Protein AF-A0AAN7A911-F1 (afdb_monomer)

Organism: NCBI:txid2587417

Structure (mmCIF, N/CA/C/O backbone):
data_AF-A0AAN7A911-F1
#
_entry.id   AF-A0AAN7A911-F1
#
loop_
_atom_site.group_PDB
_atom_site.id
_atom_site.type_symbol
_atom_site.label_atom_id
_atom_site.label_alt_id
_atom_site.label_comp_id
_atom_site.label_asym_id
_atom_site.label_entity_id
_atom_site.label_seq_id
_atom_site.pdbx_PDB_ins_code
_atom_site.Cartn_x
_atom_site.Cartn_y
_atom_site.Cartn_z
_atom_site.occupancy
_atom_site.B_iso_or_equiv
_atom_site.auth_seq_id
_atom_site.auth_comp_id
_atom_site.auth_asym_id
_atom_site.auth_atom_id
_atom_site.pdbx_PDB_model_num
ATOM 1 N N . MET A 1 1 ? 7.796 57.602 -20.681 1.00 45.28 1 MET A N 1
ATOM 2 C CA . MET A 1 1 ? 8.015 56.331 -19.943 1.00 45.28 1 MET A CA 1
ATOM 3 C C . MET A 1 1 ? 8.633 55.222 -20.796 1.00 45.28 1 MET A C 1
ATOM 5 O O . MET A 1 1 ? 9.668 54.720 -20.386 1.00 45.28 1 MET A O 1
ATOM 9 N N . ILE A 1 2 ? 8.092 54.856 -21.969 1.00 39.69 2 ILE A N 1
ATOM 10 C CA . ILE A 1 2 ? 8.644 53.742 -22.781 1.00 39.69 2 ILE A CA 1
ATOM 11 C C . ILE A 1 2 ? 10.122 53.966 -23.179 1.00 39.69 2 ILE A C 1
ATOM 13 O O . ILE A 1 2 ? 10.945 53.075 -22.990 1.00 39.69 2 ILE A O 1
ATOM 17 N N . SER A 1 3 ? 10.506 55.186 -23.578 1.00 34.72 3 SER A N 1
ATOM 18 C CA . SER A 1 3 ? 11.904 55.522 -23.923 1.00 34.72 3 SER A CA 1
ATOM 19 C C . SER A 1 3 ? 12.917 55.431 -22.762 1.00 34.72 3 SER A C 1
ATOM 21 O O . SER A 1 3 ? 14.119 55.491 -23.012 1.00 34.72 3 SER A O 1
ATOM 23 N N . PHE A 1 4 ? 12.473 55.303 -21.505 1.00 36.09 4 PHE A N 1
ATOM 24 C CA . PHE A 1 4 ? 13.373 55.164 -20.348 1.00 36.09 4 PHE A CA 1
ATOM 25 C C . PHE A 1 4 ? 13.682 53.688 -20.039 1.00 36.09 4 PHE A C 1
ATOM 27 O O . PHE A 1 4 ? 14.773 53.361 -19.580 1.00 36.09 4 PHE A O 1
ATOM 34 N N . LEU A 1 5 ? 12.749 52.781 -20.358 1.00 41.12 5 LEU A N 1
ATOM 35 C CA . LEU A 1 5 ? 12.904 51.339 -20.142 1.00 41.12 5 LEU A CA 1
ATOM 36 C C . LEU A 1 5 ? 13.875 50.694 -21.145 1.00 41.12 5 LEU A C 1
ATOM 38 O O . LEU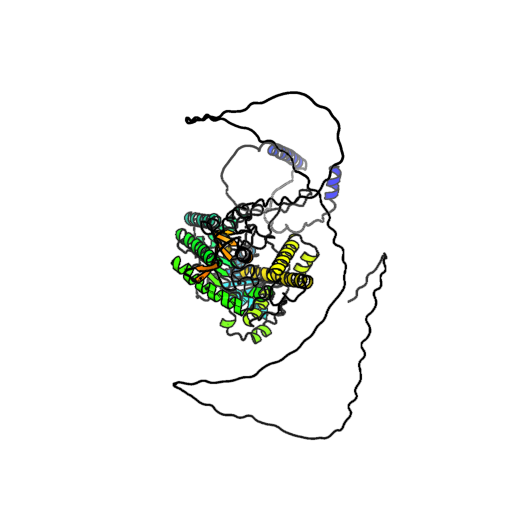 A 1 5 ? 14.611 49.785 -20.776 1.00 41.12 5 LEU A O 1
ATOM 42 N N . VAL A 1 6 ? 13.945 51.206 -22.380 1.00 40.62 6 VAL A N 1
ATOM 43 C CA . VAL A 1 6 ? 14.883 50.707 -23.406 1.00 40.62 6 VAL A CA 1
ATOM 44 C C . VAL A 1 6 ? 16.343 51.025 -23.048 1.00 40.62 6 VAL A C 1
ATOM 46 O O . VAL A 1 6 ? 17.216 50.180 -23.229 1.00 40.62 6 VAL A O 1
ATOM 49 N N . ARG A 1 7 ? 16.624 52.202 -22.462 1.00 35.53 7 ARG A N 1
ATOM 50 C CA . ARG A 1 7 ? 17.984 52.569 -22.015 1.00 35.53 7 ARG A CA 1
ATOM 51 C C . ARG A 1 7 ? 18.471 51.760 -20.809 1.00 35.53 7 ARG A C 1
ATOM 53 O O . ARG A 1 7 ? 19.664 51.502 -20.715 1.00 35.53 7 ARG A O 1
ATOM 60 N N . ALA A 1 8 ? 17.574 51.334 -19.919 1.00 39.03 8 ALA A N 1
ATOM 61 C CA . ALA A 1 8 ? 17.936 50.494 -18.775 1.00 39.03 8 ALA A CA 1
ATOM 62 C C . ALA A 1 8 ? 18.269 49.043 -19.176 1.00 39.03 8 ALA A C 1
ATOM 64 O O . ALA A 1 8 ? 19.066 48.392 -18.508 1.00 39.03 8 ALA A O 1
ATOM 65 N N . TYR A 1 9 ? 17.689 48.537 -20.271 1.00 38.56 9 TYR A N 1
ATOM 66 C CA . TYR A 1 9 ? 17.880 47.149 -20.709 1.00 38.56 9 TYR A CA 1
ATOM 67 C C . TYR A 1 9 ? 19.234 46.902 -21.401 1.00 38.56 9 TYR A C 1
ATOM 69 O O . TYR A 1 9 ? 19.735 45.784 -21.387 1.00 38.56 9 TYR A O 1
ATOM 77 N N . LEU A 1 10 ? 19.854 47.946 -21.965 1.00 38.12 10 LEU A N 1
ATOM 78 C CA . LEU A 1 10 ? 21.143 47.876 -22.673 1.00 38.12 10 LEU A CA 1
ATOM 79 C C . LEU A 1 10 ? 22.382 48.028 -21.763 1.00 38.12 10 LEU A C 1
ATOM 81 O O . LEU A 1 10 ? 23.500 48.051 -22.268 1.00 38.12 10 LEU A O 1
ATOM 85 N N . LEU A 1 11 ? 22.207 48.143 -20.440 1.00 39.59 11 LEU A N 1
ATOM 86 C CA . LEU A 1 11 ? 23.291 48.440 -19.487 1.00 39.59 11 LEU A CA 1
ATOM 87 C C . LEU A 1 11 ? 23.608 47.314 -18.481 1.00 39.59 11 LEU A C 1
ATOM 89 O O . LEU A 1 11 ? 24.464 47.513 -17.623 1.00 39.59 11 LEU A O 1
ATOM 93 N N . ILE A 1 12 ? 22.936 46.153 -18.540 1.00 40.91 12 ILE A N 1
ATOM 94 C CA . ILE A 1 12 ? 23.019 45.123 -17.475 1.00 40.91 12 ILE A CA 1
ATOM 95 C C . ILE A 1 12 ? 23.231 43.687 -18.013 1.00 40.91 12 ILE A C 1
ATOM 97 O O . ILE A 1 12 ? 22.840 42.712 -17.374 1.00 40.91 12 ILE A O 1
ATOM 101 N N . THR A 1 13 ? 23.871 43.523 -19.175 1.00 34.28 13 THR A N 1
ATOM 102 C CA . THR A 1 13 ? 24.294 42.199 -19.684 1.00 34.28 13 THR A CA 1
ATOM 103 C C . THR A 1 13 ? 25.691 42.254 -20.317 1.00 34.28 13 THR A C 1
ATOM 105 O O . THR A 1 13 ? 25.864 42.997 -21.284 1.00 34.28 13 THR A O 1
ATOM 108 N N . PRO A 1 14 ? 26.680 41.480 -19.824 1.00 36.06 14 PRO A N 1
ATOM 109 C CA . PRO A 1 14 ? 27.994 41.360 -20.459 1.00 36.06 14 PRO A CA 1
ATOM 110 C C . PRO A 1 14 ? 27.934 40.478 -21.726 1.00 36.06 14 PRO A C 1
ATOM 112 O O . PRO A 1 14 ? 27.022 39.658 -21.858 1.00 36.06 14 PRO A O 1
ATOM 115 N N . PRO A 1 15 ? 28.895 40.612 -22.659 1.00 36.59 15 PRO A N 1
ATOM 116 C CA . PRO A 1 15 ? 28.869 39.888 -23.926 1.00 36.59 15 PRO A CA 1
ATOM 117 C C . PRO A 1 15 ? 29.379 38.447 -23.778 1.00 36.59 15 PRO A C 1
ATOM 119 O O . PRO A 1 15 ? 30.537 38.220 -23.438 1.00 36.59 15 PRO A O 1
ATOM 122 N N . VAL A 1 16 ? 28.542 37.469 -24.132 1.00 28.64 16 VAL A N 1
ATOM 123 C CA . VAL A 1 16 ? 28.996 36.110 -24.469 1.00 28.64 16 VAL A CA 1
ATOM 124 C C . VAL A 1 16 ? 29.132 36.046 -25.989 1.00 28.64 16 VAL A C 1
ATOM 126 O O . VAL A 1 16 ? 28.167 35.760 -26.693 1.00 28.64 16 VAL A O 1
ATOM 129 N N . LEU A 1 17 ? 30.323 36.378 -26.495 1.00 28.70 17 LEU A N 1
ATOM 130 C CA . LEU A 1 17 ? 30.637 36.367 -27.928 1.00 28.70 17 LEU A CA 1
ATOM 131 C C . LEU A 1 17 ? 31.893 35.531 -28.222 1.00 28.70 17 LEU A C 1
ATOM 133 O O . LEU A 1 17 ? 32.865 36.008 -28.800 1.00 28.70 17 LEU A O 1
ATOM 137 N N . THR A 1 18 ? 31.853 34.263 -27.826 1.00 32.03 18 THR A N 1
ATOM 138 C CA . THR A 1 18 ? 32.857 33.248 -28.170 1.00 32.03 18 THR A CA 1
ATOM 139 C C . THR A 1 18 ? 32.174 31.889 -28.225 1.00 32.03 18 THR A C 1
ATOM 141 O O . THR A 1 18 ? 31.990 31.272 -27.188 1.00 32.03 18 THR A O 1
ATOM 144 N N . TYR A 1 19 ? 31.751 31.476 -29.425 1.00 29.47 19 TYR A N 1
ATOM 145 C CA . TYR A 1 19 ? 31.573 30.091 -29.910 1.00 29.47 19 TYR A CA 1
ATOM 146 C C . TYR A 1 19 ? 30.720 30.115 -31.192 1.00 29.47 19 TYR A C 1
ATOM 148 O O . TYR A 1 19 ? 29.544 29.794 -31.142 1.00 29.47 19 TYR A O 1
ATOM 156 N N . TYR A 1 20 ? 31.296 30.532 -32.331 1.00 28.17 20 TYR A N 1
ATOM 157 C CA . TYR A 1 20 ? 30.842 30.152 -33.689 1.00 28.17 20 TYR A CA 1
ATOM 158 C C . TYR 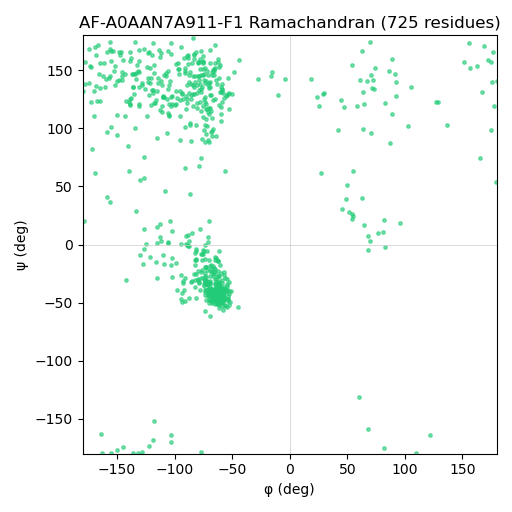A 1 20 ? 31.875 30.578 -34.756 1.00 28.17 20 TYR A C 1
ATOM 160 O O . TYR A 1 20 ? 31.609 31.380 -35.644 1.00 28.17 20 TYR A O 1
ATOM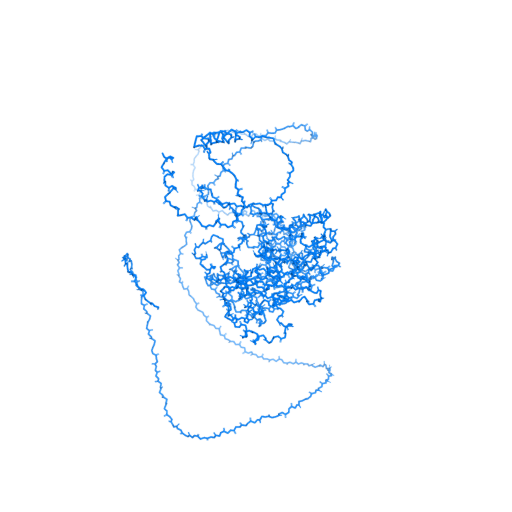 168 N N . THR A 1 21 ? 33.092 30.032 -34.670 1.00 26.31 21 THR A N 1
ATOM 169 C CA . THR A 1 21 ? 34.148 30.205 -35.691 1.00 26.31 21 THR A CA 1
ATOM 170 C C . THR A 1 21 ? 34.906 28.895 -35.926 1.00 26.31 21 THR A C 1
ATOM 172 O O . THR A 1 21 ? 36.094 28.802 -35.627 1.00 26.31 21 THR A O 1
ATOM 175 N N . ALA A 1 22 ? 34.215 27.859 -36.421 1.00 28.52 22 ALA A N 1
ATOM 176 C CA . ALA A 1 22 ? 34.843 26.584 -36.800 1.00 28.52 22 ALA A CA 1
ATOM 177 C C . ALA A 1 22 ? 34.024 25.733 -37.804 1.00 28.52 22 ALA A C 1
ATOM 179 O O . ALA A 1 22 ? 33.947 24.520 -37.644 1.00 28.52 22 ALA A O 1
ATOM 180 N N . SER A 1 23 ? 33.396 26.337 -38.825 1.00 30.47 23 SER A N 1
ATOM 181 C CA . SER A 1 23 ? 32.966 25.637 -40.063 1.00 30.47 23 SER A CA 1
ATOM 182 C C . SER A 1 23 ? 32.469 26.619 -41.130 1.00 30.47 23 SER A C 1
ATOM 184 O O . SER A 1 23 ? 31.273 26.842 -41.275 1.00 30.47 23 SER A O 1
ATOM 186 N N . ALA A 1 24 ? 33.399 27.218 -41.879 1.00 28.84 24 ALA A N 1
ATOM 187 C CA . ALA A 1 24 ? 33.105 27.950 -43.119 1.00 28.84 24 ALA A CA 1
ATOM 188 C C . ALA A 1 24 ? 34.335 28.007 -44.052 1.00 28.84 24 ALA A C 1
ATOM 190 O O . ALA A 1 24 ? 34.595 29.006 -44.717 1.00 28.84 24 ALA A O 1
ATOM 191 N N . SER A 1 25 ? 35.124 26.930 -44.103 1.00 28.42 25 SER A N 1
ATOM 192 C CA . SER A 1 25 ? 36.321 26.824 -44.955 1.00 28.42 25 SER A CA 1
ATOM 193 C C . SER A 1 25 ? 35.988 26.336 -46.370 1.00 28.42 25 SER A C 1
ATOM 195 O O . SER A 1 25 ? 36.679 25.480 -46.916 1.00 28.42 25 SER A O 1
ATOM 197 N N . CYS A 1 26 ? 34.918 26.861 -46.971 1.00 30.11 26 CYS A N 1
ATOM 198 C CA . CYS A 1 26 ? 34.598 26.627 -48.378 1.00 30.11 26 CYS A CA 1
ATOM 199 C C . CYS A 1 26 ? 33.678 27.728 -48.919 1.00 30.11 26 CYS A C 1
ATOM 201 O O . CYS A 1 26 ? 32.477 27.685 -48.695 1.00 30.11 26 CYS A O 1
ATOM 203 N N . PHE A 1 27 ? 34.264 28.733 -49.572 1.00 28.62 27 PHE A N 1
ATOM 204 C CA . PHE A 1 27 ? 33.897 29.237 -50.906 1.00 28.62 27 PHE A CA 1
ATOM 205 C C . PHE A 1 27 ? 34.799 30.442 -51.227 1.00 28.62 27 PHE A C 1
ATOM 207 O O . PHE A 1 27 ? 34.828 31.433 -50.500 1.00 28.62 27 PHE A O 1
ATOM 214 N N . LYS A 1 28 ? 35.587 30.337 -52.302 1.00 29.41 28 LYS A N 1
ATOM 215 C CA . LYS A 1 28 ? 36.378 31.443 -52.870 1.00 29.41 28 LYS A CA 1
ATOM 216 C C . LYS A 1 28 ? 35.630 32.033 -54.067 1.00 29.41 28 LYS A C 1
ATOM 218 O O . LYS A 1 28 ? 34.954 31.287 -54.769 1.00 29.41 28 LYS A O 1
ATOM 223 N N . SER A 1 29 ? 35.913 33.308 -54.366 1.00 29.80 29 SER A N 1
ATOM 224 C CA . SER A 1 29 ? 35.447 34.075 -55.544 1.00 29.80 29 SER A CA 1
ATOM 225 C C . SER A 1 29 ? 33.945 34.451 -55.498 1.00 29.80 29 SER A C 1
ATOM 227 O O . SER A 1 29 ? 33.156 33.683 -54.967 1.00 29.80 29 SER A O 1
ATOM 229 N N . THR A 1 30 ? 33.475 35.630 -55.937 1.00 31.69 30 THR A N 1
ATOM 230 C CA . THR A 1 30 ? 34.063 36.710 -56.770 1.00 31.69 30 THR A CA 1
ATOM 231 C C . THR A 1 30 ? 33.589 38.132 -56.366 1.00 31.69 30 THR A C 1
ATOM 233 O O . THR A 1 30 ? 32.440 38.310 -55.990 1.00 31.69 30 THR A O 1
ATOM 236 N N . SER A 1 31 ? 34.461 39.138 -56.558 1.00 30.66 31 SER A N 1
ATOM 237 C CA . SER A 1 31 ? 34.196 40.554 -56.950 1.00 30.66 31 SER A CA 1
ATOM 238 C C . SER A 1 31 ? 33.107 41.446 -56.286 1.00 30.66 31 SER A C 1
ATOM 240 O O . SER A 1 31 ? 31.924 41.290 -56.558 1.00 30.66 31 SER A O 1
ATOM 242 N N . CYS A 1 32 ? 33.585 42.542 -55.665 1.00 34.16 32 CYS A N 1
ATOM 243 C CA . CYS A 1 32 ? 32.970 43.873 -55.415 1.00 34.16 32 CYS A CA 1
ATOM 244 C C . CYS A 1 32 ? 31.675 44.040 -54.565 1.00 34.16 32 CYS A C 1
ATOM 246 O O . CYS A 1 32 ? 30.735 43.263 -54.693 1.00 34.16 32 CYS A O 1
ATOM 248 N N . PRO A 1 33 ? 31.580 45.104 -53.727 1.00 40.19 33 PRO A N 1
ATOM 249 C CA . PRO A 1 33 ? 30.446 45.328 -52.822 1.00 40.19 33 PRO A CA 1
ATOM 250 C C . PRO A 1 33 ? 29.368 46.290 -53.376 1.00 40.19 33 PRO A C 1
ATOM 252 O O . PRO A 1 33 ? 29.710 47.292 -54.010 1.00 40.19 33 PRO A O 1
ATOM 255 N N . PRO A 1 34 ? 28.077 46.090 -53.047 1.00 38.09 34 PRO A N 1
ATOM 256 C CA . PRO A 1 34 ? 27.051 47.131 -53.133 1.00 38.09 34 PRO A CA 1
ATOM 257 C C . PRO A 1 34 ? 27.112 48.098 -51.937 1.00 38.09 34 PRO A C 1
ATOM 259 O O . PRO A 1 34 ? 27.607 47.767 -50.859 1.00 38.09 34 PRO A O 1
ATOM 262 N N . SER A 1 35 ? 26.588 49.310 -52.121 1.00 42.81 35 SER A N 1
ATOM 263 C CA . SER A 1 35 ? 26.662 50.405 -51.147 1.00 42.81 35 SER A CA 1
ATOM 264 C C . SER A 1 35 ? 25.590 50.346 -50.045 1.00 42.81 35 SER A C 1
ATOM 266 O O . SER A 1 35 ? 24.543 49.706 -50.167 1.00 42.81 35 SER A O 1
ATOM 268 N N . ALA A 1 36 ? 25.829 51.090 -48.957 1.00 41.66 36 ALA A N 1
ATOM 269 C CA . ALA A 1 36 ? 24.983 51.126 -47.757 1.00 41.66 36 ALA A CA 1
ATOM 270 C C . ALA A 1 36 ? 23.529 51.617 -47.970 1.00 41.66 36 ALA A C 1
ATOM 272 O O . ALA A 1 36 ? 22.727 51.554 -47.039 1.00 41.66 36 ALA A O 1
ATOM 273 N N . SER A 1 37 ? 23.154 52.075 -49.169 1.00 42.16 37 SER A N 1
ATOM 274 C CA . SER A 1 37 ? 21.783 52.492 -49.494 1.00 42.16 37 SER A CA 1
ATOM 275 C C . SER A 1 37 ? 20.840 51.333 -49.853 1.00 42.16 37 SER A C 1
ATOM 277 O O . SER A 1 37 ? 19.626 51.511 -49.770 1.00 42.16 37 SER A O 1
ATOM 279 N N . GLN A 1 38 ? 21.343 50.136 -50.190 1.00 43.25 38 GLN A N 1
ATOM 280 C CA . GLN A 1 38 ? 20.476 48.982 -50.495 1.00 43.25 38 GLN A CA 1
ATOM 281 C C . GLN A 1 38 ? 19.994 48.222 -49.245 1.00 43.25 38 GLN A C 1
ATOM 283 O O . GLN A 1 38 ? 18.910 47.638 -49.264 1.00 43.25 38 GLN A O 1
ATOM 288 N N . LEU A 1 39 ? 20.730 48.289 -48.129 1.00 43.16 39 LEU A N 1
ATOM 289 C CA . LEU A 1 39 ? 20.344 47.646 -46.863 1.00 43.16 39 LEU A CA 1
ATOM 290 C C . LEU A 1 39 ? 19.169 48.341 -46.150 1.00 43.16 39 LEU A C 1
ATOM 292 O O . LEU A 1 39 ? 18.469 47.705 -45.365 1.00 43.16 39 LEU A O 1
ATOM 296 N N . LEU A 1 40 ? 18.911 49.624 -46.429 1.00 43.12 40 LEU A N 1
ATOM 297 C CA . LEU A 1 40 ? 17.860 50.380 -45.738 1.00 43.12 40 LEU A CA 1
ATOM 298 C C . LEU A 1 40 ? 16.446 50.073 -46.273 1.00 43.12 40 LEU A C 1
ATOM 300 O O . LEU A 1 40 ? 15.494 50.026 -45.495 1.00 43.12 40 LEU A O 1
ATOM 304 N N . ASN A 1 41 ? 16.306 49.783 -47.572 1.00 42.59 41 ASN A N 1
ATOM 305 C CA . ASN A 1 41 ? 15.004 49.472 -48.181 1.00 42.59 41 ASN A CA 1
ATOM 306 C C . ASN A 1 41 ? 14.491 48.058 -47.843 1.00 42.59 41 ASN A C 1
ATOM 308 O O . ASN A 1 41 ? 13.280 47.864 -47.739 1.00 42.59 41 ASN A O 1
ATOM 312 N N . TYR A 1 42 ? 15.378 47.088 -47.590 1.00 41.09 42 TYR A N 1
ATOM 313 C CA . TYR A 1 42 ? 14.970 45.736 -47.171 1.00 41.09 42 TYR A CA 1
ATOM 314 C C . TYR A 1 42 ? 14.366 45.713 -45.752 1.00 41.09 42 TYR A C 1
ATOM 316 O O . TYR A 1 42 ? 13.425 44.965 -45.471 1.00 41.09 42 TYR A O 1
ATOM 324 N N . CYS A 1 43 ? 14.849 46.585 -44.861 1.00 42.00 43 CYS A N 1
ATOM 325 C CA . CYS A 1 43 ? 14.340 46.700 -43.493 1.00 42.00 43 CYS A CA 1
ATOM 326 C C . CYS A 1 43 ? 12.943 47.341 -43.412 1.00 42.00 43 CYS A C 1
ATOM 328 O O . CYS A 1 43 ? 12.164 46.979 -42.534 1.00 42.00 43 CYS A O 1
ATOM 330 N N . ILE A 1 44 ? 12.592 48.255 -44.324 1.00 45.59 44 ILE A N 1
ATOM 331 C CA . ILE A 1 44 ? 11.302 48.969 -44.279 1.00 45.59 44 ILE A CA 1
ATOM 332 C C . ILE A 1 44 ? 10.148 48.095 -44.806 1.00 45.59 44 ILE A C 1
ATOM 334 O O . ILE A 1 44 ? 9.079 48.064 -44.198 1.00 45.59 44 ILE A O 1
ATOM 338 N N . VAL A 1 45 ? 10.366 47.306 -45.865 1.00 44.28 45 VAL A N 1
ATOM 339 C CA . VAL A 1 45 ? 9.328 46.413 -46.431 1.00 44.28 45 VAL A CA 1
ATOM 340 C C . VAL A 1 45 ? 9.001 45.232 -45.502 1.00 44.28 45 VAL A C 1
ATOM 342 O O . VAL A 1 45 ? 7.850 44.792 -45.430 1.00 44.28 45 VAL A O 1
ATOM 345 N N . THR A 1 46 ? 9.987 44.748 -44.742 1.00 43.03 46 THR A N 1
ATOM 346 C CA . THR A 1 46 ? 9.820 43.597 -43.836 1.00 43.03 46 THR A CA 1
ATOM 347 C C . THR A 1 46 ? 8.997 43.949 -42.587 1.00 43.03 46 THR A C 1
ATOM 349 O O . THR A 1 46 ? 8.206 43.134 -42.116 1.00 43.03 46 THR A O 1
ATOM 352 N N . VAL A 1 47 ? 9.110 45.179 -42.069 1.00 43.19 47 VAL A N 1
ATOM 353 C CA . VAL A 1 47 ? 8.383 45.608 -40.855 1.00 43.19 47 VAL A CA 1
ATOM 354 C C . VAL A 1 47 ? 6.888 45.845 -41.119 1.00 43.19 47 VAL A C 1
ATOM 356 O O . VAL A 1 47 ? 6.067 45.575 -40.243 1.00 43.19 47 VAL A O 1
ATOM 359 N N . CYS A 1 48 ? 6.496 46.267 -42.326 1.00 38.72 48 CYS A N 1
ATOM 360 C CA . CYS A 1 48 ? 5.081 46.482 -42.659 1.00 38.72 48 CYS A CA 1
ATOM 361 C C . CYS A 1 48 ? 4.280 45.177 -42.851 1.00 38.72 48 CYS A C 1
ATOM 363 O O . CYS A 1 48 ? 3.100 45.142 -42.504 1.00 38.72 48 CYS A O 1
ATOM 365 N N . HIS A 1 49 ? 4.900 44.091 -43.331 1.00 36.72 49 HIS A N 1
ATOM 366 C CA . HIS A 1 49 ? 4.206 42.803 -43.501 1.00 36.72 49 HIS A CA 1
ATOM 367 C C . HIS A 1 49 ? 3.897 42.090 -42.173 1.00 36.72 49 HIS A C 1
ATOM 369 O O . HIS A 1 49 ? 2.861 41.436 -42.053 1.00 36.72 49 HIS A O 1
ATOM 375 N N . VAL A 1 50 ? 4.748 42.245 -41.153 1.00 41.81 50 VAL A N 1
ATOM 376 C CA . VAL A 1 50 ? 4.576 41.564 -39.853 1.00 41.81 50 VAL A CA 1
ATOM 377 C C . VAL A 1 50 ? 3.437 42.170 -39.017 1.00 41.81 50 VAL A C 1
ATOM 379 O O . VAL A 1 50 ? 2.812 41.466 -38.226 1.00 41.81 50 VAL A O 1
ATOM 382 N N . VAL A 1 51 ? 3.112 43.454 -39.209 1.00 41.22 51 VAL A N 1
ATOM 383 C CA . VAL A 1 51 ? 2.046 44.136 -38.447 1.00 41.22 51 VAL A CA 1
ATOM 384 C C . VAL A 1 51 ? 0.646 43.867 -39.022 1.00 41.22 51 VAL A C 1
ATOM 386 O O . VAL A 1 51 ? -0.317 43.800 -38.262 1.00 41.22 51 VAL A O 1
ATOM 389 N N . LEU A 1 52 ? 0.517 43.654 -40.337 1.00 35.19 52 LEU A N 1
ATOM 390 C CA . LEU A 1 52 ? -0.779 43.392 -40.984 1.00 35.19 52 LEU A CA 1
ATOM 391 C C . LEU A 1 52 ? -1.250 41.931 -40.881 1.00 35.19 52 LEU A C 1
ATOM 393 O O . LEU A 1 52 ? -2.456 41.691 -40.873 1.00 35.19 52 LEU A O 1
ATOM 397 N N . LEU A 1 53 ? -0.342 40.958 -40.733 1.00 33.75 53 LEU A N 1
ATOM 398 C CA . LEU A 1 53 ? -0.735 39.549 -40.570 1.00 33.75 53 LEU A CA 1
ATOM 399 C C . LEU A 1 53 ? -1.351 39.233 -39.194 1.00 33.75 53 LEU A C 1
ATOM 401 O O . LEU A 1 53 ? -2.040 38.227 -39.044 1.00 33.75 53 LEU A O 1
ATOM 405 N N . HIS A 1 54 ? -1.124 40.078 -38.183 1.00 37.44 54 HIS A N 1
ATOM 406 C CA . HIS A 1 54 ? -1.453 39.751 -36.792 1.00 37.44 54 HIS A CA 1
ATOM 407 C C . HIS A 1 54 ? -2.894 40.091 -36.358 1.00 37.44 54 HIS A C 1
ATOM 409 O O . HIS A 1 54 ? -3.255 39.818 -35.212 1.00 37.44 54 HIS A O 1
ATOM 415 N N . ILE A 1 55 ? -3.712 40.675 -37.247 1.00 36.81 55 ILE A N 1
ATOM 416 C CA . ILE A 1 55 ? -5.079 41.152 -36.947 1.00 36.81 55 ILE A CA 1
ATOM 417 C C . ILE A 1 55 ? -6.184 40.290 -37.604 1.00 36.81 55 ILE A C 1
ATOM 419 O O . ILE A 1 55 ? -7.326 40.327 -37.152 1.00 36.81 55 ILE A O 1
ATOM 423 N N . SER A 1 56 ? -5.864 39.455 -38.602 1.00 32.06 56 SER A N 1
ATOM 424 C CA . SER A 1 56 ? -6.874 38.833 -39.488 1.00 32.06 56 SER A CA 1
ATOM 425 C C . SER A 1 56 ? -7.045 37.308 -39.376 1.00 32.06 56 SER A C 1
ATOM 427 O O . SER A 1 56 ? -7.651 36.710 -40.258 1.00 32.06 56 SER A O 1
ATOM 429 N N . CYS A 1 57 ? -6.575 36.667 -38.299 1.00 27.17 57 CYS A N 1
ATOM 430 C CA . CYS A 1 57 ? -6.833 35.241 -38.031 1.00 27.17 57 CYS A CA 1
ATOM 431 C C . CYS A 1 57 ? -7.417 35.012 -36.632 1.00 27.17 57 CYS A C 1
ATOM 433 O O . CYS A 1 57 ? -6.770 34.542 -35.698 1.00 27.17 57 CYS A O 1
ATOM 435 N N . SER A 1 58 ? -8.698 35.335 -36.497 1.00 32.53 58 SER A N 1
ATOM 436 C CA . SER A 1 58 ? -9.566 34.795 -35.453 1.00 32.53 58 SER A CA 1
ATOM 437 C C . SER A 1 58 ? -10.929 34.528 -36.074 1.00 32.53 58 SER A C 1
ATOM 439 O O . SER A 1 58 ? -11.765 35.419 -36.032 1.00 32.53 58 SER A O 1
ATOM 441 N N . HIS A 1 59 ? -11.095 33.352 -36.697 1.00 29.62 59 HIS A N 1
ATOM 442 C CA . HIS A 1 59 ? -12.324 32.570 -36.962 1.00 29.62 59 HIS A CA 1
ATOM 443 C C . HIS A 1 59 ? -11.963 31.373 -37.888 1.00 29.62 59 HIS A C 1
ATOM 445 O O . HIS A 1 59 ? -10.980 31.449 -38.616 1.00 29.62 59 HIS A O 1
ATOM 451 N N . VAL A 1 60 ? -12.796 30.315 -37.892 1.00 25.39 60 VAL A N 1
ATOM 452 C CA . VAL A 1 60 ? -12.765 29.099 -38.763 1.00 25.39 60 VAL A CA 1
ATOM 453 C C . VAL A 1 60 ? -11.894 27.892 -38.318 1.00 25.39 60 VAL A C 1
ATOM 455 O O . VAL A 1 60 ? -10.751 27.717 -38.710 1.00 25.39 60 VAL A O 1
ATOM 458 N N . PHE A 1 61 ? -12.529 27.039 -37.504 1.00 24.91 61 PHE A N 1
ATOM 459 C CA . PHE A 1 61 ? -12.664 25.563 -37.566 1.00 24.91 61 PHE A CA 1
ATOM 460 C C . PHE A 1 61 ? -11.619 24.579 -38.178 1.00 24.91 61 PHE A C 1
ATOM 462 O O . PHE A 1 61 ? -11.367 24.575 -39.373 1.00 24.91 61 PHE A O 1
ATOM 469 N N . HIS A 1 62 ? -11.323 23.561 -37.343 1.00 25.31 62 HIS A N 1
ATOM 470 C CA . HIS A 1 62 ? -11.223 22.095 -37.579 1.00 25.31 62 HIS A CA 1
ATOM 471 C C . HIS A 1 62 ? -10.057 21.401 -38.339 1.00 25.31 62 HIS A C 1
ATOM 473 O O . HIS A 1 62 ? -9.794 21.654 -39.504 1.00 25.31 62 HIS A O 1
ATOM 479 N N . GLN A 1 63 ? -9.601 20.315 -37.680 1.00 24.66 63 GLN A N 1
ATOM 480 C CA . GLN A 1 63 ? -8.991 19.057 -38.173 1.00 24.66 63 GLN A CA 1
ATOM 481 C C . GLN A 1 63 ? -7.468 18.974 -38.433 1.00 24.66 63 GLN A C 1
ATOM 483 O O . GLN A 1 63 ? -6.817 19.938 -38.806 1.00 24.66 63 GLN A O 1
ATOM 488 N N . ALA A 1 64 ? -6.967 17.739 -38.232 1.00 24.70 64 ALA A N 1
ATOM 489 C CA . ALA A 1 64 ? -5.604 17.209 -38.405 1.00 24.70 64 ALA A CA 1
ATOM 490 C C . ALA A 1 64 ? -4.516 17.667 -37.400 1.00 24.70 64 ALA A C 1
ATOM 492 O O . ALA A 1 64 ? -3.832 18.666 -37.602 1.00 24.70 64 ALA A O 1
ATOM 493 N N . GLU A 1 65 ? -4.281 16.853 -36.361 1.00 25.50 65 GLU A N 1
ATOM 494 C CA . GLU A 1 65 ? -3.046 16.889 -35.561 1.00 25.50 65 GLU A CA 1
ATOM 495 C C . GLU A 1 65 ? -1.990 15.945 -36.164 1.00 25.50 65 GLU A C 1
ATOM 497 O O . GLU A 1 65 ? -2.252 14.761 -36.369 1.00 25.50 65 GLU A O 1
ATOM 502 N N . VAL A 1 66 ? -0.780 16.462 -36.397 1.00 24.11 66 VAL A N 1
ATOM 503 C CA . VAL A 1 66 ? 0.447 15.678 -36.616 1.00 24.11 66 VAL A CA 1
ATOM 504 C C . VAL A 1 66 ? 1.511 16.264 -35.693 1.00 24.11 66 VAL A C 1
ATOM 506 O O . VAL A 1 66 ? 1.808 17.456 -35.765 1.00 24.11 66 VAL A O 1
ATOM 509 N N . SER A 1 67 ? 2.061 15.440 -34.802 1.00 25.34 67 SER A N 1
ATOM 510 C CA . SER A 1 67 ? 2.820 15.907 -33.637 1.00 25.34 67 SER A CA 1
ATOM 511 C C . SER A 1 67 ? 4.311 15.581 -33.734 1.00 25.34 67 SER A C 1
ATOM 513 O O . SER A 1 67 ? 4.689 14.413 -33.712 1.00 25.34 67 SER A O 1
ATOM 515 N N . LEU A 1 68 ? 5.166 16.610 -33.727 1.00 24.25 68 LEU A N 1
ATOM 516 C CA . LEU A 1 68 ? 6.586 16.502 -33.363 1.00 24.25 68 LEU A CA 1
ATOM 517 C C . LEU A 1 68 ? 6.979 17.636 -32.388 1.00 24.25 68 LEU A C 1
ATOM 519 O O . LEU A 1 68 ? 6.381 18.713 -32.450 1.00 24.25 68 LEU A O 1
ATOM 523 N N . PRO A 1 69 ? 7.928 17.415 -31.453 1.00 27.72 69 PRO A N 1
ATOM 524 C CA . PRO A 1 69 ? 8.018 18.220 -30.231 1.00 27.72 69 PRO A CA 1
ATOM 525 C C . PRO A 1 69 ? 9.151 19.260 -30.234 1.00 27.72 69 PRO A C 1
ATOM 527 O O . PRO A 1 69 ? 10.280 18.954 -30.603 1.00 27.72 69 PRO A O 1
ATOM 530 N N . TYR A 1 70 ? 8.883 20.457 -29.699 1.00 24.86 70 TYR A N 1
ATOM 531 C CA . TYR A 1 70 ? 9.895 21.457 -29.306 1.00 24.86 70 TYR A CA 1
ATOM 532 C C . TYR A 1 70 ? 9.401 22.292 -28.091 1.00 24.86 70 TYR A C 1
ATOM 534 O O . TYR A 1 70 ? 8.253 22.126 -27.673 1.00 24.86 70 TYR A O 1
ATOM 542 N N . PRO A 1 71 ? 10.266 23.063 -27.393 1.00 25.31 71 PRO A N 1
ATOM 543 C CA . PRO A 1 71 ? 10.316 23.019 -25.931 1.00 25.31 71 PRO A CA 1
ATOM 544 C C . PRO A 1 71 ? 9.516 24.122 -25.226 1.00 25.31 71 PRO A C 1
ATOM 546 O O . PRO A 1 71 ? 9.325 25.221 -25.742 1.00 25.31 71 PRO A O 1
ATOM 549 N N . VAL A 1 72 ? 9.126 23.846 -23.978 1.00 28.20 72 VAL A N 1
ATOM 550 C CA . VAL A 1 72 ? 8.378 24.772 -23.111 1.00 28.20 72 VAL A CA 1
ATOM 551 C C . VAL A 1 72 ? 9.300 25.848 -22.506 1.00 28.20 72 VAL A C 1
ATOM 553 O O . VAL A 1 72 ? 10.219 25.499 -21.761 1.00 28.20 72 VAL A O 1
ATOM 556 N N . PRO A 1 73 ? 9.039 27.155 -22.712 1.00 25.02 73 PRO A N 1
ATOM 557 C CA . PRO A 1 73 ? 9.706 28.230 -21.979 1.00 25.02 73 PRO A CA 1
ATOM 558 C C . PRO A 1 73 ? 9.020 28.495 -20.628 1.00 25.02 73 PRO A C 1
ATOM 560 O O . PRO A 1 73 ? 7.797 28.599 -20.541 1.00 25.02 73 PRO A O 1
ATOM 563 N N . THR A 1 74 ? 9.801 28.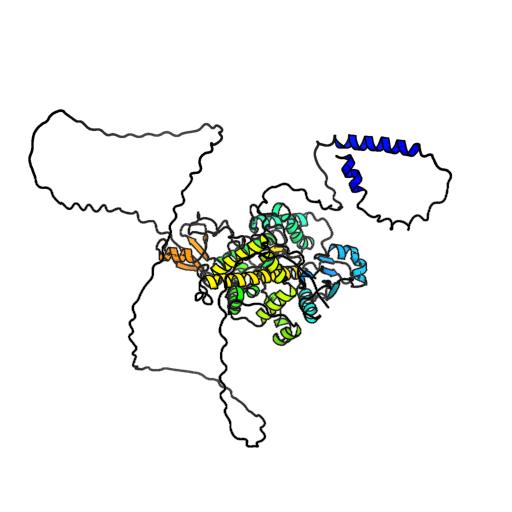693 -19.564 1.00 30.52 74 THR A N 1
ATOM 564 C CA . THR A 1 74 ? 9.289 29.067 -18.232 1.00 30.52 74 THR A CA 1
ATOM 565 C C . THR A 1 74 ? 8.828 30.537 -18.169 1.00 30.52 74 THR A C 1
ATOM 567 O O . THR A 1 74 ? 9.647 31.422 -18.440 1.00 30.52 74 THR A O 1
ATOM 570 N N . PRO A 1 75 ? 7.593 30.856 -17.725 1.00 27.14 75 PRO A N 1
ATOM 571 C CA . PRO A 1 75 ? 7.154 32.242 -17.535 1.00 27.14 75 PRO A CA 1
ATOM 572 C C . PRO A 1 75 ? 7.590 32.826 -16.181 1.00 27.14 75 PRO A C 1
ATOM 574 O O . PRO A 1 75 ? 7.413 32.208 -15.131 1.00 27.14 75 PRO A O 1
ATOM 577 N N . LYS A 1 76 ? 8.093 34.069 -16.182 1.00 24.62 76 LYS A N 1
ATOM 578 C CA . LYS A 1 76 ? 8.315 34.858 -14.955 1.00 24.62 76 LYS A CA 1
ATOM 579 C C . LYS A 1 76 ? 6.990 35.394 -14.397 1.00 24.62 76 LYS A C 1
ATOM 581 O O . LYS A 1 76 ? 6.086 35.756 -15.145 1.00 24.62 76 LYS A O 1
ATOM 586 N N . ALA A 1 77 ? 6.901 35.477 -13.071 1.00 26.69 77 ALA A N 1
ATOM 587 C CA . ALA A 1 77 ? 5.683 35.844 -12.354 1.00 26.69 77 ALA A CA 1
ATOM 588 C C . ALA A 1 77 ? 5.219 37.296 -12.589 1.00 26.69 77 ALA A C 1
ATOM 590 O O . ALA A 1 77 ? 6.022 38.231 -12.621 1.00 26.69 77 ALA A O 1
ATOM 591 N N . ARG A 1 78 ? 3.894 37.493 -12.605 1.00 23.42 78 ARG A N 1
ATOM 592 C CA . ARG A 1 78 ? 3.242 38.787 -12.354 1.00 23.42 78 ARG A CA 1
ATOM 593 C C . ARG A 1 78 ? 2.039 38.565 -11.435 1.00 23.42 78 ARG A C 1
ATOM 595 O O . ARG A 1 78 ? 1.308 37.592 -11.595 1.00 23.42 78 ARG A O 1
ATOM 602 N N . SER A 1 79 ? 1.876 39.419 -10.431 1.00 29.91 79 SER A N 1
ATOM 603 C CA . SER A 1 79 ? 0.929 39.207 -9.334 1.00 29.91 79 SER A CA 1
ATOM 604 C C . SER A 1 79 ? -0.518 39.536 -9.713 1.00 29.91 79 SER A C 1
ATOM 606 O O . SER A 1 79 ? -0.814 40.611 -10.228 1.00 29.91 79 SER A O 1
ATOM 608 N N . SER A 1 80 ? -1.444 38.638 -9.366 1.00 24.72 80 SER A N 1
ATOM 609 C CA . SER A 1 80 ? -2.871 38.952 -9.243 1.00 24.72 80 SER A CA 1
ATOM 610 C C . SER A 1 80 ? -3.463 38.181 -8.059 1.00 24.72 80 SER A C 1
ATOM 612 O O . SER A 1 80 ? -3.330 36.963 -7.957 1.00 24.72 80 SER A O 1
ATOM 614 N N . ASN A 1 81 ? -4.069 38.904 -7.114 1.00 32.12 81 ASN A N 1
ATOM 615 C CA . ASN A 1 81 ? -4.654 38.312 -5.911 1.00 32.12 81 ASN A CA 1
ATOM 616 C C . ASN A 1 81 ? -5.937 37.547 -6.262 1.00 32.12 81 ASN A C 1
ATOM 618 O O . ASN A 1 81 ? -7.004 38.142 -6.387 1.00 32.12 81 ASN A O 1
ATOM 622 N N . THR A 1 82 ? -5.846 36.222 -6.332 1.00 26.50 82 THR A N 1
ATOM 623 C CA . THR A 1 82 ? -6.997 35.317 -6.213 1.00 26.50 82 THR A CA 1
ATOM 624 C C . THR A 1 82 ? -6.661 34.228 -5.196 1.00 26.50 82 THR A C 1
ATOM 626 O O . THR A 1 82 ? -5.543 33.717 -5.157 1.00 26.50 82 THR A O 1
ATOM 629 N N . ALA A 1 83 ? -7.600 33.919 -4.297 1.00 24.95 83 ALA A N 1
ATOM 630 C CA . ALA A 1 83 ? -7.367 32.935 -3.241 1.00 24.95 83 ALA A CA 1
ATOM 631 C C . ALA A 1 83 ? -7.243 31.525 -3.856 1.00 24.95 83 ALA A C 1
ATOM 633 O O . ALA A 1 83 ? -8.131 31.132 -4.617 1.00 24.95 83 ALA A O 1
ATOM 634 N N . PRO A 1 84 ? -6.186 30.750 -3.547 1.00 28.95 84 PRO A N 1
ATOM 635 C CA . PRO A 1 84 ? -5.931 29.495 -4.240 1.00 28.95 84 PRO A CA 1
ATOM 636 C C . PRO A 1 84 ? -6.977 28.432 -3.894 1.00 28.95 84 PRO A C 1
ATOM 638 O O . PRO A 1 84 ? -7.329 28.213 -2.730 1.00 28.95 84 PRO A O 1
ATOM 641 N N . ALA A 1 85 ? -7.447 27.740 -4.932 1.00 27.73 85 ALA A N 1
ATOM 642 C CA . ALA A 1 85 ? -8.321 26.586 -4.802 1.00 27.73 85 ALA A CA 1
ATOM 643 C C . ALA A 1 85 ? -7.634 25.439 -4.034 1.00 27.73 85 ALA A C 1
ATOM 645 O O . ALA A 1 85 ? -6.409 25.335 -3.962 1.00 27.73 85 ALA A O 1
ATOM 646 N N . LYS A 1 86 ? -8.445 24.549 -3.451 1.00 36.50 86 LYS A N 1
ATOM 647 C CA . LYS A 1 86 ? -7.969 23.400 -2.669 1.00 36.50 86 LYS A CA 1
ATOM 648 C C . LYS A 1 86 ? -7.311 22.349 -3.576 1.00 36.50 86 LYS A C 1
ATOM 650 O O . LYS A 1 86 ? -7.979 21.409 -3.990 1.00 36.50 86 LYS A O 1
ATOM 655 N N . MET A 1 87 ? -6.009 22.462 -3.830 1.00 34.34 87 MET A N 1
ATOM 656 C CA . MET A 1 87 ? -5.225 21.347 -4.373 1.00 34.34 87 MET A CA 1
ATOM 657 C C . MET A 1 87 ? -5.081 20.245 -3.311 1.00 34.34 87 MET A C 1
ATOM 659 O O . MET A 1 87 ? -4.647 20.517 -2.185 1.00 34.34 87 MET A O 1
ATOM 663 N N . ALA A 1 88 ? -5.403 19.002 -3.673 1.00 32.59 88 ALA A N 1
ATOM 664 C CA . ALA A 1 88 ? -4.826 17.841 -3.002 1.00 32.59 88 ALA A CA 1
ATOM 665 C C . ALA A 1 88 ? -3.435 17.615 -3.607 1.00 32.59 88 ALA A C 1
ATOM 667 O O . ALA A 1 88 ? -3.274 17.635 -4.827 1.00 32.59 88 ALA A O 1
ATOM 668 N N . MET A 1 89 ? -2.424 17.459 -2.754 1.00 40.19 89 MET A N 1
ATOM 669 C CA . MET A 1 89 ? -1.046 17.264 -3.196 1.00 40.19 89 MET A CA 1
ATOM 670 C C . MET A 1 89 ? -0.711 15.778 -3.284 1.00 40.19 89 MET A C 1
ATOM 672 O O . MET A 1 89 ? -0.819 15.048 -2.298 1.00 40.19 89 MET A O 1
ATOM 676 N N . VAL A 1 90 ? -0.156 15.377 -4.425 1.00 38.22 90 VAL A N 1
ATOM 677 C CA . VAL A 1 90 ? 0.999 14.477 -4.401 1.00 38.22 90 VAL A CA 1
ATOM 678 C C . VAL A 1 90 ? 2.152 15.305 -3.842 1.00 38.22 90 VAL A C 1
ATOM 680 O O . VAL A 1 90 ? 2.492 16.342 -4.405 1.00 38.22 90 VAL A O 1
ATOM 683 N N . MET A 1 91 ? 2.701 14.910 -2.692 1.00 46.41 91 MET A N 1
ATOM 684 C CA . MET A 1 91 ? 3.896 15.563 -2.161 1.00 46.41 91 MET A CA 1
ATOM 685 C C . MET A 1 91 ? 5.135 14.925 -2.767 1.00 46.41 91 MET A C 1
ATOM 687 O O . MET A 1 91 ? 5.719 14.006 -2.194 1.00 46.41 91 MET A O 1
ATOM 691 N N . GLU A 1 92 ? 5.551 15.461 -3.908 1.00 44.38 92 GLU A N 1
ATOM 692 C CA . GLU A 1 92 ? 6.961 15.438 -4.265 1.00 44.38 92 GLU A CA 1
ATOM 693 C C . GLU A 1 92 ? 7.699 16.355 -3.290 1.00 44.38 92 GLU A C 1
ATOM 695 O O . GLU A 1 92 ? 7.567 17.581 -3.300 1.00 44.38 92 GLU A O 1
ATOM 700 N N . PHE A 1 93 ? 8.481 15.749 -2.404 1.00 46.91 93 PHE A N 1
ATOM 701 C CA . PHE A 1 93 ? 9.561 16.480 -1.769 1.00 46.91 93 PHE A CA 1
ATOM 702 C C . PHE A 1 93 ? 10.594 16.711 -2.862 1.00 46.91 93 PHE A C 1
ATOM 704 O O . PHE A 1 93 ? 11.158 15.742 -3.363 1.00 46.91 93 PHE A O 1
ATOM 711 N N . GLY A 1 94 ? 10.865 17.976 -3.203 1.00 45.81 94 GLY A N 1
ATOM 712 C CA . GLY A 1 94 ? 12.058 18.309 -3.986 1.00 45.81 94 GLY A CA 1
ATOM 713 C C . GLY A 1 94 ? 13.290 17.622 -3.383 1.00 45.81 94 GLY A C 1
ATOM 714 O O . GLY A 1 94 ? 13.309 17.400 -2.171 1.00 45.81 94 GLY A O 1
ATOM 715 N N . ASN A 1 95 ? 14.260 17.263 -4.234 1.00 50.75 95 ASN A N 1
ATOM 716 C CA . ASN A 1 95 ? 15.360 16.305 -4.005 1.00 50.75 95 ASN A CA 1
ATOM 717 C C . ASN A 1 95 ? 16.280 16.592 -2.789 1.00 50.75 95 ASN A C 1
ATOM 719 O O . ASN A 1 95 ? 17.477 16.823 -2.923 1.00 50.75 95 ASN A O 1
ATOM 723 N N . GLU A 1 96 ? 15.736 16.555 -1.575 1.00 61.41 96 GLU A N 1
ATOM 724 C CA . GLU A 1 96 ? 16.381 16.971 -0.326 1.00 61.41 96 GLU A CA 1
ATOM 725 C C . GLU A 1 96 ? 16.734 15.769 0.563 1.00 61.41 96 GLU A C 1
ATOM 727 O O . GLU A 1 96 ? 16.516 15.776 1.781 1.00 61.41 96 GLU A O 1
ATOM 732 N N . GLY A 1 97 ? 17.315 14.735 -0.041 1.00 70.19 97 GLY A N 1
ATOM 733 C CA . GLY A 1 97 ? 17.768 13.527 0.641 1.00 70.19 97 GLY A CA 1
ATOM 734 C C . GLY A 1 97 ? 19.195 13.126 0.277 1.00 70.19 97 GLY A C 1
ATOM 735 O O . GLY A 1 97 ? 19.783 13.638 -0.667 1.00 70.19 97 GLY A O 1
ATOM 736 N N . GLN A 1 98 ? 19.747 12.198 1.058 1.00 80.19 98 GLN A N 1
ATOM 737 C CA . GLN A 1 98 ? 21.064 11.578 0.834 1.00 80.19 98 GLN A CA 1
ATOM 738 C C . GLN A 1 98 ? 20.978 10.039 0.784 1.00 80.19 98 GLN A C 1
ATOM 740 O O . GLN A 1 98 ? 21.995 9.356 0.639 1.00 80.19 98 GLN A O 1
ATOM 745 N N . SER A 1 99 ? 19.770 9.482 0.939 1.00 91.12 99 SER A N 1
ATOM 746 C CA . SER A 1 99 ? 19.519 8.052 0.779 1.00 91.12 99 SER A CA 1
ATOM 747 C C . SER A 1 99 ? 19.654 7.654 -0.691 1.00 91.12 99 SER A C 1
ATOM 749 O O . SER A 1 99 ? 19.739 8.505 -1.581 1.00 91.12 99 SER A O 1
ATOM 751 N N . ILE A 1 100 ? 19.711 6.350 -0.954 1.00 92.62 100 ILE A N 1
ATOM 752 C CA . ILE A 1 100 ? 19.966 5.812 -2.296 1.00 92.62 100 ILE A CA 1
ATOM 753 C C . ILE A 1 100 ? 18.866 6.256 -3.268 1.00 92.62 100 ILE A C 1
ATOM 755 O O . ILE A 1 100 ? 19.188 6.646 -4.383 1.00 92.62 100 ILE A O 1
ATOM 759 N N . TYR A 1 101 ? 17.611 6.352 -2.814 1.00 93.06 101 TYR A N 1
ATOM 760 C CA . TYR A 1 101 ? 16.499 6.893 -3.606 1.00 93.06 101 TYR A CA 1
ATOM 761 C C . TYR A 1 101 ? 16.760 8.294 -4.190 1.00 93.06 101 TYR A C 1
ATOM 763 O O . TYR A 1 101 ? 16.561 8.512 -5.378 1.00 93.06 101 TYR A O 1
ATOM 771 N N . PHE A 1 102 ? 17.266 9.251 -3.403 1.00 89.69 102 PHE A N 1
ATOM 772 C CA . PHE A 1 102 ? 17.513 10.622 -3.896 1.00 89.69 102 PHE A CA 1
ATOM 773 C C . PHE A 1 102 ? 18.754 10.740 -4.798 1.00 89.69 102 PHE A C 1
ATOM 775 O O . PHE A 1 102 ? 19.034 11.805 -5.355 1.00 89.69 102 PHE A O 1
ATOM 782 N N . ARG A 1 103 ? 19.502 9.643 -4.939 1.00 90.75 103 ARG A N 1
ATOM 783 C CA . ARG A 1 103 ? 20.635 9.497 -5.856 1.00 90.75 103 ARG A CA 1
ATOM 784 C C . ARG A 1 103 ? 20.318 8.540 -7.003 1.00 90.75 103 ARG A C 1
ATOM 786 O O . ARG A 1 103 ? 21.100 8.463 -7.942 1.00 90.75 103 ARG A O 1
ATOM 793 N N . TYR A 1 104 ? 19.195 7.829 -6.957 1.00 91.50 104 TYR A N 1
ATOM 794 C CA . TYR A 1 104 ? 18.754 6.924 -8.005 1.00 91.50 104 TYR A CA 1
ATOM 795 C C . TYR A 1 104 ? 18.371 7.734 -9.249 1.00 91.50 104 TYR A C 1
ATOM 797 O O . TYR A 1 104 ? 17.452 8.554 -9.238 1.00 91.50 104 TYR A O 1
ATOM 805 N N . GLN A 1 105 ? 19.128 7.528 -10.323 1.00 90.56 105 GLN A N 1
ATOM 806 C CA . GLN A 1 105 ? 18.962 8.239 -11.591 1.00 90.56 105 GLN A CA 1
ATOM 807 C C . GLN A 1 105 ? 18.085 7.457 -12.573 1.00 90.56 105 GLN A C 1
ATOM 809 O O . GLN A 1 105 ? 17.428 8.047 -13.428 1.00 90.56 105 GLN A O 1
ATOM 814 N N . GLY A 1 106 ? 18.046 6.133 -12.437 1.00 88.88 106 GLY A N 1
ATOM 815 C CA . GLY A 1 106 ? 17.206 5.261 -13.240 1.00 88.88 106 GLY A CA 1
ATOM 816 C C . GLY A 1 106 ? 17.738 3.838 -13.318 1.00 88.88 106 GLY A C 1
ATOM 817 O O . GLY A 1 106 ? 18.852 3.543 -12.874 1.00 88.88 106 GLY A O 1
ATOM 818 N N . THR A 1 107 ? 16.923 2.986 -13.929 1.00 89.25 107 THR A N 1
ATOM 819 C CA . THR A 1 107 ? 17.251 1.606 -14.284 1.00 89.25 107 THR A CA 1
ATOM 820 C C . THR A 1 107 ? 17.106 1.444 -15.792 1.00 89.25 107 THR A C 1
ATOM 822 O O . THR A 1 107 ? 16.203 2.026 -16.399 1.00 89.25 107 THR A O 1
ATOM 825 N N . TYR A 1 108 ? 17.977 0.650 -16.406 1.00 88.62 108 TYR A N 1
ATOM 826 C CA . TYR A 1 108 ? 17.833 0.224 -17.793 1.00 88.62 108 TYR A CA 1
ATOM 827 C C . TYR A 1 108 ? 18.051 -1.282 -17.947 1.00 88.62 108 TYR A C 1
ATOM 829 O O . TYR A 1 108 ? 18.731 -1.917 -17.140 1.00 88.62 108 TYR A O 1
ATOM 837 N N . LEU A 1 109 ? 17.452 -1.836 -18.995 1.00 86.75 109 LEU A N 1
ATOM 838 C CA . LEU A 1 109 ? 17.545 -3.229 -19.406 1.00 86.75 109 LEU A CA 1
ATOM 839 C C . LEU A 1 109 ? 18.158 -3.275 -20.805 1.00 86.75 109 LEU A C 1
ATOM 841 O O . LEU A 1 109 ? 17.679 -2.579 -21.704 1.00 86.75 109 LEU A O 1
ATOM 845 N N . ARG A 1 110 ? 19.183 -4.106 -20.997 1.00 86.81 110 ARG A N 1
ATOM 846 C CA . ARG A 1 110 ? 19.745 -4.415 -22.319 1.00 86.81 110 ARG A CA 1
ATOM 847 C C . ARG A 1 110 ? 19.683 -5.904 -22.620 1.00 86.81 110 ARG A C 1
ATOM 849 O O . ARG A 1 110 ? 19.720 -6.711 -21.692 1.00 86.81 110 ARG A O 1
ATOM 856 N N . ASP A 1 111 ? 19.600 -6.239 -23.900 1.00 86.12 111 ASP A N 1
ATOM 857 C CA . ASP A 1 111 ? 19.722 -7.612 -24.396 1.00 86.12 111 ASP A CA 1
ATOM 858 C C . ASP A 1 111 ? 21.196 -8.077 -24.427 1.00 86.12 111 ASP A C 1
ATOM 860 O O . ASP A 1 111 ? 22.116 -7.341 -24.045 1.00 86.12 111 ASP A O 1
ATOM 864 N N . SER A 1 112 ? 21.418 -9.311 -24.887 1.00 83.44 112 SER A N 1
ATOM 865 C CA . SER A 1 112 ? 22.743 -9.927 -25.034 1.00 83.44 112 SER A CA 1
ATOM 866 C C . SER A 1 112 ? 23.613 -9.284 -26.118 1.00 83.44 112 SER A C 1
ATOM 868 O O . SER A 1 112 ? 24.838 -9.370 -26.046 1.00 83.44 112 SER A O 1
ATOM 870 N N . GLU A 1 113 ? 23.012 -8.621 -27.106 1.00 85.38 113 GLU A N 1
ATOM 871 C CA . GLU A 1 113 ? 23.732 -7.866 -28.135 1.00 85.38 113 GLU A CA 1
ATOM 872 C C . GLU A 1 113 ? 24.184 -6.491 -27.607 1.00 85.38 113 GLU A C 1
ATOM 874 O O . GLU A 1 113 ? 25.144 -5.894 -28.107 1.00 85.38 113 GLU A O 1
ATOM 879 N N . GLY A 1 114 ? 23.515 -5.979 -26.571 1.00 86.38 114 GLY A N 1
ATOM 880 C CA . GLY A 1 114 ? 23.738 -4.673 -25.960 1.00 86.38 114 GLY A CA 1
ATOM 881 C C . GLY A 1 114 ? 22.810 -3.572 -26.479 1.00 86.38 114 GLY A C 1
ATOM 882 O O . GLY A 1 114 ? 23.131 -2.390 -26.323 1.00 86.38 114 GLY A O 1
ATOM 883 N N . ASN A 1 115 ? 21.685 -3.909 -27.104 1.00 88.19 115 ASN A N 1
ATOM 884 C CA . ASN A 1 115 ? 20.653 -2.940 -27.472 1.00 88.19 115 ASN A CA 1
ATOM 885 C C . ASN A 1 115 ? 19.807 -2.572 -26.237 1.00 88.19 115 ASN A C 1
ATOM 887 O O . ASN A 1 115 ? 19.671 -3.360 -25.302 1.00 88.19 115 ASN A O 1
ATOM 891 N N . LEU A 1 116 ? 19.259 -1.354 -26.206 1.00 88.31 116 LEU A N 1
ATOM 892 C CA . LEU A 1 116 ? 18.418 -0.882 -25.102 1.00 88.31 116 LEU A CA 1
ATOM 893 C C . LEU A 1 116 ? 16.993 -1.427 -25.259 1.00 88.31 116 LEU A C 1
ATOM 895 O O . LEU A 1 116 ? 16.310 -1.076 -26.217 1.00 88.31 116 LEU A O 1
ATOM 899 N N . VAL A 1 117 ? 16.537 -2.241 -24.305 1.00 85.00 117 VAL A N 1
ATOM 900 C CA . VAL A 1 117 ? 15.201 -2.871 -24.319 1.00 85.00 117 VAL A CA 1
ATOM 901 C C . VAL A 1 117 ? 14.182 -2.036 -23.540 1.00 85.00 117 VAL A C 1
ATOM 903 O O . VAL A 1 117 ? 13.044 -1.856 -23.976 1.00 85.00 117 VAL A O 1
ATOM 906 N N . HIS A 1 118 ? 14.583 -1.502 -22.382 1.00 84.88 118 HIS A N 1
ATOM 907 C CA . HIS A 1 118 ? 13.736 -0.644 -21.544 1.00 84.88 118 HIS A CA 1
ATOM 908 C C . HIS A 1 118 ? 14.580 0.317 -20.706 1.00 84.88 118 HIS A C 1
ATOM 910 O O . HIS A 1 118 ? 15.683 -0.029 -20.283 1.00 84.88 118 HIS A O 1
ATOM 916 N N . CYS A 1 119 ? 14.051 1.502 -20.403 1.00 88.31 119 CYS A N 1
ATOM 917 C CA . CYS A 1 119 ? 14.629 2.418 -19.422 1.00 88.31 119 CYS A CA 1
ATOM 918 C C . CYS A 1 119 ? 13.524 3.129 -18.632 1.00 88.31 119 CYS A C 1
ATOM 920 O O . CYS A 1 119 ? 12.435 3.379 -19.147 1.00 88.31 119 CYS A O 1
ATOM 922 N N . THR A 1 120 ? 13.791 3.414 -17.358 1.00 87.31 120 THR A N 1
ATOM 923 C CA . THR A 1 120 ? 12.864 4.103 -16.456 1.00 87.31 120 THR A CA 1
ATOM 924 C C . THR A 1 120 ? 13.617 4.882 -15.375 1.00 87.31 120 THR A C 1
ATOM 926 O O . THR A 1 120 ? 14.735 4.529 -14.992 1.00 87.31 120 THR A O 1
ATOM 929 N N . GLY A 1 121 ? 12.997 5.940 -14.850 1.00 86.56 121 GLY A N 1
ATOM 930 C CA . GLY A 1 121 ? 13.581 6.856 -13.864 1.00 86.56 121 GLY A CA 1
ATOM 931 C C . GLY A 1 121 ? 13.888 8.250 -14.421 1.00 86.56 121 GLY A C 1
ATOM 932 O O . GLY A 1 121 ? 13.624 8.560 -15.584 1.00 86.56 121 GLY A O 1
ATOM 933 N N . SER A 1 122 ? 14.436 9.115 -13.567 1.00 86.69 122 SER A N 1
ATOM 934 C CA . SER A 1 122 ? 14.586 10.554 -13.835 1.00 86.69 122 SER A CA 1
ATOM 935 C C . SER A 1 122 ? 15.537 10.895 -14.990 1.00 86.69 122 SER A C 1
ATOM 937 O O . SER A 1 122 ? 15.388 11.948 -15.601 1.00 86.69 122 SER A O 1
ATOM 939 N N . GLN A 1 123 ? 16.480 10.009 -15.321 1.00 89.88 123 GLN A N 1
ATOM 940 C CA . GLN A 1 123 ? 17.460 10.187 -16.400 1.00 89.88 123 GLN A CA 1
ATOM 941 C C . GLN A 1 123 ? 17.152 9.360 -17.662 1.00 89.88 123 GLN A C 1
ATOM 943 O O . GLN A 1 123 ? 18.046 9.150 -18.478 1.00 89.88 123 GLN A O 1
ATOM 948 N N . THR A 1 124 ? 15.904 8.906 -17.851 1.00 89.00 124 THR A N 1
ATOM 949 C CA . THR A 1 124 ? 15.502 8.080 -19.012 1.00 89.00 124 THR A CA 1
ATOM 950 C C . THR A 1 124 ? 15.903 8.716 -20.349 1.00 89.00 124 THR A C 1
ATOM 952 O O . THR A 1 124 ? 16.574 8.071 -21.148 1.00 89.00 124 THR A O 1
ATOM 955 N N . GLN A 1 125 ? 15.593 10.002 -20.568 1.00 90.88 125 GLN A N 1
ATOM 956 C CA . GLN A 1 125 ? 15.974 10.707 -21.801 1.00 90.88 125 GLN A CA 1
ATOM 957 C C . GLN A 1 125 ? 17.496 10.710 -22.014 1.00 90.88 125 GLN A C 1
ATOM 959 O O . GLN A 1 125 ? 17.969 10.359 -23.088 1.00 90.88 125 GLN A O 1
ATOM 964 N N . TRP A 1 126 ? 18.271 11.006 -20.964 1.00 91.75 126 TRP A N 1
ATOM 965 C CA . TRP A 1 126 ? 19.732 11.011 -21.047 1.00 91.75 126 TRP A CA 1
ATOM 966 C C . TRP A 1 126 ? 20.299 9.634 -21.426 1.00 91.75 126 TRP A C 1
ATOM 968 O O . TRP A 1 126 ? 21.273 9.571 -22.176 1.00 91.75 126 TRP A O 1
ATOM 978 N N . VAL A 1 127 ? 19.700 8.537 -20.942 1.00 91.38 127 VAL A N 1
ATOM 979 C CA . VAL A 1 127 ? 20.104 7.166 -21.313 1.00 91.38 127 VAL A CA 1
ATOM 980 C C . VAL A 1 127 ? 19.884 6.908 -22.801 1.00 91.38 127 VAL A C 1
ATOM 982 O O . VAL A 1 127 ? 20.776 6.348 -23.434 1.00 91.38 127 VAL A O 1
ATOM 985 N N . HIS A 1 128 ? 18.754 7.345 -23.367 1.00 91.75 128 HIS A N 1
ATOM 986 C CA . HIS A 1 128 ? 18.512 7.252 -24.809 1.00 91.75 128 HIS A CA 1
ATOM 987 C C . HIS A 1 128 ? 19.520 8.095 -25.604 1.00 91.75 128 HIS A C 1
ATOM 989 O O . HIS A 1 128 ? 20.190 7.562 -26.489 1.00 91.75 128 HIS A O 1
ATOM 995 N N . ASP A 1 129 ? 19.701 9.366 -25.233 1.00 93.25 129 ASP A N 1
ATOM 996 C CA . ASP A 1 129 ? 20.597 10.305 -25.926 1.00 93.25 129 ASP A CA 1
ATOM 997 C C . ASP A 1 129 ? 22.075 9.859 -25.901 1.00 93.25 129 ASP A C 1
ATOM 999 O O . ASP A 1 129 ? 22.851 10.206 -26.790 1.00 93.25 129 ASP A O 1
ATOM 1003 N N . ASN A 1 130 ? 22.482 9.091 -24.882 1.00 92.06 130 ASN A N 1
ATOM 1004 C CA . ASN A 1 130 ? 23.875 8.685 -24.648 1.00 92.06 130 ASN A CA 1
ATOM 1005 C C . ASN A 1 130 ? 24.091 7.163 -24.766 1.00 92.06 130 ASN A C 1
ATOM 1007 O O . ASN A 1 130 ? 25.136 6.663 -24.336 1.00 92.06 130 ASN A O 1
ATOM 1011 N N . TRP A 1 131 ? 23.141 6.409 -25.342 1.00 93.06 131 TRP A N 1
ATOM 1012 C CA . TRP A 1 131 ? 23.186 4.940 -25.315 1.00 93.06 131 TRP A CA 1
ATOM 1013 C C . TRP A 1 131 ? 24.449 4.352 -25.953 1.00 93.06 131 TRP A C 1
ATOM 1015 O O . TRP A 1 131 ? 25.015 3.408 -25.413 1.00 93.06 131 TRP A O 1
ATOM 1025 N N . ALA A 1 132 ? 24.942 4.923 -27.056 1.00 89.06 132 ALA A N 1
ATOM 1026 C CA . ALA A 1 132 ? 26.156 4.441 -27.724 1.00 89.06 132 ALA A CA 1
ATOM 1027 C C . ALA A 1 132 ? 27.393 4.482 -26.800 1.00 89.06 132 ALA A C 1
ATOM 1029 O O . ALA A 1 132 ? 28.164 3.519 -26.731 1.00 89.06 132 ALA A O 1
ATOM 1030 N N . THR A 1 133 ? 27.543 5.561 -26.029 1.00 86.88 133 THR A N 1
ATOM 1031 C CA . THR A 1 133 ? 28.596 5.701 -25.014 1.00 86.88 133 THR A CA 1
ATOM 1032 C C . THR A 1 133 ? 28.342 4.742 -23.853 1.00 86.88 133 THR A C 1
ATOM 1034 O O . THR A 1 133 ? 29.225 3.982 -23.473 1.00 86.88 133 THR A O 1
ATOM 1037 N N . LEU A 1 134 ? 27.112 4.695 -23.334 1.00 88.69 134 LEU A N 1
ATOM 1038 C CA . LEU A 1 134 ? 26.758 3.870 -22.176 1.00 88.69 134 LEU A CA 1
ATOM 1039 C C . LEU A 1 134 ? 26.912 2.357 -22.445 1.00 88.69 134 LEU A C 1
ATOM 1041 O O . LEU A 1 134 ? 27.357 1.618 -21.565 1.00 88.69 134 LEU A O 1
ATOM 1045 N N . ARG A 1 135 ? 26.599 1.912 -23.671 1.00 87.00 135 ARG A N 1
ATOM 1046 C CA . ARG A 1 135 ? 26.769 0.537 -24.181 1.00 87.00 135 ARG A CA 1
ATOM 1047 C C . ARG A 1 135 ? 28.238 0.120 -24.258 1.00 87.00 135 ARG A C 1
ATOM 1049 O O . ARG A 1 135 ? 28.513 -1.064 -24.071 1.00 87.00 135 ARG A O 1
ATOM 1056 N N . SER A 1 136 ? 29.145 1.059 -24.540 1.00 83.50 136 SER A N 1
ATOM 1057 C CA . SER A 1 136 ? 30.569 0.792 -24.790 1.00 83.50 136 SER A CA 1
ATOM 1058 C C . SER A 1 136 ? 31.475 1.026 -23.577 1.00 83.50 136 SER A C 1
ATOM 1060 O O . SER A 1 136 ? 32.388 0.236 -23.361 1.00 83.50 136 SER A O 1
ATOM 1062 N N . SER A 1 137 ? 31.230 2.066 -22.772 1.00 77.88 137 SER A N 1
ATOM 1063 C CA . SER A 1 137 ? 32.075 2.419 -21.619 1.00 77.88 137 SER A CA 1
ATOM 1064 C C . SER A 1 137 ? 31.551 1.932 -20.263 1.00 77.88 137 SER A C 1
ATOM 1066 O O . SER A 1 137 ? 32.289 1.989 -19.280 1.00 77.88 137 SER A O 1
ATOM 1068 N N . HIS A 1 138 ? 30.268 1.546 -20.184 1.00 80.25 138 HIS A N 1
ATOM 1069 C CA . HIS A 1 138 ? 29.524 1.245 -18.944 1.00 80.25 138 HIS A CA 1
ATOM 1070 C C . HIS A 1 138 ? 29.722 2.279 -17.827 1.00 80.25 138 HIS A C 1
ATOM 1072 O O . HIS A 1 138 ? 29.654 1.956 -16.640 1.00 80.25 138 HIS A O 1
ATOM 1078 N N . SER A 1 139 ? 29.943 3.541 -18.203 1.00 80.50 139 SER A N 1
ATOM 1079 C CA . SER A 1 139 ? 30.305 4.618 -17.287 1.00 80.50 139 SER A CA 1
ATOM 1080 C C . SER A 1 139 ? 29.466 5.876 -17.505 1.00 80.50 139 SER A C 1
ATOM 1082 O O . SER A 1 139 ? 29.025 6.189 -18.610 1.00 80.50 139 SER A O 1
ATOM 1084 N N . LYS A 1 140 ? 29.249 6.615 -16.416 1.00 82.31 140 LYS A N 1
ATOM 1085 C CA . LYS A 1 140 ? 28.612 7.933 -16.395 1.00 82.31 140 LYS A CA 1
ATOM 1086 C C . LYS A 1 140 ? 29.414 8.803 -15.419 1.00 82.31 140 LYS A C 1
ATOM 1088 O O . LYS A 1 140 ? 29.575 8.367 -14.283 1.00 82.31 140 LYS A O 1
ATOM 1093 N N . PRO A 1 141 ? 29.914 9.994 -15.806 1.00 79.69 141 PRO A N 1
ATOM 1094 C CA . PRO A 1 141 ? 30.852 10.762 -14.975 1.00 79.69 141 PRO A CA 1
ATOM 1095 C C . PRO A 1 141 ? 30.394 10.984 -13.523 1.00 79.69 141 PRO A C 1
ATOM 1097 O O . PRO A 1 141 ? 31.180 10.815 -12.596 1.00 79.69 141 PRO A O 1
ATOM 1100 N N . ASP A 1 142 ? 29.103 11.265 -13.322 1.00 86.31 142 ASP A N 1
ATOM 1101 C CA . ASP A 1 142 ? 28.535 11.612 -12.012 1.00 86.31 142 ASP A CA 1
ATOM 1102 C C . ASP A 1 142 ? 27.766 10.468 -11.322 1.00 86.31 142 ASP A C 1
ATOM 1104 O O . ASP A 1 142 ? 27.042 10.708 -10.347 1.00 86.31 142 ASP A O 1
ATOM 1108 N N . ALA A 1 143 ? 27.869 9.226 -11.815 1.00 88.88 143 ALA A N 1
ATOM 1109 C CA . ALA A 1 143 ? 27.131 8.090 -11.258 1.00 88.88 143 ALA A CA 1
ATOM 1110 C C . ALA A 1 143 ? 27.895 6.763 -11.317 1.00 88.88 143 ALA A C 1
ATOM 1112 O O . ALA A 1 143 ? 28.514 6.410 -12.320 1.00 88.88 143 ALA A O 1
ATOM 1113 N N . LYS A 1 144 ? 27.748 5.966 -10.259 1.00 90.88 144 LYS A N 1
ATOM 1114 C CA . LYS A 1 144 ? 28.106 4.548 -10.270 1.00 90.88 144 LYS A CA 1
ATOM 1115 C C . LYS A 1 144 ? 27.021 3.752 -10.991 1.00 90.88 144 LYS A C 1
ATOM 1117 O O . LYS A 1 144 ? 25.830 3.979 -10.768 1.00 90.88 144 LYS A O 1
ATOM 1122 N N . ILE A 1 145 ? 27.441 2.797 -11.815 1.00 91.38 145 ILE A N 1
ATOM 1123 C CA . ILE A 1 145 ? 26.556 1.855 -12.500 1.00 91.38 145 ILE A CA 1
ATOM 1124 C C . ILE A 1 145 ? 26.768 0.472 -11.894 1.00 91.38 145 ILE A C 1
ATOM 1126 O O . ILE A 1 145 ? 27.893 -0.015 -11.816 1.00 91.38 145 ILE A O 1
ATOM 1130 N N . TYR A 1 146 ? 25.675 -0.147 -11.467 1.00 91.44 146 TYR A N 1
ATOM 1131 C CA . TYR A 1 146 ? 25.634 -1.514 -10.956 1.00 91.44 146 TYR A CA 1
ATOM 1132 C C . TYR A 1 146 ? 24.859 -2.362 -11.952 1.00 91.44 146 TYR A C 1
ATOM 1134 O O . TYR A 1 146 ? 23.872 -1.879 -12.502 1.00 91.44 146 TYR A O 1
ATOM 1142 N N . GLN A 1 147 ? 25.287 -3.598 -12.195 1.00 89.75 147 GLN A N 1
ATOM 1143 C CA . GLN A 1 147 ? 24.657 -4.482 -13.176 1.00 89.75 147 GLN A CA 1
ATOM 1144 C C . GLN A 1 147 ? 24.463 -5.882 -12.598 1.00 89.75 147 GLN A C 1
ATOM 1146 O O . GLN A 1 147 ? 25.298 -6.346 -11.823 1.00 89.75 147 GLN A O 1
ATOM 1151 N N . SER A 1 148 ? 23.388 -6.549 -13.010 1.00 86.12 148 SER A N 1
ATOM 1152 C CA . SER A 1 148 ? 23.174 -7.980 -12.795 1.00 86.12 148 SER A CA 1
ATOM 1153 C C . SER A 1 148 ? 22.627 -8.620 -14.069 1.00 86.12 148 SER A C 1
ATOM 1155 O O . SER A 1 148 ? 21.896 -7.984 -14.833 1.00 86.12 148 SER A O 1
ATOM 1157 N N . SER A 1 149 ? 23.000 -9.874 -14.306 1.00 78.38 149 SER A N 1
ATOM 1158 C CA . SER A 1 149 ? 22.431 -10.688 -15.385 1.00 78.38 149 SER A CA 1
ATOM 1159 C C . SER A 1 149 ? 21.101 -11.289 -14.929 1.00 78.38 149 SER A C 1
ATOM 1161 O O . SER A 1 149 ? 20.936 -11.602 -13.750 1.00 78.38 149 SER A O 1
ATOM 1163 N N . SER A 1 150 ? 20.137 -11.423 -15.844 1.00 65.06 150 SER A N 1
ATOM 1164 C CA . SER A 1 150 ? 18.841 -12.026 -15.513 1.00 65.06 150 SER A CA 1
ATOM 1165 C C . SER A 1 150 ? 19.020 -13.467 -15.000 1.00 65.06 150 SER A C 1
ATOM 1167 O O . SER A 1 150 ? 19.686 -14.254 -15.683 1.00 65.06 150 SER A O 1
ATOM 1169 N N . PRO A 1 151 ? 18.398 -13.853 -13.864 1.00 54.69 151 PRO A N 1
ATOM 1170 C CA . PRO A 1 151 ? 18.463 -15.221 -13.341 1.00 54.69 151 PRO A CA 1
ATOM 1171 C C . PRO A 1 151 ? 17.969 -16.290 -14.326 1.00 54.69 151 PRO A C 1
ATOM 1173 O O . PRO A 1 151 ? 18.395 -17.438 -14.253 1.00 54.69 151 PRO A O 1
ATOM 1176 N N . GLU A 1 152 ? 17.087 -15.922 -15.260 1.00 54.44 152 GLU A N 1
ATOM 1177 C CA . GLU A 1 152 ? 16.433 -16.849 -16.194 1.00 54.44 152 GLU A CA 1
ATOM 1178 C C . GLU A 1 152 ? 17.253 -17.151 -17.463 1.00 54.44 152 GLU A C 1
ATOM 1180 O O . GLU A 1 152 ? 16.736 -17.732 -18.416 1.00 54.44 152 GLU A O 1
ATOM 1185 N N . GLY A 1 153 ? 18.522 -16.736 -17.532 1.00 48.56 153 GLY A N 1
ATOM 1186 C CA . GLY A 1 153 ? 19.426 -17.107 -18.630 1.00 48.56 153 GLY A CA 1
ATOM 1187 C C . GLY A 1 153 ? 19.113 -16.478 -19.997 1.00 48.56 153 GLY A C 1
ATOM 1188 O O . GLY A 1 153 ? 19.833 -16.734 -20.958 1.00 48.56 153 GLY A O 1
ATOM 1189 N N . GLN A 1 154 ? 18.107 -15.602 -20.097 1.00 58.59 154 GLN A N 1
ATOM 1190 C CA . GLN A 1 154 ? 17.667 -14.948 -21.343 1.00 58.59 154 GLN A CA 1
ATOM 1191 C C . GLN A 1 154 ? 18.655 -13.895 -21.903 1.00 58.59 154 GLN A C 1
ATOM 1193 O O . GLN A 1 154 ? 18.241 -12.989 -22.621 1.00 58.59 154 GLN A O 1
ATOM 1198 N N . GLY A 1 155 ? 19.938 -13.922 -21.527 1.00 69.50 155 GLY A N 1
ATOM 1199 C CA . GLY A 1 155 ? 20.980 -13.007 -22.027 1.00 69.50 155 GLY A CA 1
ATOM 1200 C C . GLY A 1 155 ? 20.858 -11.529 -21.620 1.00 69.50 155 GLY A C 1
ATOM 1201 O O . GLY A 1 155 ? 21.753 -10.743 -21.917 1.00 69.50 155 GLY A O 1
ATOM 1202 N N . HIS A 1 156 ? 19.786 -11.141 -20.929 1.00 80.94 156 HIS A N 1
ATOM 1203 C CA . HIS A 1 156 ? 19.520 -9.757 -20.549 1.00 80.94 156 HIS A CA 1
ATOM 1204 C C . HIS A 1 156 ? 20.339 -9.299 -19.334 1.00 80.94 156 HIS A C 1
ATOM 1206 O O . HIS A 1 156 ? 20.550 -10.056 -18.381 1.00 80.94 156 HIS A O 1
ATOM 1212 N N . ILE A 1 157 ? 20.731 -8.023 -19.337 1.00 85.81 157 ILE A N 1
ATOM 1213 C CA . ILE A 1 157 ? 21.443 -7.360 -18.236 1.00 85.81 157 ILE A CA 1
ATOM 1214 C C . ILE A 1 157 ? 20.615 -6.172 -17.743 1.00 85.81 157 ILE A C 1
ATOM 1216 O O . ILE A 1 157 ? 20.360 -5.223 -18.492 1.00 85.81 157 ILE A O 1
ATOM 1220 N N . THR A 1 158 ? 20.248 -6.207 -16.463 1.00 87.50 158 THR A N 1
ATOM 1221 C CA . THR A 1 158 ? 19.632 -5.084 -15.746 1.00 87.50 158 THR A CA 1
ATOM 1222 C C . THR A 1 158 ? 20.725 -4.221 -15.130 1.00 87.50 158 THR A C 1
ATOM 1224 O O . THR A 1 158 ? 21.681 -4.741 -14.551 1.00 87.50 158 THR A O 1
ATOM 1227 N N . ALA A 1 159 ? 20.587 -2.900 -15.223 1.00 89.75 159 ALA A N 1
ATOM 1228 C CA . ALA A 1 159 ? 21.559 -1.948 -14.707 1.00 89.75 159 ALA A CA 1
ATOM 1229 C C . ALA A 1 159 ? 20.900 -0.783 -13.961 1.00 89.75 159 ALA A C 1
ATOM 1231 O O . ALA A 1 159 ? 19.951 -0.182 -14.460 1.00 89.75 159 ALA A O 1
ATOM 1232 N N . ILE A 1 160 ? 21.450 -0.420 -12.801 1.00 91.69 160 ILE A N 1
ATOM 1233 C CA . ILE A 1 160 ? 20.983 0.681 -11.948 1.00 91.69 160 ILE A CA 1
ATOM 1234 C C . ILE A 1 160 ? 22.055 1.769 -11.876 1.00 91.69 160 ILE A C 1
ATOM 1236 O O . ILE A 1 160 ? 23.226 1.486 -11.609 1.00 91.69 160 ILE A O 1
ATOM 1240 N N . MET A 1 161 ? 21.647 3.024 -12.075 1.00 92.00 161 MET A N 1
ATOM 1241 C CA . MET A 1 161 ? 22.514 4.201 -11.978 1.00 92.00 161 MET A CA 1
ATOM 1242 C C . MET A 1 161 ? 22.273 4.954 -10.665 1.00 92.00 161 MET A C 1
ATOM 1244 O O . MET A 1 161 ? 21.177 5.475 -10.436 1.00 92.00 161 MET A O 1
ATOM 1248 N N . ILE A 1 162 ? 23.309 5.066 -9.829 1.00 91.75 162 ILE A N 1
ATOM 1249 C CA . ILE A 1 162 ? 23.279 5.805 -8.558 1.00 91.75 162 ILE A CA 1
ATOM 1250 C C . ILE A 1 162 ? 24.286 6.959 -8.600 1.00 91.75 162 ILE A C 1
ATOM 1252 O O . ILE A 1 162 ? 25.487 6.746 -8.758 1.00 91.75 162 ILE A O 1
ATOM 1256 N N . GLY A 1 163 ? 23.805 8.185 -8.407 1.00 89.44 163 GLY A N 1
ATOM 1257 C CA . GLY A 1 163 ? 24.613 9.397 -8.330 1.00 89.44 163 GLY A CA 1
ATOM 1258 C C . GLY A 1 163 ? 25.659 9.354 -7.212 1.00 89.44 163 GLY A C 1
ATOM 1259 O O . GLY A 1 163 ? 25.388 8.925 -6.085 1.00 89.44 163 GLY A O 1
ATOM 1260 N N . SER A 1 164 ? 26.862 9.831 -7.520 1.00 82.62 164 SER A N 1
ATOM 1261 C CA . SER A 1 164 ? 28.036 9.718 -6.639 1.00 82.62 164 SER A CA 1
ATOM 1262 C C . SER A 1 164 ? 28.052 10.708 -5.458 1.00 82.62 164 SER A C 1
ATOM 1264 O O . SER A 1 164 ? 28.898 10.588 -4.573 1.00 82.62 164 SER A O 1
ATOM 1266 N N . TYR A 1 165 ? 27.130 11.677 -5.419 1.00 80.00 165 TYR A N 1
ATOM 1267 C CA . TYR A 1 165 ? 27.116 12.802 -4.476 1.00 80.00 165 TYR A CA 1
ATOM 1268 C C . TYR A 1 165 ? 26.366 12.502 -3.162 1.00 80.00 165 TYR A C 1
ATOM 1270 O O . TYR A 1 165 ? 25.179 12.205 -3.176 1.00 80.00 165 TYR A O 1
ATOM 1278 N N . GLY A 1 166 ? 27.022 12.682 -2.009 1.00 69.81 166 GLY A N 1
ATOM 1279 C CA . GLY A 1 166 ? 26.395 12.614 -0.675 1.00 69.81 166 GLY A CA 1
ATOM 1280 C C . GLY A 1 166 ? 25.971 11.207 -0.219 1.00 69.81 166 GLY A C 1
ATOM 1281 O O . GLY A 1 166 ? 25.574 10.364 -1.017 1.00 69.81 166 GLY A O 1
ATOM 1282 N N . ARG A 1 167 ? 26.071 10.915 1.085 1.00 73.50 167 ARG A N 1
ATOM 1283 C CA . ARG A 1 167 ? 25.730 9.598 1.658 1.00 73.50 167 ARG A CA 1
ATOM 1284 C C . ARG A 1 167 ? 25.198 9.742 3.080 1.00 73.50 167 ARG A C 1
ATOM 1286 O O . ARG A 1 167 ? 25.727 10.546 3.836 1.00 73.50 167 ARG A O 1
ATOM 1293 N N . ILE A 1 168 ? 24.188 8.943 3.440 1.00 69.62 168 ILE A N 1
ATOM 1294 C CA . ILE A 1 168 ? 23.740 8.780 4.839 1.00 69.62 168 ILE A CA 1
ATOM 1295 C C . ILE A 1 168 ? 24.640 7.789 5.582 1.00 69.62 168 ILE A C 1
ATOM 1297 O O . ILE A 1 168 ? 25.045 8.041 6.711 1.00 69.62 168 ILE A O 1
ATOM 1301 N N . VAL A 1 169 ? 24.934 6.651 4.949 1.00 73.12 169 VAL A N 1
ATOM 1302 C CA . VAL A 1 169 ? 25.775 5.592 5.516 1.00 73.12 169 VAL A CA 1
ATOM 1303 C C . VAL A 1 169 ? 27.162 5.690 4.892 1.00 73.12 169 VAL A C 1
ATOM 1305 O O . VAL A 1 169 ? 27.293 5.749 3.668 1.00 73.12 169 VAL A O 1
ATOM 1308 N N . ASN A 1 170 ? 28.192 5.731 5.735 1.00 73.12 170 ASN A N 1
ATOM 1309 C CA . ASN A 1 170 ? 29.579 5.811 5.291 1.00 73.12 170 ASN A CA 1
ATOM 1310 C C . ASN A 1 170 ? 30.043 4.489 4.660 1.00 73.12 170 ASN A C 1
ATOM 1312 O O . ASN A 1 170 ? 29.655 3.403 5.088 1.00 73.12 170 ASN A O 1
ATOM 1316 N N . GLY A 1 171 ? 30.912 4.591 3.653 1.00 74.25 171 GLY A N 1
ATOM 1317 C CA . GLY A 1 171 ? 31.412 3.446 2.892 1.00 74.25 171 GLY A CA 1
ATOM 1318 C C . GLY A 1 171 ? 30.469 2.971 1.780 1.00 74.25 171 GLY A C 1
ATOM 1319 O O . GLY A 1 171 ? 29.453 3.594 1.471 1.00 74.25 171 GLY A O 1
ATOM 1320 N N . ASP A 1 172 ? 30.855 1.864 1.144 1.00 83.88 172 ASP A N 1
ATOM 1321 C CA . ASP A 1 172 ? 30.164 1.271 -0.012 1.00 83.88 172 ASP A CA 1
ATOM 1322 C C . ASP A 1 172 ? 29.306 0.046 0.345 1.00 83.88 172 ASP A C 1
ATOM 1324 O O . ASP A 1 172 ? 28.531 -0.406 -0.493 1.00 83.88 172 ASP A O 1
ATOM 1328 N N . ALA A 1 173 ? 29.433 -0.510 1.556 1.00 90.12 173 ALA A N 1
ATOM 1329 C CA . ALA A 1 173 ? 28.815 -1.787 1.925 1.00 90.12 173 ALA A CA 1
ATOM 1330 C C . ALA A 1 173 ? 27.279 -1.746 1.848 1.00 90.12 173 ALA A C 1
ATOM 1332 O O . ALA A 1 173 ? 26.675 -2.585 1.183 1.00 90.12 173 ALA A O 1
ATOM 1333 N N . PHE A 1 174 ? 26.658 -0.734 2.464 1.00 91.81 174 PHE A N 1
ATOM 1334 C CA . PHE A 1 174 ? 25.207 -0.549 2.408 1.00 91.81 174 PHE A CA 1
ATOM 1335 C C . PHE A 1 174 ? 24.703 -0.217 0.998 1.00 91.81 174 PHE A C 1
ATOM 1337 O O . PHE A 1 174 ? 23.690 -0.756 0.565 1.00 91.81 174 PHE A O 1
ATOM 1344 N N . GLU A 1 175 ? 25.431 0.626 0.262 1.00 92.00 175 GLU A N 1
ATOM 1345 C CA . GLU A 1 175 ? 25.096 0.990 -1.119 1.00 92.00 175 GLU A CA 1
ATOM 1346 C C . GLU A 1 175 ? 25.096 -0.239 -2.036 1.00 92.00 175 GLU A C 1
ATOM 1348 O O . GLU A 1 175 ? 24.103 -0.490 -2.713 1.00 92.00 175 GLU A O 1
ATOM 1353 N N . LYS A 1 176 ? 26.159 -1.052 -1.994 1.00 91.06 176 LYS A N 1
ATOM 1354 C CA . LYS A 1 176 ? 26.254 -2.307 -2.752 1.00 91.06 176 LYS A CA 1
ATOM 1355 C C . LYS A 1 176 ? 25.135 -3.279 -2.379 1.00 91.06 176 LYS A C 1
ATOM 1357 O O . LYS A 1 176 ? 24.471 -3.786 -3.271 1.00 91.06 176 LYS A O 1
ATOM 1362 N N . TYR A 1 177 ? 24.891 -3.490 -1.085 1.00 90.94 177 TYR A N 1
ATOM 1363 C CA . TYR A 1 177 ? 23.846 -4.398 -0.603 1.00 90.94 177 TYR A CA 1
ATOM 1364 C C . TYR A 1 177 ? 22.434 -3.979 -1.044 1.00 90.94 177 TYR A C 1
ATOM 1366 O O . TYR A 1 177 ? 21.648 -4.793 -1.523 1.00 90.94 177 TYR A O 1
ATOM 1374 N N . PHE A 1 178 ? 22.101 -2.696 -0.899 1.00 92.56 178 PHE A N 1
ATOM 1375 C CA . PHE A 1 178 ? 20.777 -2.195 -1.251 1.00 92.56 178 PHE A CA 1
ATOM 1376 C C . PHE A 1 178 ? 20.569 -2.149 -2.770 1.00 92.56 178 PHE A C 1
ATOM 1378 O O . PHE A 1 178 ? 19.464 -2.399 -3.241 1.00 92.56 178 PHE A O 1
ATOM 1385 N N . VAL A 1 179 ? 21.613 -1.874 -3.559 1.00 92.12 179 VAL A N 1
ATOM 1386 C CA . VAL A 1 179 ? 21.508 -1.945 -5.023 1.00 92.12 179 VAL A CA 1
ATOM 1387 C C . VAL A 1 179 ? 21.466 -3.396 -5.518 1.00 92.12 179 VAL A C 1
ATOM 1389 O O . VAL A 1 179 ? 20.730 -3.664 -6.456 1.00 92.12 179 VAL A O 1
ATOM 1392 N N . ASP A 1 180 ? 22.149 -4.342 -4.868 1.00 89.81 180 ASP A N 1
ATOM 1393 C CA . ASP A 1 180 ? 22.013 -5.785 -5.136 1.00 89.81 180 ASP A CA 1
ATOM 1394 C C . ASP A 1 180 ? 20.583 -6.290 -4.869 1.00 89.81 180 ASP A C 1
ATOM 1396 O O . ASP A 1 180 ? 19.991 -6.980 -5.700 1.00 89.81 180 ASP A O 1
ATOM 1400 N N . LEU A 1 181 ? 19.973 -5.865 -3.755 1.00 88.56 181 LEU A N 1
ATOM 1401 C CA . LEU A 1 181 ? 18.539 -6.041 -3.508 1.00 88.56 181 LEU A CA 1
ATOM 1402 C C . LEU A 1 181 ? 17.694 -5.496 -4.664 1.00 88.56 181 LEU A C 1
ATOM 1404 O O . LEU A 1 181 ? 16.855 -6.236 -5.169 1.00 88.56 181 LEU A O 1
ATOM 1408 N N . LEU A 1 182 ? 17.898 -4.244 -5.087 1.00 89.06 182 LEU A N 1
ATOM 1409 C CA . LEU A 1 182 ? 17.133 -3.688 -6.205 1.00 89.06 182 LEU A CA 1
ATOM 1410 C C . LEU A 1 182 ? 17.381 -4.470 -7.505 1.00 89.06 182 LEU A C 1
ATOM 1412 O O . LEU A 1 182 ? 16.428 -4.783 -8.197 1.00 89.06 182 LEU A O 1
ATOM 1416 N N . LEU A 1 183 ? 18.614 -4.859 -7.828 1.00 86.50 183 LEU A N 1
ATOM 1417 C CA . LEU A 1 183 ? 18.918 -5.653 -9.028 1.00 86.50 183 LEU A CA 1
ATOM 1418 C C . LEU A 1 183 ? 18.276 -7.049 -9.009 1.00 86.50 183 LEU A C 1
ATOM 1420 O O . LEU A 1 183 ? 17.965 -7.581 -10.071 1.00 86.50 183 LEU A O 1
ATOM 1424 N N . THR A 1 184 ? 18.077 -7.627 -7.823 1.00 79.75 184 THR A N 1
ATOM 1425 C CA . THR A 1 184 ? 17.464 -8.954 -7.637 1.00 79.75 184 THR A CA 1
ATOM 1426 C C . THR A 1 184 ? 15.933 -8.897 -7.580 1.00 79.75 184 THR A C 1
ATOM 1428 O O . THR A 1 184 ? 15.271 -9.851 -7.976 1.00 79.75 184 THR A O 1
ATOM 1431 N N . GLN A 1 185 ? 15.360 -7.808 -7.053 1.00 77.88 185 GLN A N 1
ATOM 1432 C CA . GLN A 1 185 ? 13.932 -7.709 -6.705 1.00 77.88 185 GLN A CA 1
ATOM 1433 C C . GLN A 1 185 ? 13.151 -6.667 -7.517 1.00 77.88 185 GLN A C 1
ATOM 1435 O O . GLN A 1 185 ? 11.921 -6.671 -7.453 1.00 77.88 185 GLN A O 1
ATOM 1440 N N . ALA A 1 186 ? 13.817 -5.745 -8.224 1.00 71.56 186 ALA A N 1
ATOM 1441 C CA . ALA A 1 186 ? 13.134 -4.727 -9.013 1.00 71.56 186 ALA A CA 1
ATOM 1442 C C . ALA A 1 186 ? 12.514 -5.366 -10.252 1.00 71.56 186 ALA A C 1
ATOM 1444 O O . ALA A 1 186 ? 13.201 -5.751 -11.201 1.00 71.56 186 ALA A O 1
ATOM 1445 N N . ASP A 1 187 ? 11.193 -5.456 -10.233 1.00 68.62 187 ASP A N 1
ATOM 1446 C CA . ASP A 1 187 ? 10.445 -6.071 -11.304 1.00 68.62 187 ASP A CA 1
ATOM 1447 C C . ASP A 1 187 ? 10.274 -5.069 -12.454 1.00 68.62 187 ASP A C 1
ATOM 1449 O O . ASP A 1 187 ? 9.465 -4.134 -12.406 1.00 68.62 187 ASP A O 1
ATOM 1453 N N . LEU A 1 188 ? 11.083 -5.261 -13.497 1.00 66.56 188 LEU A N 1
ATOM 1454 C CA . LEU A 1 188 ? 10.995 -4.489 -14.732 1.00 66.56 188 LEU A CA 1
ATOM 1455 C C . LEU A 1 188 ? 9.905 -4.995 -15.688 1.00 66.56 188 LEU A C 1
ATOM 1457 O O . LEU A 1 188 ? 9.605 -4.261 -16.629 1.00 66.56 188 LEU A O 1
ATOM 1461 N N . THR A 1 189 ? 9.326 -6.186 -15.465 1.00 57.09 189 THR A N 1
ATOM 1462 C CA . THR A 1 189 ? 8.138 -6.761 -16.148 1.00 57.09 189 THR A CA 1
ATOM 1463 C C . THR A 1 189 ? 7.926 -6.257 -17.576 1.00 57.09 189 THR A C 1
ATOM 1465 O O . THR A 1 189 ? 6.966 -5.556 -17.902 1.00 57.09 189 THR A O 1
ATOM 1468 N N . ALA A 1 190 ? 8.923 -6.551 -18.413 1.00 56.78 190 ALA A N 1
ATOM 1469 C CA . ALA A 1 190 ? 8.999 -6.216 -19.833 1.00 56.78 190 ALA A CA 1
ATOM 1470 C C . ALA A 1 190 ? 10.331 -6.726 -20.420 1.00 56.78 190 ALA A C 1
ATOM 1472 O O . ALA A 1 190 ? 11.100 -5.953 -20.986 1.00 56.78 190 ALA A O 1
ATOM 1473 N N . HIS A 1 191 ? 10.644 -8.017 -20.257 1.00 59.75 191 HIS A N 1
ATOM 1474 C CA . HIS A 1 191 ? 11.810 -8.607 -20.937 1.00 59.75 191 HIS A CA 1
ATOM 1475 C C . HIS A 1 191 ? 11.598 -8.698 -22.455 1.00 59.75 191 HIS A C 1
ATOM 1477 O O . HIS A 1 191 ? 12.551 -8.625 -23.219 1.00 59.75 191 HIS A O 1
ATOM 1483 N N . SER A 1 192 ? 10.344 -8.788 -22.902 1.00 63.56 192 SER A N 1
ATOM 1484 C CA . SER A 1 192 ? 9.993 -8.669 -24.314 1.00 63.56 192 SER A CA 1
ATOM 1485 C C . SER A 1 192 ? 9.930 -7.195 -24.748 1.00 63.56 192 SER A C 1
ATOM 1487 O O . SER A 1 192 ? 9.346 -6.370 -24.030 1.00 63.56 192 SER A O 1
ATOM 1489 N N . PRO A 1 193 ? 10.464 -6.840 -25.932 1.00 66.94 193 PRO A N 1
ATOM 1490 C CA . PRO A 1 193 ? 10.194 -5.540 -26.539 1.00 66.94 193 PRO A CA 1
ATOM 1491 C C . PRO A 1 193 ? 8.690 -5.386 -26.842 1.00 66.94 193 PRO A C 1
ATOM 1493 O O . PRO A 1 193 ? 7.975 -6.390 -26.935 1.00 66.94 193 PRO A O 1
ATOM 1496 N N . PRO A 1 194 ? 8.183 -4.149 -27.007 1.00 76.06 194 PRO A N 1
ATOM 1497 C CA . PRO A 1 194 ? 6.839 -3.924 -27.531 1.00 76.06 194 PRO A CA 1
ATOM 1498 C C . PRO A 1 194 ? 6.642 -4.641 -28.870 1.00 76.06 194 PRO A C 1
ATOM 1500 O O . PRO A 1 194 ? 7.557 -4.686 -29.694 1.00 76.06 194 PRO A O 1
ATOM 1503 N N . VAL A 1 195 ? 5.443 -5.173 -29.099 1.00 78.00 195 VAL A N 1
ATOM 1504 C CA . VAL A 1 195 ? 5.069 -5.760 -30.389 1.00 78.00 195 VAL A CA 1
ATOM 1505 C C . VAL A 1 195 ? 5.161 -4.669 -31.459 1.00 78.00 195 VAL A C 1
ATOM 1507 O O . VAL A 1 195 ? 4.665 -3.558 -31.274 1.00 78.00 195 VAL A O 1
ATOM 1510 N N . SER A 1 196 ? 5.830 -4.965 -32.572 1.00 64.69 196 SER A N 1
ATOM 1511 C CA . SER A 1 196 ? 6.104 -3.992 -33.628 1.00 64.69 196 SER A CA 1
ATOM 1512 C C . SER A 1 196 ? 4.849 -3.677 -34.450 1.00 64.69 196 SER A C 1
ATOM 1514 O O . SER A 1 196 ? 4.511 -4.415 -35.375 1.00 64.69 196 SER A O 1
ATOM 1516 N N . GLY A 1 197 ? 4.188 -2.568 -34.124 1.00 57.66 197 GLY A N 1
ATOM 1517 C CA . GLY A 1 197 ? 3.097 -1.975 -34.899 1.00 57.66 197 GLY A CA 1
ATOM 1518 C C . GLY A 1 197 ? 2.194 -1.086 -34.040 1.00 57.66 197 GLY A C 1
ATOM 1519 O O . GLY A 1 197 ? 2.046 -1.317 -32.841 1.00 57.66 197 GLY A O 1
ATOM 1520 N N . GLU A 1 198 ? 1.562 -0.083 -34.652 1.00 59.81 198 GLU A N 1
ATOM 1521 C CA . GLU A 1 198 ? 0.395 0.593 -34.068 1.00 59.81 198 GLU A CA 1
ATOM 1522 C C . GLU A 1 198 ? -0.833 -0.307 -34.246 1.00 59.81 198 GLU A C 1
ATOM 1524 O O . GLU A 1 198 ? -1.672 -0.102 -35.121 1.00 59.81 198 GLU A O 1
ATOM 1529 N N . ASP A 1 199 ? -0.896 -1.374 -33.451 1.00 68.94 199 ASP A N 1
ATOM 1530 C CA . ASP A 1 199 ? -2.043 -2.274 -33.450 1.00 68.94 199 ASP A CA 1
ATOM 1531 C C . ASP A 1 199 ? -3.212 -1.599 -32.717 1.00 68.94 199 ASP A C 1
ATOM 1533 O O . ASP A 1 199 ? -3.178 -1.408 -31.497 1.00 68.94 199 ASP A O 1
ATOM 1537 N N . ALA A 1 200 ? -4.244 -1.220 -33.473 1.00 70.69 200 ALA A N 1
ATOM 1538 C CA . ALA A 1 200 ? -5.436 -0.559 -32.947 1.00 70.69 200 ALA A CA 1
ATOM 1539 C C . ALA A 1 200 ? -6.143 -1.391 -31.857 1.00 70.69 200 ALA A C 1
ATOM 1541 O O . ALA A 1 200 ? -6.814 -0.818 -30.995 1.00 70.69 200 ALA A O 1
ATOM 1542 N N . ASP A 1 201 ? -5.953 -2.717 -31.849 1.00 86.44 201 ASP A N 1
ATOM 1543 C CA . ASP A 1 201 ? -6.445 -3.609 -30.797 1.00 86.44 201 ASP A CA 1
ATOM 1544 C C . ASP A 1 201 ? -5.765 -3.337 -29.442 1.00 86.44 201 ASP A C 1
ATOM 1546 O O . ASP A 1 201 ? -6.433 -3.245 -28.412 1.00 86.44 201 ASP A O 1
ATOM 1550 N N . ILE A 1 202 ? -4.448 -3.090 -29.424 1.00 91.12 202 ILE A N 1
ATOM 1551 C CA . ILE A 1 202 ? -3.690 -2.813 -28.188 1.00 91.12 202 ILE A CA 1
ATOM 1552 C C . ILE A 1 202 ? -4.206 -1.541 -27.513 1.00 91.12 202 ILE A C 1
ATOM 1554 O O . ILE A 1 202 ? -4.401 -1.520 -26.293 1.00 91.12 202 ILE A O 1
ATOM 1558 N N . ASP A 1 203 ? -4.441 -0.480 -28.284 1.00 92.31 203 ASP A N 1
ATOM 1559 C CA . ASP A 1 203 ? -4.932 0.789 -27.746 1.00 92.31 203 ASP A CA 1
ATOM 1560 C C . ASP A 1 203 ? -6.421 0.716 -27.358 1.00 92.31 203 ASP A C 1
ATOM 1562 O O . ASP A 1 203 ? -6.807 1.277 -26.327 1.00 92.31 203 ASP A O 1
ATOM 1566 N N . ALA A 1 204 ? -7.237 -0.070 -28.071 1.00 95.12 204 ALA A N 1
ATOM 1567 C CA . ALA A 1 204 ? -8.624 -0.354 -27.691 1.00 95.12 204 ALA A CA 1
ATOM 1568 C C . ALA A 1 204 ? -8.732 -1.169 -26.386 1.00 95.12 204 ALA A C 1
ATOM 1570 O O . ALA A 1 204 ? -9.515 -0.820 -25.497 1.00 95.12 204 ALA A O 1
ATOM 1571 N N . VAL A 1 205 ? -7.934 -2.229 -26.228 1.00 96.69 205 VAL A N 1
ATOM 1572 C CA . VAL A 1 205 ? -7.836 -3.028 -24.991 1.00 96.69 205 VAL A CA 1
ATOM 1573 C C . VAL A 1 205 ? -7.331 -2.170 -23.829 1.00 96.69 205 VAL A C 1
ATOM 1575 O O . VAL A 1 205 ? -7.905 -2.188 -22.739 1.00 96.69 205 VAL A O 1
ATOM 1578 N N . THR A 1 206 ? -6.296 -1.358 -24.067 1.00 97.69 206 THR A N 1
ATOM 1579 C CA . THR A 1 206 ? -5.763 -0.417 -23.068 1.00 97.69 206 THR A CA 1
ATOM 1580 C C . THR A 1 206 ? -6.847 0.560 -22.608 1.00 97.69 206 THR A C 1
ATOM 1582 O O . THR A 1 206 ? -7.039 0.729 -21.404 1.00 97.69 206 THR A O 1
ATOM 1585 N N . GLY A 1 207 ? -7.594 1.158 -23.543 1.00 98.00 207 GLY A N 1
ATOM 1586 C CA . GLY A 1 207 ? -8.706 2.063 -23.242 1.00 98.00 207 GLY A CA 1
ATOM 1587 C C . GLY A 1 207 ? -9.780 1.414 -22.366 1.00 98.00 207 GLY A C 1
ATOM 1588 O O . GLY A 1 207 ? -10.131 1.970 -21.325 1.00 98.00 207 GLY A O 1
ATOM 1589 N N . GLN A 1 208 ? -10.217 0.201 -22.720 1.00 98.50 208 GLN A N 1
ATOM 1590 C CA . GLN A 1 208 ? -11.209 -0.561 -21.951 1.00 98.50 208 GLN A CA 1
ATOM 1591 C C . GLN A 1 208 ? -10.756 -0.844 -20.509 1.00 98.50 208 GLN A C 1
ATOM 1593 O O . GLN A 1 208 ? -11.544 -0.677 -19.578 1.00 98.50 208 GLN A O 1
ATOM 1598 N N . ILE A 1 209 ? -9.484 -1.202 -20.288 1.00 98.69 209 ILE A N 1
ATOM 1599 C CA . ILE A 1 209 ? -8.932 -1.395 -18.932 1.00 98.69 209 ILE A CA 1
ATOM 1600 C C . ILE A 1 209 ? -8.919 -0.073 -18.142 1.00 98.69 209 ILE A C 1
ATOM 1602 O O . ILE A 1 209 ? -9.222 -0.061 -16.945 1.00 98.69 209 ILE A O 1
ATOM 1606 N N . VAL A 1 210 ? -8.588 1.052 -18.785 1.00 98.56 210 VAL A N 1
ATOM 1607 C CA . VAL A 1 210 ? -8.578 2.379 -18.138 1.00 98.56 210 VAL A CA 1
ATOM 1608 C C . VAL A 1 210 ? -10.003 2.811 -17.755 1.00 98.56 210 VAL A C 1
ATOM 1610 O O . VAL A 1 210 ? -10.201 3.362 -16.669 1.00 98.56 210 VAL A O 1
ATOM 1613 N N . ASP A 1 211 ? -11.000 2.529 -18.597 1.00 98.50 211 ASP A N 1
ATOM 1614 C CA . ASP A 1 211 ? -12.418 2.805 -18.322 1.00 98.50 211 ASP A CA 1
ATOM 1615 C C . ASP A 1 211 ? -13.002 1.891 -17.237 1.00 98.50 211 ASP A C 1
ATOM 1617 O O . ASP A 1 211 ? -13.748 2.355 -16.365 1.00 98.50 211 ASP A O 1
ATOM 1621 N N . LEU A 1 212 ? -12.605 0.617 -17.219 1.00 98.62 212 LEU A N 1
ATOM 1622 C CA . LEU A 1 212 ? -12.918 -0.302 -16.128 1.00 98.62 212 LEU A CA 1
ATOM 1623 C C . LEU A 1 212 ? -12.312 0.194 -14.805 1.00 98.62 212 LEU A C 1
ATOM 1625 O O . LEU A 1 212 ? -12.999 0.200 -13.787 1.00 98.62 212 LEU A O 1
ATOM 1629 N N . PHE A 1 213 ? -11.063 0.673 -14.791 1.00 98.25 213 PHE A N 1
ATOM 1630 C CA . PHE A 1 213 ? -10.473 1.261 -13.582 1.00 98.25 213 PHE A CA 1
ATOM 1631 C C . PHE A 1 213 ? -11.243 2.497 -13.096 1.00 98.25 213 PHE A C 1
ATOM 1633 O O . PHE A 1 213 ? -11.553 2.587 -11.904 1.00 98.25 213 PHE A O 1
ATOM 1640 N N . ASP A 1 214 ? -11.567 3.425 -14.001 1.00 96.81 214 ASP A N 1
ATOM 1641 C CA . ASP A 1 214 ? -12.284 4.671 -13.693 1.00 96.81 214 ASP A CA 1
ATOM 1642 C C . ASP A 1 214 ? -13.671 4.403 -13.084 1.00 96.81 214 ASP A C 1
ATOM 1644 O O . ASP A 1 214 ? -14.040 5.003 -12.074 1.00 96.81 214 ASP A O 1
ATOM 1648 N N . SER A 1 215 ? -14.414 3.458 -13.668 1.00 95.50 215 SER A N 1
ATOM 1649 C CA . SER A 1 215 ? -15.783 3.117 -13.260 1.00 95.50 215 SER A CA 1
ATOM 1650 C C . SER A 1 215 ? -15.865 2.163 -12.063 1.00 95.50 215 SER A C 1
ATOM 1652 O O . SER A 1 215 ? -16.757 2.309 -11.225 1.00 95.50 215 SER A O 1
ATOM 1654 N N . TYR A 1 216 ? -14.950 1.194 -11.958 1.00 95.94 216 TYR A N 1
ATOM 1655 C CA . TYR A 1 216 ? -15.016 0.134 -10.951 1.00 95.94 216 TYR A CA 1
ATOM 1656 C C . TYR A 1 216 ? -14.200 0.458 -9.696 1.00 95.94 216 TYR A C 1
ATOM 1658 O O . TYR A 1 216 ? -14.688 0.270 -8.580 1.00 95.94 216 TYR A O 1
ATOM 1666 N N . LEU A 1 217 ? -12.950 0.916 -9.832 1.00 94.75 217 LEU A N 1
ATOM 1667 C CA . LEU A 1 217 ? -12.002 0.912 -8.710 1.00 94.75 217 LEU A CA 1
ATOM 1668 C C . LEU A 1 217 ? -11.562 2.306 -8.243 1.00 94.75 217 LEU A C 1
ATOM 1670 O O . LEU A 1 217 ? -11.264 2.468 -7.058 1.00 94.75 217 LEU A O 1
ATOM 1674 N N . ARG A 1 218 ? -11.531 3.319 -9.115 1.00 94.06 218 ARG A N 1
ATOM 1675 C CA . ARG A 1 218 ? -11.020 4.657 -8.780 1.00 94.06 218 ARG A CA 1
ATOM 1676 C C . ARG A 1 218 ? -11.848 5.344 -7.685 1.00 94.06 218 ARG A C 1
ATOM 1678 O O . ARG A 1 218 ? -13.077 5.324 -7.682 1.00 94.06 218 ARG A O 1
ATOM 1685 N N . TYR A 1 219 ? -11.168 6.001 -6.749 1.00 90.25 219 TYR A N 1
ATOM 1686 C CA . TYR A 1 219 ? -11.776 6.942 -5.808 1.00 90.25 219 TYR A CA 1
ATOM 1687 C C . TYR A 1 219 ? -11.773 8.348 -6.411 1.00 90.25 219 TYR A C 1
ATOM 1689 O O . TYR A 1 219 ? -10.706 8.880 -6.721 1.00 90.25 219 TYR A O 1
ATOM 1697 N N . ASP A 1 220 ? -12.948 8.964 -6.550 1.00 84.31 220 ASP A N 1
ATOM 1698 C CA . ASP A 1 220 ? -13.070 10.348 -7.012 1.00 84.31 220 ASP A CA 1
ATOM 1699 C C . ASP A 1 220 ? -12.570 11.329 -5.931 1.00 84.31 220 ASP A C 1
ATOM 1701 O O . ASP A 1 220 ? -13.160 11.469 -4.855 1.00 84.31 220 ASP A O 1
ATOM 1705 N N . GLY A 1 221 ? -11.475 12.040 -6.227 1.00 73.88 221 GLY A N 1
ATOM 1706 C CA . GLY A 1 221 ? -10.916 13.092 -5.371 1.00 73.88 221 GLY A CA 1
ATOM 1707 C C . GLY A 1 221 ? -11.761 14.375 -5.303 1.00 73.88 221 GLY A C 1
ATOM 1708 O O . GLY A 1 221 ? -11.348 15.354 -4.666 1.00 73.88 221 GLY A O 1
ATOM 1709 N N . GLY A 1 222 ? -12.917 14.414 -5.969 1.00 80.25 222 GLY A N 1
ATOM 1710 C CA . GLY A 1 222 ? -13.836 15.542 -6.030 1.00 80.25 222 GLY A CA 1
ATOM 1711 C C . GLY A 1 222 ? -13.184 16.783 -6.640 1.00 80.25 222 GLY A C 1
ATOM 1712 O O . GLY A 1 222 ? -12.520 16.731 -7.667 1.00 80.25 222 GLY A O 1
ATOM 1713 N N . LYS A 1 223 ? -13.324 17.940 -5.979 1.00 75.75 223 LYS A N 1
ATOM 1714 C CA . LYS A 1 223 ? -12.789 19.228 -6.479 1.00 75.75 223 LYS A CA 1
ATOM 1715 C C . LYS A 1 223 ? -11.264 19.282 -6.635 1.00 75.75 223 LYS A C 1
ATOM 1717 O O . LYS A 1 223 ? -10.761 20.239 -7.213 1.00 75.75 223 LYS A O 1
ATOM 1722 N N . SER A 1 224 ? -10.549 18.319 -6.063 1.00 79.56 224 SER A N 1
ATOM 1723 C CA . SER A 1 224 ? -9.094 18.195 -6.147 1.00 79.56 224 SER A CA 1
ATOM 1724 C C . SER A 1 224 ? -8.627 17.075 -7.079 1.00 79.56 224 SER A C 1
ATOM 1726 O O . SER A 1 224 ? -7.424 16.851 -7.182 1.00 79.56 224 SER A O 1
ATOM 1728 N N . ASP A 1 225 ? -9.552 16.374 -7.733 1.00 87.69 225 ASP A N 1
ATOM 1729 C CA . ASP A 1 225 ? -9.247 15.329 -8.703 1.00 87.69 225 ASP A CA 1
ATOM 1730 C C . ASP A 1 225 ? -8.637 15.919 -9.989 1.00 87.69 225 ASP A C 1
ATOM 1732 O O . ASP A 1 225 ? -9.026 16.991 -10.457 1.00 87.69 225 ASP A O 1
ATOM 1736 N N . GLN A 1 226 ? -7.636 15.238 -10.538 1.00 93.81 226 GLN A N 1
ATOM 1737 C CA . GLN A 1 226 ? -6.864 15.595 -11.734 1.00 93.81 226 GLN A CA 1
ATOM 1738 C C . GLN A 1 226 ? -6.848 14.442 -12.748 1.00 93.81 226 GLN A C 1
ATOM 1740 O O . GLN A 1 226 ? -6.081 14.477 -13.715 1.00 93.81 226 GLN A O 1
ATOM 1745 N N . TRP A 1 227 ? -7.713 13.435 -12.567 1.00 95.19 227 TRP A N 1
ATOM 1746 C CA . TRP A 1 227 ? -7.822 12.286 -13.463 1.00 95.19 227 TRP A CA 1
ATOM 1747 C C . TRP A 1 227 ? -8.029 12.722 -14.916 1.00 95.19 227 TRP A C 1
ATOM 1749 O O . TRP A 1 227 ? -7.282 12.322 -15.802 1.00 95.19 227 TRP A O 1
ATOM 1759 N N . LYS A 1 228 ? -8.975 13.638 -15.149 1.00 94.44 228 LYS A N 1
ATOM 1760 C CA . LYS A 1 228 ? -9.281 14.173 -16.487 1.00 94.44 228 LYS A CA 1
ATOM 1761 C C . LYS A 1 228 ? -8.238 15.160 -17.034 1.00 94.44 228 LYS A C 1
ATOM 1763 O O . LYS A 1 228 ? -8.312 15.494 -18.207 1.00 94.44 228 LYS A O 1
ATOM 1768 N N . VAL A 1 229 ? -7.313 15.650 -16.202 1.00 93.88 229 VAL A N 1
ATOM 1769 C CA . VAL A 1 229 ? -6.314 16.670 -16.582 1.00 93.88 229 VAL A CA 1
ATOM 1770 C C . VAL A 1 229 ? -5.006 16.018 -17.028 1.00 93.88 229 VAL A C 1
ATOM 1772 O O . VAL A 1 229 ? -4.480 16.349 -18.084 1.00 93.88 229 VAL A O 1
ATOM 1775 N N . SER A 1 230 ? -4.489 15.079 -16.234 1.00 94.75 230 SER A N 1
ATOM 1776 C CA . SER A 1 230 ? -3.239 14.355 -16.523 1.00 94.75 230 SER A CA 1
ATOM 1777 C C . SER A 1 230 ? -3.293 12.882 -16.121 1.00 94.75 230 SER A C 1
ATOM 1779 O O . SER A 1 230 ? -2.660 12.040 -16.759 1.00 94.75 230 SER A O 1
ATOM 1781 N N . GLY A 1 231 ? -4.067 12.559 -15.081 1.00 96.62 231 GLY A N 1
ATOM 1782 C CA . GLY A 1 231 ? -4.078 11.246 -14.447 1.00 96.62 231 GLY A CA 1
ATOM 1783 C C . GLY A 1 231 ? -4.416 10.089 -15.369 1.00 96.62 231 GLY A C 1
ATOM 1784 O O . GLY A 1 231 ? -3.715 9.080 -15.365 1.00 96.62 231 GLY A O 1
ATOM 1785 N N . ARG A 1 232 ? -5.454 10.249 -16.193 1.00 97.38 232 ARG A N 1
ATOM 1786 C CA . ARG A 1 232 ? -5.897 9.232 -17.146 1.00 97.38 232 ARG A CA 1
ATOM 1787 C C . ARG A 1 232 ? -4.818 8.937 -18.182 1.00 97.38 232 ARG A C 1
ATOM 1789 O O . ARG A 1 232 ? -4.584 7.771 -18.471 1.00 97.38 232 ARG A O 1
ATOM 1796 N N . ASN A 1 233 ? -4.133 9.959 -18.703 1.00 97.44 233 ASN A N 1
ATOM 1797 C CA . ASN A 1 233 ? -3.025 9.775 -19.646 1.00 97.44 233 ASN A CA 1
ATOM 1798 C C . ASN A 1 233 ? -1.864 9.018 -18.977 1.00 97.44 233 ASN A C 1
ATOM 1800 O O . ASN A 1 233 ? -1.411 8.004 -19.499 1.00 97.44 233 ASN A O 1
ATOM 1804 N N . TYR A 1 234 ? -1.464 9.426 -17.765 1.00 96.19 234 TYR A N 1
ATOM 1805 C CA . TYR A 1 234 ? -0.440 8.709 -16.995 1.00 96.19 234 TYR A CA 1
ATOM 1806 C C . TYR A 1 234 ? -0.824 7.237 -16.765 1.00 96.19 234 TYR A C 1
ATOM 1808 O O . TYR A 1 234 ? -0.019 6.337 -16.993 1.00 96.19 234 TYR A O 1
ATOM 1816 N N . PHE A 1 235 ? -2.064 6.971 -16.347 1.00 97.38 235 PHE A N 1
ATOM 1817 C CA . PHE A 1 235 ? -2.565 5.612 -16.128 1.00 97.38 235 PHE A CA 1
ATOM 1818 C C . PHE A 1 235 ? -2.600 4.801 -17.431 1.00 97.38 235 PHE A C 1
ATOM 1820 O O . PHE A 1 235 ? -2.149 3.660 -17.447 1.00 97.38 235 PHE A O 1
ATOM 1827 N N . THR A 1 236 ? -3.050 5.408 -18.533 1.00 97.56 236 THR A N 1
ATOM 1828 C CA . THR A 1 236 ? -3.049 4.806 -19.878 1.00 97.56 236 THR A CA 1
ATOM 1829 C C . THR A 1 236 ? -1.640 4.382 -20.274 1.00 97.56 236 THR A C 1
ATOM 1831 O O . THR A 1 236 ? -1.452 3.238 -20.662 1.00 97.56 236 THR A O 1
ATOM 1834 N N . GLN A 1 237 ? -0.628 5.237 -20.090 1.00 93.69 237 GLN A N 1
ATOM 1835 C CA . GLN A 1 237 ? 0.772 4.892 -20.373 1.00 93.69 237 GLN A CA 1
ATOM 1836 C C . GLN A 1 237 ? 1.272 3.717 -19.515 1.00 93.69 237 GLN A C 1
ATOM 1838 O O . GLN A 1 237 ? 1.987 2.849 -20.017 1.00 93.69 237 GLN A O 1
ATOM 1843 N N . ARG A 1 238 ? 0.866 3.646 -18.237 1.00 93.50 238 ARG A N 1
ATOM 1844 C CA . ARG A 1 238 ? 1.208 2.520 -17.352 1.00 93.50 238 ARG A CA 1
ATOM 1845 C C . ARG A 1 238 ? 0.530 1.214 -17.754 1.00 93.50 238 ARG A C 1
ATOM 1847 O O . ARG A 1 238 ? 1.202 0.194 -17.748 1.00 93.50 238 ARG A O 1
ATOM 1854 N N . VAL A 1 239 ? -0.741 1.228 -18.156 1.00 96.31 239 VAL A N 1
ATOM 1855 C CA . VAL A 1 239 ? -1.411 0.029 -18.699 1.00 96.31 239 VAL A CA 1
ATOM 1856 C C . VAL A 1 239 ? -0.788 -0.370 -20.041 1.00 96.31 239 VAL A C 1
ATOM 1858 O O . VAL A 1 239 ? -0.443 -1.539 -20.232 1.00 96.31 239 VAL A O 1
ATOM 1861 N N . ARG A 1 240 ? -0.548 0.607 -20.929 1.00 93.94 240 ARG A N 1
ATOM 1862 C CA . ARG A 1 240 ? 0.032 0.399 -22.264 1.00 93.94 240 ARG A CA 1
ATOM 1863 C C . ARG A 1 240 ? 1.405 -0.260 -22.215 1.00 93.94 240 ARG A C 1
ATOM 1865 O O . ARG A 1 240 ? 1.731 -1.043 -23.103 1.00 93.94 240 ARG A O 1
ATOM 1872 N N . HIS A 1 241 ? 2.205 0.007 -21.179 1.00 90.50 241 HIS A N 1
ATOM 1873 C CA . HIS A 1 241 ? 3.497 -0.660 -20.964 1.00 90.50 241 HIS A CA 1
ATOM 1874 C C . HIS A 1 241 ? 3.379 -2.193 -20.990 1.00 90.50 241 HIS A C 1
ATOM 1876 O O . HIS A 1 241 ? 4.233 -2.847 -21.590 1.00 90.50 241 HIS A O 1
ATOM 1882 N N . PHE A 1 242 ? 2.316 -2.751 -20.400 1.00 92.88 242 PHE A N 1
ATOM 1883 C CA . PHE A 1 242 ? 2.075 -4.195 -20.347 1.00 92.88 242 PHE A CA 1
ATOM 1884 C C . PHE A 1 242 ? 1.318 -4.708 -21.580 1.00 92.88 242 PHE A C 1
ATOM 1886 O O . PHE A 1 242 ? 1.749 -5.692 -22.184 1.00 92.88 242 PHE A O 1
ATOM 1893 N N . THR A 1 243 ? 0.242 -4.029 -22.002 1.00 93.56 243 THR A N 1
ATOM 1894 C CA . THR A 1 243 ? -0.585 -4.466 -23.149 1.00 93.56 243 THR A CA 1
ATOM 1895 C C . THR A 1 243 ? 0.198 -4.466 -24.461 1.00 93.56 243 THR A C 1
ATOM 1897 O O . THR A 1 243 ? 0.137 -5.445 -25.203 1.00 93.56 243 THR A O 1
ATOM 1900 N N . SER A 1 244 ? 1.039 -3.450 -24.700 1.00 91.25 244 SER A N 1
ATOM 1901 C CA . SER A 1 244 ? 1.919 -3.388 -25.883 1.00 91.25 244 SER A CA 1
ATOM 1902 C C . SER A 1 244 ? 2.968 -4.502 -25.949 1.00 91.25 244 SER A C 1
ATOM 1904 O O . SER A 1 244 ? 3.574 -4.712 -26.996 1.00 91.25 244 SER A O 1
ATOM 1906 N N . ARG A 1 245 ? 3.171 -5.236 -24.851 1.00 89.81 245 ARG A N 1
ATOM 1907 C CA . ARG A 1 245 ? 4.097 -6.372 -24.737 1.00 89.81 245 ARG A CA 1
ATOM 1908 C C . ARG A 1 245 ? 3.382 -7.710 -24.559 1.00 89.81 245 ARG A C 1
ATOM 1910 O O . ARG A 1 245 ? 4.045 -8.721 -24.353 1.00 89.81 245 ARG A O 1
ATOM 1917 N N . LYS A 1 246 ? 2.041 -7.720 -24.597 1.00 90.56 246 LYS A N 1
ATOM 1918 C CA . LYS A 1 246 ? 1.190 -8.884 -24.277 1.00 90.56 246 LYS A CA 1
ATOM 1919 C C . LYS A 1 246 ? 1.541 -9.518 -22.914 1.00 90.56 246 LYS A C 1
ATOM 1921 O O . LYS A 1 246 ? 1.342 -10.710 -22.696 1.00 90.56 246 LYS A O 1
ATOM 1926 N N . ALA A 1 247 ? 2.058 -8.702 -21.992 1.00 90.88 247 ALA A N 1
ATOM 1927 C CA . ALA A 1 247 ? 2.465 -9.092 -20.647 1.00 90.88 247 ALA A CA 1
ATOM 1928 C C . ALA A 1 247 ? 1.307 -8.928 -19.651 1.00 90.88 247 ALA A C 1
ATOM 1930 O O . ALA A 1 247 ? 0.445 -8.064 -19.827 1.00 90.88 247 ALA A O 1
ATOM 1931 N N . LYS A 1 248 ? 1.295 -9.724 -18.578 1.00 93.31 248 LYS A N 1
ATOM 1932 C CA . LYS A 1 248 ? 0.319 -9.579 -17.488 1.00 93.31 248 LYS A CA 1
ATOM 1933 C C . LYS A 1 248 ? 0.409 -8.180 -16.872 1.00 93.31 248 LYS A C 1
ATOM 1935 O O . LYS A 1 248 ? 1.506 -7.707 -16.592 1.00 93.31 248 LYS A O 1
ATOM 1940 N N . LEU A 1 249 ? -0.731 -7.520 -16.666 1.00 95.62 249 LEU A N 1
ATOM 1941 C CA . LEU A 1 249 ? -0.777 -6.190 -16.052 1.00 95.62 249 LEU A CA 1
ATOM 1942 C C . LEU A 1 249 ? -0.480 -6.285 -14.548 1.00 95.62 249 LEU A C 1
ATOM 1944 O O . LEU A 1 249 ? -1.279 -6.849 -13.801 1.00 95.62 249 LEU A O 1
ATOM 1948 N N . GLU A 1 250 ? 0.613 -5.681 -14.088 1.00 95.69 250 GLU A N 1
ATOM 1949 C CA . GLU A 1 250 ? 0.985 -5.689 -12.668 1.00 95.69 250 GLU A CA 1
ATOM 1950 C C . GLU A 1 250 ? 0.570 -4.396 -11.936 1.00 95.69 250 GLU A C 1
ATOM 1952 O O . GLU A 1 250 ? 0.829 -3.265 -12.372 1.00 95.69 250 GLU A O 1
ATOM 1957 N N . MET A 1 251 ? -0.064 -4.567 -10.775 1.00 97.69 251 MET A N 1
ATOM 1958 C CA . MET A 1 251 ? -0.511 -3.501 -9.873 1.00 97.69 251 MET A CA 1
ATOM 1959 C C . MET A 1 251 ? 0.082 -3.679 -8.477 1.00 97.69 251 MET A C 1
ATOM 1961 O O . MET A 1 251 ? 0.141 -4.795 -7.961 1.00 97.69 251 MET A O 1
ATOM 1965 N N . CYS A 1 252 ? 0.430 -2.576 -7.809 1.00 96.56 252 CYS A N 1
ATOM 1966 C CA . CYS A 1 252 ? 0.807 -2.586 -6.393 1.00 96.56 252 CYS A CA 1
ATOM 1967 C C . CYS A 1 252 ? -0.097 -1.683 -5.547 1.00 96.56 252 CYS A C 1
ATOM 1969 O O . CYS A 1 252 ? -0.434 -0.566 -5.938 1.00 96.56 252 CYS A O 1
ATOM 1971 N N . LEU A 1 253 ? -0.467 -2.169 -4.362 1.00 97.44 253 LEU A N 1
ATOM 1972 C CA . LEU A 1 253 ? -1.368 -1.507 -3.424 1.00 97.44 253 LEU A CA 1
ATOM 1973 C C . LEU A 1 253 ? -0.804 -1.576 -1.992 1.00 97.44 253 LEU A C 1
ATOM 1975 O O . LEU A 1 253 ? -0.968 -2.595 -1.320 1.00 97.44 253 LEU A O 1
ATOM 1979 N N . PRO A 1 254 ? -0.172 -0.499 -1.493 1.00 95.88 254 PRO A N 1
ATOM 1980 C CA . PRO A 1 254 ? 0.107 -0.311 -0.071 1.00 95.88 254 PRO A CA 1
ATOM 1981 C C . PRO A 1 254 ? -1.190 -0.292 0.754 1.00 95.88 254 PRO A C 1
ATOM 1983 O O . PRO A 1 254 ? -1.965 0.665 0.661 1.00 95.88 254 PRO A O 1
ATOM 1986 N N . ALA A 1 255 ? -1.468 -1.369 1.495 1.00 96.12 255 ALA A N 1
ATOM 1987 C CA . ALA A 1 255 ? -2.718 -1.562 2.237 1.00 96.12 255 ALA A CA 1
ATOM 1988 C C . ALA A 1 255 ? -2.654 -2.759 3.206 1.00 96.12 255 ALA A C 1
ATOM 1990 O O . ALA A 1 255 ? -1.769 -3.603 3.104 1.00 96.12 255 ALA A O 1
ATOM 1991 N N . PHE A 1 256 ? -3.671 -2.877 4.070 1.00 97.25 256 PHE A N 1
ATOM 1992 C CA . PHE A 1 256 ? -3.864 -3.980 5.023 1.00 97.25 256 PHE A CA 1
ATOM 1993 C C . PHE A 1 256 ? -2.658 -4.219 5.970 1.00 97.25 256 PHE A C 1
ATOM 1995 O O . PHE A 1 256 ? -2.053 -5.295 5.944 1.00 97.25 256 PHE A O 1
ATOM 2002 N N . PRO A 1 257 ? -2.303 -3.240 6.830 1.00 96.56 257 PRO A N 1
ATOM 2003 C CA . PRO A 1 257 ? -1.239 -3.398 7.822 1.00 96.56 257 PRO A CA 1
ATOM 2004 C C . PRO A 1 257 ? -1.621 -4.391 8.931 1.00 96.56 257 PRO A C 1
ATOM 2006 O O . PRO A 1 257 ? -0.969 -5.411 9.118 1.00 96.56 257 PRO A O 1
ATOM 2009 N N . CYS A 1 258 ? -2.679 -4.062 9.673 1.00 96.94 258 CYS A N 1
ATOM 2010 C CA . CYS A 1 258 ? -3.320 -4.828 10.743 1.00 96.94 258 CYS A CA 1
ATOM 2011 C C . CYS A 1 258 ? -4.585 -4.072 11.186 1.00 96.94 258 CYS A C 1
ATOM 2013 O O . CYS A 1 258 ? -4.754 -2.901 10.826 1.00 96.94 258 CYS A O 1
ATOM 2015 N N . LYS A 1 259 ? -5.474 -4.689 11.981 1.00 96.56 259 LYS A N 1
ATOM 2016 C CA . LYS A 1 259 ? -6.584 -3.955 12.621 1.00 96.56 259 LYS A CA 1
ATOM 2017 C C . LYS A 1 259 ? -6.057 -2.861 13.560 1.00 96.56 259 LYS A C 1
ATOM 2019 O O . LYS A 1 259 ? -5.083 -3.052 14.284 1.00 96.56 259 LYS A O 1
ATOM 2024 N N . SER A 1 260 ? -6.761 -1.729 13.602 1.00 94.94 260 SER A N 1
ATOM 2025 C CA . SER A 1 260 ? -6.502 -0.636 14.547 1.00 94.94 260 SER A CA 1
ATOM 2026 C C . SER A 1 260 ? -6.468 -1.130 15.996 1.00 94.94 260 SER A C 1
ATOM 2028 O O . SER A 1 260 ? -7.412 -1.761 16.475 1.00 94.94 260 SER A O 1
ATOM 2030 N N . SER A 1 261 ? -5.419 -0.746 16.726 1.00 93.44 261 SER A N 1
ATOM 2031 C CA . SER A 1 261 ? -5.255 -1.035 18.156 1.00 93.44 261 SER A CA 1
ATOM 2032 C C . SER A 1 261 ? -6.308 -0.345 19.046 1.00 93.44 261 SER A C 1
ATOM 2034 O O . SER A 1 261 ? -6.471 -0.692 20.221 1.00 93.44 261 SER A O 1
ATOM 2036 N N . ASN A 1 262 ? -7.090 0.592 18.491 1.00 94.56 262 ASN A N 1
ATOM 2037 C CA . ASN A 1 262 ? -8.254 1.164 19.153 1.00 94.56 262 ASN A CA 1
ATOM 2038 C C . ASN A 1 262 ? -9.516 0.317 18.916 1.00 94.56 262 ASN A C 1
ATOM 2040 O O . ASN A 1 262 ? -10.199 0.421 17.894 1.00 94.56 262 ASN A O 1
ATOM 2044 N N . THR A 1 263 ? -9.888 -0.454 19.938 1.00 94.56 263 THR A N 1
ATOM 2045 C CA . THR A 1 263 ? -11.078 -1.320 19.925 1.00 94.56 263 THR A CA 1
ATOM 2046 C C . THR A 1 263 ? -12.414 -0.583 19.759 1.00 94.56 263 THR A C 1
ATOM 2048 O O . THR A 1 263 ? -13.400 -1.237 19.432 1.00 94.56 263 THR A O 1
ATOM 2051 N N . ASP A 1 264 ? -12.497 0.745 19.921 1.00 94.94 264 ASP A N 1
ATOM 2052 C CA . ASP A 1 264 ? -13.703 1.516 19.561 1.00 94.94 264 ASP A CA 1
ATOM 2053 C C . ASP A 1 264 ? -13.925 1.586 18.038 1.00 94.94 264 ASP A C 1
ATOM 2055 O O . ASP A 1 264 ? -15.031 1.894 17.582 1.00 94.94 264 ASP A O 1
ATOM 2059 N N . LYS A 1 265 ? -12.891 1.319 17.235 1.00 94.19 265 LYS A N 1
ATOM 2060 C CA . LYS A 1 265 ? -12.937 1.437 15.774 1.00 94.19 265 LYS A CA 1
ATOM 2061 C C . LYS A 1 265 ? -13.327 0.114 15.104 1.00 94.19 265 LYS A C 1
ATOM 2063 O O . LYS A 1 265 ? -14.134 0.143 14.177 1.00 94.19 265 LYS A O 1
ATOM 2068 N N . VAL A 1 266 ? -12.835 -1.014 15.621 1.00 96.38 266 VAL A N 1
ATOM 2069 C CA . VAL A 1 266 ? -12.878 -2.355 14.996 1.00 96.38 266 VAL A CA 1
ATOM 2070 C C . VAL A 1 266 ? -13.628 -3.404 15.833 1.00 96.38 266 VAL A C 1
ATOM 2072 O O . VAL A 1 266 ? -13.853 -3.217 17.033 1.00 96.38 266 VAL A O 1
ATOM 2075 N N . THR A 1 267 ? -14.023 -4.521 15.211 1.00 96.75 267 THR A N 1
ATOM 2076 C CA . THR A 1 267 ? -14.687 -5.646 15.904 1.00 96.75 267 THR A CA 1
ATOM 2077 C C . THR A 1 267 ? -13.754 -6.332 16.911 1.00 96.75 267 THR A C 1
ATOM 2079 O O . THR A 1 267 ? -14.136 -6.505 18.070 1.00 96.75 267 THR A O 1
ATOM 2082 N N . GLY A 1 268 ? -12.524 -6.625 16.480 1.00 95.81 268 GLY A N 1
ATOM 2083 C CA . GLY A 1 268 ? -11.414 -7.230 17.218 1.00 95.81 268 GLY A CA 1
ATOM 2084 C C . GLY A 1 268 ? -10.086 -7.020 16.464 1.00 95.81 268 GLY A C 1
ATOM 2085 O O . GLY A 1 268 ? -10.037 -6.148 15.597 1.00 95.81 268 GLY A O 1
ATOM 2086 N N . PRO A 1 269 ? -9.017 -7.776 16.784 1.00 95.56 269 PRO A N 1
ATOM 2087 C CA . PRO A 1 269 ? -7.713 -7.662 16.116 1.00 95.56 269 PRO A CA 1
ATOM 2088 C C . PRO A 1 269 ? -7.621 -8.418 14.774 1.00 95.56 269 PRO A C 1
ATOM 2090 O O . PRO A 1 269 ? -6.684 -8.203 14.011 1.00 95.56 269 PRO A O 1
ATOM 2093 N N . ASP A 1 270 ? -8.582 -9.294 14.481 1.00 97.25 270 ASP A N 1
ATOM 2094 C CA . ASP A 1 270 ? -8.556 -10.203 13.329 1.00 97.25 270 ASP A CA 1
ATOM 2095 C C . ASP A 1 270 ? -9.166 -9.558 12.068 1.00 97.25 270 ASP A C 1
ATOM 2097 O O . ASP A 1 270 ? -10.025 -8.678 12.196 1.00 97.25 270 ASP A O 1
ATOM 2101 N N . PRO A 1 271 ? -8.798 -10.007 10.849 1.00 98.19 271 PRO A N 1
ATOM 2102 C CA . PRO A 1 271 ? -9.538 -9.678 9.631 1.00 98.19 271 PRO A CA 1
ATOM 2103 C C . PRO A 1 271 ? -11.017 -10.065 9.769 1.00 98.19 271 PRO A C 1
ATOM 2105 O O . PRO A 1 271 ? -11.340 -11.205 10.120 1.00 98.19 271 PRO A O 1
ATOM 2108 N N . ASP A 1 272 ? -11.919 -9.126 9.489 1.00 98.06 272 ASP A N 1
ATOM 2109 C CA . ASP A 1 272 ? -13.361 -9.308 9.650 1.00 98.06 272 ASP A CA 1
ATOM 2110 C C . ASP A 1 272 ? -14.111 -9.157 8.317 1.00 98.06 272 ASP A C 1
ATOM 2112 O O . ASP A 1 272 ? -13.508 -9.184 7.240 1.00 98.06 272 ASP A O 1
ATOM 2116 N N . ARG A 1 273 ? -15.444 -9.062 8.363 1.00 97.75 273 ARG A N 1
ATOM 2117 C CA . ARG A 1 273 ? -16.292 -8.943 7.166 1.00 97.75 273 ARG A CA 1
ATOM 2118 C C . ARG A 1 273 ? -15.872 -7.770 6.269 1.00 97.75 273 ARG A C 1
ATOM 2120 O O . ARG A 1 273 ? -16.023 -7.852 5.054 1.00 97.75 273 ARG A O 1
ATOM 2127 N N . GLY A 1 274 ? -15.304 -6.701 6.835 1.00 97.00 274 GLY A N 1
ATOM 2128 C CA . GLY A 1 274 ? -14.796 -5.571 6.057 1.00 97.00 274 GLY A CA 1
ATOM 2129 C C . GLY A 1 274 ? -13.607 -5.933 5.164 1.00 97.00 274 GLY A C 1
ATOM 2130 O O . GLY A 1 274 ? -13.526 -5.435 4.042 1.00 97.00 274 GLY A O 1
ATOM 2131 N N . GLU A 1 275 ? -12.684 -6.773 5.641 1.00 98.38 275 GLU A N 1
ATOM 2132 C CA . GLU A 1 275 ? -11.562 -7.263 4.836 1.00 98.38 275 GLU A CA 1
ATOM 2133 C C . GLU A 1 275 ? -12.034 -8.232 3.744 1.00 98.38 275 GLU A C 1
ATOM 2135 O O . GLU A 1 275 ? -11.586 -8.109 2.607 1.00 98.38 275 GLU A O 1
ATOM 2140 N N . GLU A 1 276 ? -12.979 -9.126 4.056 1.00 97.94 276 GLU A N 1
ATOM 2141 C CA . GLU A 1 276 ? -13.562 -10.079 3.096 1.00 97.94 276 GLU A CA 1
ATOM 2142 C C . GLU A 1 276 ? -14.155 -9.352 1.878 1.00 97.94 276 GLU A C 1
ATOM 2144 O O . GLU A 1 276 ? -13.754 -9.604 0.742 1.00 97.94 276 GLU A O 1
ATOM 2149 N N . LEU A 1 277 ? -15.027 -8.371 2.124 1.00 97.25 277 LEU A N 1
ATOM 2150 C CA . LEU A 1 277 ? -15.671 -7.555 1.088 1.00 97.25 277 LEU A CA 1
ATOM 2151 C C . LEU A 1 277 ? -14.671 -6.717 0.275 1.00 97.25 277 LEU A C 1
ATOM 2153 O O . LEU A 1 277 ? -14.881 -6.469 -0.915 1.00 97.25 277 LEU A O 1
ATOM 2157 N N . ALA A 1 278 ? -13.573 -6.281 0.899 1.00 97.62 278 ALA A N 1
ATOM 2158 C CA . ALA A 1 278 ? -12.521 -5.558 0.196 1.00 97.62 278 ALA A CA 1
ATOM 2159 C C . ALA A 1 278 ? -11.724 -6.474 -0.743 1.00 97.62 278 ALA A C 1
ATOM 2161 O O . ALA A 1 278 ? -11.429 -6.086 -1.874 1.00 97.62 278 ALA A O 1
ATOM 2162 N N . LEU A 1 279 ? -11.420 -7.702 -0.314 1.00 98.12 279 LEU A N 1
ATOM 2163 C CA . LEU A 1 279 ? -10.774 -8.700 -1.167 1.00 98.12 279 LEU A CA 1
ATOM 2164 C C . LEU A 1 279 ? -11.692 -9.143 -2.310 1.00 98.12 279 LEU A C 1
ATOM 2166 O O . LEU A 1 279 ? -11.219 -9.247 -3.439 1.00 98.12 279 LEU A O 1
ATOM 2170 N N . GLU A 1 280 ? -12.992 -9.326 -2.063 1.00 97.38 280 GLU A N 1
ATOM 2171 C CA . GLU A 1 280 ? -13.976 -9.621 -3.116 1.00 97.38 280 GLU A CA 1
ATOM 2172 C C . GLU A 1 280 ? -13.979 -8.545 -4.207 1.00 97.38 280 GLU A C 1
ATOM 2174 O O . GLU A 1 280 ? -13.993 -8.864 -5.397 1.00 97.38 280 GLU A O 1
ATOM 2179 N N . ARG A 1 281 ? -13.894 -7.262 -3.826 1.00 97.38 281 ARG A N 1
ATOM 2180 C CA . ARG A 1 281 ? -13.819 -6.165 -4.799 1.00 97.38 281 ARG A CA 1
ATOM 2181 C C . ARG A 1 281 ? -12.522 -6.188 -5.611 1.00 97.38 281 ARG A C 1
ATOM 2183 O O . ARG A 1 281 ? -12.581 -5.956 -6.817 1.00 97.38 281 ARG A O 1
ATOM 2190 N N . LEU A 1 282 ? -11.380 -6.478 -4.981 1.00 98.31 282 LEU A N 1
ATOM 2191 C CA . LEU A 1 282 ? -10.080 -6.563 -5.662 1.00 98.31 282 LEU A CA 1
ATOM 2192 C C . LEU A 1 282 ? -10.003 -7.768 -6.618 1.00 98.31 282 LEU A C 1
ATOM 2194 O O . LEU A 1 282 ? -9.555 -7.604 -7.752 1.00 98.31 282 LEU A O 1
ATOM 2198 N N . HIS A 1 283 ? -10.486 -8.945 -6.204 1.00 98.38 283 HIS A N 1
ATOM 2199 C CA . HIS A 1 283 ? -10.582 -10.131 -7.071 1.00 98.38 283 HIS A CA 1
ATOM 2200 C C . HIS A 1 283 ? -11.540 -9.907 -8.240 1.00 98.38 283 HIS A C 1
ATOM 2202 O O . HIS A 1 283 ? -11.179 -10.200 -9.378 1.00 98.38 283 HIS A O 1
ATOM 2208 N N . GLY A 1 284 ? -12.717 -9.327 -7.981 1.00 97.75 284 GLY A N 1
ATOM 2209 C CA . GLY A 1 284 ? -13.680 -8.982 -9.027 1.00 97.75 284 GLY A CA 1
ATOM 2210 C C . GLY A 1 284 ? -13.088 -8.040 -10.075 1.00 97.75 284 GLY A C 1
ATOM 2211 O O . GLY A 1 284 ? -13.200 -8.314 -11.262 1.00 97.75 284 GLY A O 1
ATOM 2212 N N . PHE A 1 285 ? -12.366 -6.995 -9.656 1.00 98.25 285 PHE A N 1
ATOM 2213 C CA . PHE A 1 285 ? -11.704 -6.076 -10.588 1.00 98.25 285 PHE A CA 1
ATOM 2214 C C . PHE A 1 285 ? -10.695 -6.780 -11.512 1.00 98.25 285 PHE A C 1
ATOM 2216 O O . PHE A 1 285 ? -10.710 -6.555 -12.720 1.00 98.25 285 PHE A O 1
ATOM 2223 N N . VAL A 1 286 ? -9.842 -7.655 -10.965 1.00 98.44 286 VAL A N 1
ATOM 2224 C CA . VAL A 1 286 ? -8.876 -8.424 -11.773 1.00 98.44 286 VAL A CA 1
ATOM 2225 C C . VAL A 1 286 ? -9.594 -9.405 -12.710 1.00 98.44 286 VAL A C 1
ATOM 2227 O O . VAL A 1 286 ? -9.216 -9.519 -13.873 1.00 98.44 286 VAL A O 1
ATOM 2230 N N . SER A 1 287 ? -10.674 -10.042 -12.248 1.00 98.00 287 SER A N 1
ATOM 2231 C CA . SER A 1 287 ? -11.492 -10.940 -13.073 1.00 98.00 287 SER A CA 1
ATOM 2232 C C . SER A 1 287 ? -12.210 -10.218 -14.224 1.00 98.00 287 SER A C 1
ATOM 2234 O O . SER A 1 287 ? -12.341 -10.794 -15.301 1.00 98.00 287 SER A O 1
ATOM 2236 N N . GLU A 1 288 ? -12.633 -8.960 -14.055 1.00 98.19 288 GLU A N 1
ATOM 2237 C CA . GLU A 1 288 ? -13.157 -8.160 -15.173 1.00 98.19 288 GLU A CA 1
ATOM 2238 C C . GLU A 1 288 ? -12.057 -7.786 -16.187 1.00 98.19 288 GLU A C 1
ATOM 2240 O O . GLU A 1 288 ? -12.326 -7.784 -17.387 1.00 98.19 288 GLU A O 1
ATOM 2245 N N . ILE A 1 289 ? -10.808 -7.546 -15.754 1.00 98.31 289 ILE A N 1
ATOM 2246 C CA . ILE A 1 289 ? -9.684 -7.301 -16.683 1.00 98.31 289 ILE A CA 1
ATOM 2247 C C . ILE A 1 289 ? -9.401 -8.535 -17.550 1.00 98.31 289 ILE A C 1
ATOM 2249 O O . ILE A 1 289 ? -9.181 -8.394 -18.748 1.00 98.31 289 ILE A O 1
ATOM 2253 N N . GLU A 1 290 ? -9.440 -9.742 -16.984 1.00 97.06 290 GLU A N 1
ATOM 2254 C CA . GLU A 1 290 ? -9.192 -10.994 -17.724 1.00 97.06 290 GLU A CA 1
ATOM 2255 C C . GLU A 1 290 ? -10.192 -11.247 -18.862 1.00 97.06 290 GLU A C 1
ATOM 2257 O O . GLU A 1 290 ? -9.843 -11.890 -19.850 1.00 97.06 290 GLU A O 1
ATOM 2262 N N . LYS A 1 291 ? -11.417 -10.714 -18.762 1.00 97.50 291 LYS A N 1
ATOM 2263 C CA . LYS A 1 291 ? -12.419 -10.776 -19.842 1.00 97.50 291 LYS A CA 1
ATOM 2264 C C . LYS A 1 291 ? -12.101 -9.827 -21.001 1.00 97.50 291 LYS A C 1
ATOM 2266 O O . LYS A 1 291 ? -12.570 -10.055 -22.110 1.00 97.50 291 LYS A O 1
ATOM 2271 N N . ILE A 1 292 ? -11.345 -8.762 -20.731 1.00 97.88 292 ILE A N 1
ATOM 2272 C CA . ILE A 1 292 ? -10.930 -7.736 -21.700 1.00 97.88 292 ILE A CA 1
ATOM 2273 C C . ILE A 1 292 ? -9.564 -8.090 -22.311 1.00 97.88 292 ILE A C 1
ATOM 2275 O O . ILE A 1 292 ? -9.298 -7.773 -23.466 1.00 97.88 292 ILE A O 1
ATOM 2279 N N . TYR A 1 293 ? -8.682 -8.726 -21.535 1.00 96.81 293 TYR A N 1
ATOM 2280 C CA . TYR A 1 293 ? -7.270 -8.891 -21.868 1.00 96.81 293 TYR A CA 1
ATOM 2281 C C . TYR A 1 293 ? -6.733 -10.254 -21.415 1.00 96.81 293 TYR A C 1
ATOM 2283 O O . TYR A 1 293 ? -6.543 -10.497 -20.224 1.00 96.81 293 TYR A O 1
ATOM 2291 N N . THR A 1 294 ? -6.434 -11.131 -22.378 1.00 94.44 294 THR A N 1
ATOM 2292 C CA . THR A 1 294 ? -6.094 -12.550 -22.155 1.00 94.44 294 THR A CA 1
ATOM 2293 C C . THR A 1 294 ? -4.909 -12.816 -21.208 1.00 94.44 294 THR A C 1
ATOM 2295 O O . THR A 1 294 ? -5.011 -13.743 -20.406 1.00 94.44 294 THR A O 1
ATOM 2298 N N . PRO A 1 295 ? -3.797 -12.046 -21.217 1.00 94.75 295 PRO A N 1
ATOM 2299 C CA . PRO A 1 295 ? -2.720 -12.196 -20.224 1.00 94.75 295 PRO A CA 1
ATOM 2300 C C . PRO A 1 295 ? -3.140 -11.846 -18.785 1.00 94.75 295 PRO A C 1
ATOM 2302 O O . PRO A 1 295 ? -2.415 -12.161 -17.835 1.00 94.75 295 PRO A O 1
ATOM 2305 N N . GLY A 1 296 ? -4.300 -11.204 -18.623 1.00 96.06 296 GLY A N 1
ATOM 2306 C CA . GLY A 1 296 ? -4.906 -10.855 -17.348 1.00 96.06 296 GLY A CA 1
ATOM 2307 C C . GLY A 1 296 ? -4.136 -9.788 -16.579 1.00 96.06 296 GLY A C 1
ATOM 2308 O O . GLY A 1 296 ? -3.334 -9.020 -17.124 1.00 96.06 296 GLY A O 1
ATOM 2309 N N . ALA A 1 297 ? -4.383 -9.755 -15.273 1.00 97.06 297 ALA A N 1
ATOM 2310 C CA . ALA A 1 297 ? -3.702 -8.861 -14.355 1.00 97.06 297 ALA A CA 1
ATOM 2311 C C . ALA A 1 297 ? -3.334 -9.561 -13.043 1.00 97.06 297 ALA A C 1
ATOM 2313 O O . ALA A 1 297 ? -3.825 -10.642 -12.717 1.00 97.06 297 ALA A O 1
ATOM 2314 N N . LYS A 1 298 ? -2.457 -8.921 -12.278 1.00 97.31 298 LYS A N 1
ATOM 2315 C CA . LYS A 1 298 ? -2.033 -9.336 -10.946 1.00 97.31 298 LYS A CA 1
ATOM 2316 C C . LYS A 1 298 ? -2.022 -8.114 -10.043 1.00 97.31 298 LYS A C 1
ATOM 2318 O O . LYS A 1 298 ? -1.454 -7.076 -10.379 1.00 97.31 298 LYS A O 1
ATOM 2323 N N . LEU A 1 299 ? -2.661 -8.234 -8.884 1.00 98.31 299 LEU A N 1
ATOM 2324 C CA . LEU A 1 299 ? -2.701 -7.173 -7.884 1.00 98.31 299 LEU A CA 1
ATOM 2325 C C . LEU A 1 299 ? -1.928 -7.609 -6.643 1.00 98.31 299 LEU A C 1
ATOM 2327 O O . LEU A 1 299 ? -2.309 -8.556 -5.957 1.00 98.31 299 LEU A O 1
ATOM 2331 N N . TRP A 1 300 ? -0.842 -6.909 -6.334 1.00 97.75 300 TRP A N 1
ATOM 2332 C CA . TRP A 1 300 ? -0.061 -7.125 -5.122 1.00 97.75 300 TRP A CA 1
ATOM 2333 C C . TRP A 1 300 ? -0.497 -6.165 -4.023 1.00 97.75 300 TRP A C 1
ATOM 2335 O O . TRP A 1 300 ? -0.218 -4.965 -4.080 1.00 97.75 300 TRP A O 1
ATOM 2345 N N . VAL A 1 301 ? -1.129 -6.701 -2.982 1.00 98.19 301 VAL A N 1
ATOM 2346 C CA . VAL A 1 301 ? -1.238 -6.016 -1.695 1.00 98.19 301 VAL A CA 1
ATOM 2347 C C . VAL A 1 301 ? 0.144 -6.035 -1.048 1.00 98.19 301 VAL A C 1
ATOM 2349 O O . VAL A 1 301 ? 0.688 -7.103 -0.760 1.00 98.19 301 VAL A O 1
ATOM 2352 N N . ILE A 1 302 ? 0.727 -4.857 -0.836 1.00 96.62 302 ILE A N 1
ATOM 2353 C CA . ILE A 1 302 ? 2.031 -4.716 -0.186 1.00 96.62 302 ILE A CA 1
ATOM 2354 C C . ILE A 1 302 ? 1.810 -4.161 1.225 1.00 96.62 302 ILE A C 1
ATOM 2356 O O . ILE A 1 302 ? 1.655 -2.951 1.406 1.00 96.62 302 ILE A O 1
ATOM 2360 N N . SER A 1 303 ? 1.755 -5.048 2.218 1.00 96.62 303 SER A N 1
ATOM 2361 C CA . SER A 1 303 ? 1.423 -4.694 3.599 1.00 96.62 303 SER A CA 1
ATOM 2362 C C . SER A 1 303 ? 2.494 -3.816 4.236 1.00 96.62 303 SER A C 1
ATOM 2364 O O . SER A 1 303 ? 3.667 -4.183 4.340 1.00 96.62 303 SER A O 1
ATOM 2366 N N . ASP A 1 304 ? 2.046 -2.660 4.714 1.00 95.56 304 ASP A N 1
ATOM 2367 C CA . ASP A 1 304 ? 2.818 -1.679 5.463 1.00 95.56 304 ASP A CA 1
ATOM 2368 C C . ASP A 1 304 ? 2.812 -1.938 6.984 1.00 95.56 304 ASP A C 1
ATOM 2370 O O . ASP A 1 304 ? 3.348 -1.138 7.750 1.00 95.56 304 ASP A O 1
ATOM 2374 N N . GLY A 1 305 ? 2.275 -3.078 7.442 1.00 96.88 305 GLY A N 1
ATOM 2375 C CA . GLY A 1 305 ? 2.182 -3.425 8.867 1.00 96.88 305 GLY A CA 1
ATOM 2376 C C . GLY A 1 305 ? 3.529 -3.359 9.589 1.00 96.88 305 GLY A C 1
ATOM 2377 O O . GLY A 1 305 ? 3.685 -2.598 10.542 1.00 96.88 305 GLY A O 1
ATOM 2378 N N . HIS A 1 306 ? 4.546 -4.052 9.072 1.00 97.31 306 HIS A N 1
ATOM 2379 C CA . HIS A 1 306 ? 5.906 -4.029 9.628 1.00 97.31 306 HIS A CA 1
ATOM 2380 C C . HIS A 1 306 ? 6.607 -2.660 9.531 1.00 97.31 306 HIS A C 1
ATOM 2382 O O . HIS A 1 306 ? 7.537 -2.390 10.289 1.00 97.31 306 HIS A O 1
ATOM 2388 N N . VAL A 1 307 ? 6.158 -1.763 8.644 1.00 97.56 307 VAL A N 1
ATOM 2389 C CA . VAL A 1 307 ? 6.700 -0.395 8.530 1.00 97.56 307 VAL A CA 1
ATOM 2390 C C . VAL A 1 307 ? 6.291 0.460 9.739 1.00 97.56 307 VAL A C 1
ATOM 2392 O O . VAL A 1 307 ? 7.060 1.327 10.176 1.00 97.56 307 VAL A O 1
ATOM 2395 N N . PHE A 1 308 ? 5.091 0.216 10.281 1.00 96.75 308 PHE A N 1
ATOM 2396 C CA . PHE A 1 308 ? 4.418 1.105 11.234 1.00 96.75 308 PHE A CA 1
ATOM 2397 C C . PHE A 1 308 ? 3.957 0.462 12.549 1.00 96.75 308 PHE A C 1
ATOM 2399 O O . PHE A 1 308 ? 3.437 1.197 13.386 1.00 96.75 308 PHE A O 1
ATOM 2406 N N . SER A 1 309 ? 4.107 -0.847 12.751 1.00 96.56 309 SER A N 1
ATOM 2407 C CA . SER A 1 309 ? 3.620 -1.600 13.925 1.00 96.56 309 SER A CA 1
ATOM 2408 C C . SER A 1 309 ? 3.899 -0.902 15.267 1.00 96.56 309 SER A C 1
ATOM 2410 O O . SER A 1 309 ? 2.974 -0.559 16.010 1.00 96.56 309 SER A O 1
ATOM 2412 N N . ASP A 1 310 ? 5.155 -0.541 15.515 1.00 96.44 310 ASP A N 1
ATOM 2413 C CA . ASP A 1 310 ? 5.623 0.215 16.684 1.00 96.44 310 ASP A CA 1
ATOM 2414 C C . ASP A 1 310 ? 5.103 1.660 16.763 1.00 96.44 310 ASP A C 1
ATOM 2416 O O . ASP A 1 310 ? 4.993 2.229 17.849 1.00 96.44 310 ASP A O 1
ATOM 2420 N N . CYS A 1 311 ? 4.755 2.271 15.631 1.00 96.19 311 CYS A N 1
ATOM 2421 C CA . CYS A 1 311 ? 4.108 3.578 15.607 1.00 96.19 311 CYS A CA 1
ATOM 2422 C C . CYS A 1 311 ? 2.639 3.462 16.044 1.00 96.19 311 CYS A C 1
ATOM 2424 O O . CYS A 1 311 ? 2.159 4.293 16.815 1.00 96.19 311 CYS A O 1
ATOM 2426 N N . ILE A 1 312 ? 1.929 2.421 15.597 1.00 93.88 312 ILE A N 1
ATOM 2427 C CA . ILE A 1 312 ? 0.496 2.203 15.877 1.00 93.88 312 ILE A CA 1
ATOM 2428 C C . ILE A 1 312 ? 0.217 1.394 17.157 1.00 93.88 312 ILE A C 1
ATOM 2430 O O . ILE A 1 312 ? -0.942 1.213 17.542 1.00 93.88 312 ILE A O 1
ATOM 2434 N N . GLY A 1 313 ? 1.271 0.978 17.862 1.00 94.88 313 GLY A N 1
ATOM 2435 C CA . GLY A 1 313 ? 1.193 0.296 19.155 1.00 94.88 313 GLY A CA 1
ATOM 2436 C C . GLY A 1 313 ? 0.914 -1.202 19.058 1.00 94.88 313 GLY A C 1
ATOM 2437 O O . GLY A 1 313 ? 0.435 -1.779 20.029 1.00 94.88 313 GLY A O 1
ATOM 2438 N N . VAL A 1 314 ? 1.197 -1.813 17.911 1.00 96.44 314 VAL A N 1
ATOM 2439 C CA . VAL A 1 314 ? 0.991 -3.238 17.634 1.00 96.44 314 VAL A CA 1
ATOM 2440 C C . VAL A 1 314 ? 2.349 -3.950 17.656 1.00 96.44 314 VAL A C 1
ATOM 2442 O O . VAL A 1 314 ? 3.335 -3.423 17.147 1.00 96.44 314 VAL A O 1
ATOM 2445 N N . ASP A 1 315 ? 2.411 -5.128 18.278 1.00 97.69 315 ASP A N 1
ATOM 2446 C CA . ASP A 1 315 ? 3.603 -5.988 18.275 1.00 97.69 315 ASP A CA 1
ATOM 2447 C C . ASP A 1 315 ? 3.756 -6.666 16.899 1.00 97.69 315 ASP A C 1
ATOM 2449 O O . ASP A 1 315 ? 2.753 -7.016 16.276 1.00 97.69 315 ASP A O 1
ATOM 2453 N N . ASP A 1 316 ? 4.985 -6.910 16.433 1.00 97.88 316 ASP A N 1
ATOM 2454 C CA . ASP A 1 316 ? 5.216 -7.478 15.087 1.00 97.88 316 ASP A CA 1
ATOM 2455 C C . ASP A 1 316 ? 4.531 -8.843 14.888 1.00 97.88 316 ASP A C 1
ATOM 2457 O O . ASP A 1 316 ? 3.869 -9.064 13.878 1.00 97.88 316 ASP A O 1
ATOM 2461 N N . GLY A 1 317 ? 4.525 -9.702 15.913 1.00 97.25 317 GLY A N 1
ATOM 2462 C CA . GLY A 1 317 ? 3.815 -10.987 15.858 1.00 97.25 317 GLY A CA 1
ATOM 2463 C C . GLY A 1 317 ? 2.289 -10.881 15.676 1.00 97.25 317 GLY A C 1
ATOM 2464 O O . GLY A 1 317 ? 1.672 -11.820 15.177 1.00 97.25 317 GLY A O 1
ATOM 2465 N N . GLU A 1 318 ? 1.656 -9.752 16.023 1.00 96.81 318 GLU A N 1
ATOM 2466 C CA . GLU A 1 318 ? 0.237 -9.516 15.703 1.00 96.81 318 GLU A CA 1
ATOM 2467 C C . GLU A 1 318 ? 0.043 -9.077 14.241 1.00 96.81 318 GLU A C 1
ATOM 2469 O O . GLU A 1 318 ? -0.986 -9.399 13.642 1.00 96.81 318 GLU A O 1
ATOM 2474 N N . VAL A 1 319 ? 1.030 -8.402 13.636 1.00 97.88 319 VAL A N 1
ATOM 2475 C CA . VAL A 1 319 ? 1.047 -8.117 12.189 1.00 97.88 319 VAL A CA 1
ATOM 2476 C C . VAL A 1 319 ? 1.202 -9.413 11.396 1.00 97.88 319 VAL A C 1
ATOM 2478 O O . VAL A 1 319 ? 0.443 -9.632 10.449 1.00 97.88 319 VAL A O 1
ATOM 2481 N N . ASP A 1 320 ? 2.113 -10.299 11.806 1.00 97.44 320 ASP A N 1
ATOM 2482 C CA . ASP A 1 320 ? 2.272 -11.630 11.208 1.00 97.44 320 ASP A CA 1
ATOM 2483 C C . ASP A 1 320 ? 0.972 -12.437 11.282 1.00 97.44 320 ASP A C 1
ATOM 2485 O O . ASP A 1 320 ? 0.493 -12.963 10.273 1.00 97.44 320 ASP A O 1
ATOM 2489 N N . ARG A 1 321 ? 0.347 -12.476 12.466 1.00 97.94 321 ARG A N 1
ATOM 2490 C CA . ARG A 1 321 ? -0.907 -13.202 12.707 1.00 97.94 321 ARG A CA 1
ATOM 2491 C C . ARG A 1 321 ? -2.066 -12.662 11.862 1.00 97.94 321 ARG A C 1
ATOM 2493 O O . ARG A 1 321 ? -2.770 -13.449 11.229 1.00 97.94 321 ARG A O 1
ATOM 2500 N N . TYR A 1 322 ? -2.237 -11.338 11.797 1.00 98.31 322 TYR A N 1
ATOM 2501 C CA . TYR A 1 322 ? -3.223 -10.700 10.914 1.00 98.31 322 TYR A CA 1
ATOM 2502 C C . TYR A 1 322 ? -2.944 -11.025 9.440 1.00 98.31 322 TYR A C 1
ATOM 2504 O O . TYR A 1 322 ? -3.858 -11.405 8.708 1.00 98.31 322 TYR A O 1
ATOM 2512 N N . THR A 1 323 ? -1.680 -10.942 9.015 1.00 97.62 323 THR A N 1
ATOM 2513 C CA . THR A 1 323 ? -1.254 -11.213 7.634 1.00 97.62 323 THR A CA 1
ATOM 2514 C C . THR A 1 323 ? -1.504 -12.667 7.235 1.00 97.62 323 THR A C 1
ATOM 2516 O O . THR A 1 323 ? -1.975 -12.915 6.126 1.00 97.62 323 THR A O 1
ATOM 2519 N N . ALA A 1 324 ? -1.248 -13.631 8.123 1.00 98.06 324 ALA A N 1
ATOM 2520 C CA . ALA A 1 324 ? -1.548 -15.043 7.890 1.00 98.06 324 ALA A CA 1
ATOM 2521 C C . ALA A 1 324 ? -3.058 -15.270 7.696 1.00 98.06 324 ALA A C 1
ATOM 2523 O O . ALA A 1 324 ? -3.477 -15.791 6.662 1.00 98.06 324 ALA A O 1
ATOM 2524 N N . MET A 1 325 ? -3.886 -14.773 8.622 1.00 98.19 325 MET A N 1
ATOM 2525 C CA . MET A 1 325 ? -5.349 -14.882 8.523 1.00 98.19 325 MET A CA 1
ATOM 2526 C C . MET A 1 325 ? -5.915 -14.191 7.271 1.00 98.19 325 MET A C 1
ATOM 2528 O O . MET A 1 325 ? -6.882 -14.676 6.679 1.00 98.19 325 MET A O 1
ATOM 2532 N N . LEU A 1 326 ? -5.313 -13.078 6.843 1.00 98.06 326 LEU A N 1
ATOM 2533 C CA . LEU A 1 326 ? -5.707 -12.359 5.633 1.00 98.06 326 LEU A CA 1
ATOM 2534 C C . LEU A 1 326 ? -5.278 -13.099 4.355 1.00 98.06 326 LEU A C 1
ATOM 2536 O O . LEU A 1 326 ? -6.058 -13.171 3.406 1.00 98.06 326 LEU A O 1
ATOM 2540 N N . LYS A 1 327 ? -4.084 -13.712 4.338 1.00 98.00 327 LYS A N 1
ATOM 2541 C CA . LYS A 1 327 ? -3.640 -14.613 3.257 1.00 98.00 327 LYS A CA 1
ATOM 2542 C C . LYS A 1 327 ? -4.565 -15.833 3.140 1.00 98.00 327 LYS A C 1
ATOM 2544 O O . LYS A 1 327 ? -4.815 -16.285 2.024 1.00 98.00 327 LYS A O 1
ATOM 2549 N N . ASP A 1 328 ? -5.092 -16.353 4.248 1.00 97.69 328 ASP A N 1
ATOM 2550 C CA . ASP A 1 328 ? -6.058 -17.464 4.262 1.00 97.69 328 ASP A CA 1
ATOM 2551 C C . ASP A 1 328 ? -7.424 -17.042 3.710 1.00 97.69 328 ASP A C 1
ATOM 2553 O O . ASP A 1 328 ? -7.927 -17.660 2.769 1.00 97.69 328 ASP A O 1
ATOM 2557 N N . MET A 1 329 ? -7.970 -15.931 4.216 1.00 98.06 329 MET A N 1
ATOM 2558 C CA . MET A 1 329 ? -9.189 -15.301 3.694 1.00 98.06 329 MET A CA 1
ATOM 2559 C C . MET A 1 329 ? -9.073 -15.002 2.190 1.00 98.06 329 MET A C 1
ATOM 2561 O O . MET A 1 329 ? -10.012 -15.243 1.442 1.00 98.06 329 MET A O 1
ATOM 2565 N N . ASN A 1 330 ? -7.915 -14.540 1.712 1.00 98.12 330 ASN A N 1
ATOM 2566 C CA . ASN A 1 330 ? -7.693 -14.291 0.290 1.00 98.12 330 ASN A CA 1
ATOM 2567 C C . ASN A 1 330 ? -7.762 -15.557 -0.574 1.00 98.12 330 ASN A C 1
ATOM 2569 O O . ASN A 1 330 ? -8.287 -15.494 -1.685 1.00 98.12 330 ASN A O 1
ATOM 2573 N N . ARG A 1 331 ? -7.255 -16.700 -0.086 1.00 97.75 331 ARG A N 1
ATOM 2574 C CA . ARG A 1 331 ? -7.363 -17.973 -0.820 1.00 97.75 331 ARG A CA 1
ATOM 2575 C C . ARG A 1 331 ? -8.817 -18.430 -0.909 1.00 97.75 331 ARG A C 1
ATOM 2577 O O . ARG A 1 331 ? -9.246 -18.847 -1.981 1.00 97.75 331 ARG A O 1
ATOM 2584 N N . GLU A 1 332 ? -9.583 -18.292 0.172 1.00 96.94 332 GLU A N 1
ATOM 2585 C CA . GLU A 1 332 ? -11.026 -18.569 0.192 1.00 96.94 332 GLU A CA 1
ATOM 2586 C C . GLU A 1 332 ? -11.800 -17.646 -0.766 1.00 96.94 332 GLU A C 1
ATOM 2588 O O . GLU A 1 332 ? -12.555 -18.125 -1.611 1.00 96.94 332 GLU A O 1
ATOM 2593 N N . VAL A 1 333 ? -11.579 -16.328 -0.686 1.00 97.19 333 VAL A N 1
ATOM 2594 C CA . VAL A 1 333 ? -12.200 -15.334 -1.578 1.00 97.19 333 VAL A CA 1
ATOM 2595 C C . VAL A 1 333 ? -11.862 -15.638 -3.036 1.00 97.19 333 VAL A C 1
ATOM 2597 O O . VAL A 1 333 ? -12.770 -15.839 -3.834 1.00 97.19 333 VAL A O 1
ATOM 2600 N N . GLY A 1 334 ? -10.580 -15.728 -3.395 1.00 96.88 334 GLY A N 1
ATOM 2601 C CA . GLY A 1 334 ? -10.167 -15.914 -4.786 1.00 96.88 334 GLY A CA 1
ATOM 2602 C C . GLY A 1 334 ? -10.570 -17.264 -5.386 1.00 96.88 334 GLY A C 1
ATOM 2603 O O . GLY A 1 334 ? -10.847 -17.336 -6.582 1.00 96.88 334 GLY A O 1
ATOM 2604 N N . SER A 1 335 ? -10.728 -18.308 -4.562 1.00 96.44 335 SER A N 1
ATOM 2605 C CA . SER A 1 335 ? -11.314 -19.584 -5.006 1.00 96.44 335 SER A CA 1
ATOM 2606 C C . SER A 1 335 ? -12.763 -19.419 -5.482 1.00 96.44 335 SER A C 1
ATOM 2608 O O . SER A 1 335 ? -13.148 -20.050 -6.462 1.00 96.44 335 SER A O 1
ATOM 2610 N N . ARG A 1 336 ? -13.549 -18.514 -4.875 1.00 95.50 336 ARG A N 1
ATOM 2611 C CA . ARG A 1 336 ? -14.913 -18.176 -5.339 1.00 95.50 336 ARG A CA 1
ATOM 2612 C C . ARG A 1 336 ? -14.925 -17.428 -6.680 1.00 95.50 336 ARG A C 1
ATOM 2614 O O . ARG A 1 336 ? -15.929 -17.472 -7.380 1.00 95.50 336 ARG A O 1
ATOM 2621 N N . PHE A 1 337 ? -13.812 -16.795 -7.057 1.00 95.19 337 PHE A N 1
ATOM 2622 C CA . PHE A 1 337 ? -13.594 -16.212 -8.388 1.00 95.19 337 PHE A CA 1
ATOM 2623 C C . PHE A 1 337 ? -12.863 -17.177 -9.351 1.00 95.19 337 PHE A C 1
ATOM 2625 O O . PHE A 1 337 ? -12.584 -16.816 -10.493 1.00 95.19 337 PHE A O 1
ATOM 2632 N N . GLY A 1 338 ? -12.517 -18.395 -8.922 1.00 94.81 338 GLY A N 1
ATOM 2633 C CA . GLY A 1 338 ? -11.846 -19.412 -9.744 1.00 94.81 338 GLY A CA 1
ATOM 2634 C C . GLY A 1 338 ? -10.318 -19.298 -9.864 1.00 94.81 338 GLY A C 1
ATOM 2635 O O . GLY A 1 338 ? -9.712 -20.174 -10.469 1.00 94.81 338 GLY A O 1
ATOM 2636 N N . ASP A 1 339 ? -9.682 -18.280 -9.273 1.00 92.25 339 ASP A N 1
ATOM 2637 C CA . ASP A 1 339 ? -8.217 -18.210 -9.139 1.00 92.25 339 ASP A CA 1
ATOM 2638 C C . ASP A 1 339 ? -7.819 -17.429 -7.867 1.00 92.25 339 ASP A C 1
ATOM 2640 O O . ASP A 1 339 ? -8.008 -16.208 -7.812 1.00 92.25 339 ASP A O 1
ATOM 2644 N N . PRO A 1 340 ? -7.233 -18.088 -6.844 1.00 91.06 340 PRO A N 1
ATOM 2645 C CA . PRO A 1 340 ? -6.661 -17.410 -5.679 1.00 91.06 340 PRO A CA 1
ATOM 2646 C C . PRO A 1 340 ? -5.381 -16.618 -6.003 1.00 91.06 340 PRO A C 1
ATOM 2648 O O . PRO A 1 340 ? -4.946 -15.804 -5.185 1.00 91.06 340 PRO A O 1
ATOM 2651 N N . GLY A 1 341 ? -4.783 -16.833 -7.177 1.00 93.06 341 GLY A N 1
ATOM 2652 C CA . GLY A 1 341 ? -3.570 -16.189 -7.668 1.00 93.06 341 GLY A CA 1
ATOM 2653 C C . GLY A 1 341 ? -3.722 -14.727 -8.098 1.00 93.06 341 GLY A C 1
ATOM 2654 O O . GLY A 1 341 ? -2.711 -14.021 -8.106 1.00 93.06 341 GLY A O 1
ATOM 2655 N N . ARG A 1 342 ? -4.932 -14.225 -8.377 1.00 95.19 342 ARG A N 1
ATOM 2656 C CA . ARG A 1 342 ? -5.176 -12.831 -8.821 1.00 95.19 342 ARG A CA 1
ATOM 2657 C C . ARG A 1 342 ? -4.679 -11.754 -7.864 1.00 95.19 342 ARG A C 1
ATOM 2659 O O . ARG A 1 342 ? -4.078 -10.768 -8.291 1.00 95.19 342 ARG A O 1
ATOM 2666 N N . VAL A 1 343 ? -4.906 -11.945 -6.564 1.00 98.25 343 VAL A N 1
ATOM 2667 C CA . VAL A 1 343 ? -4.476 -11.019 -5.508 1.00 98.25 343 VAL A CA 1
ATOM 2668 C C . VAL A 1 343 ? -3.370 -11.682 -4.693 1.00 98.25 343 VAL A C 1
ATOM 2670 O O . VAL A 1 343 ? -3.576 -12.712 -4.054 1.00 98.25 343 VAL A O 1
ATOM 2673 N N . GLY A 1 344 ? -2.162 -11.122 -4.764 1.00 97.31 344 GLY A N 1
ATOM 2674 C CA . GLY A 1 344 ? -0.986 -11.566 -4.011 1.00 97.31 344 GLY A CA 1
ATOM 2675 C C . GLY A 1 344 ? -0.679 -10.667 -2.816 1.00 97.31 344 GLY A C 1
ATOM 2676 O O . GLY A 1 344 ? -1.132 -9.528 -2.757 1.00 97.31 344 GLY A O 1
ATOM 2677 N N . PHE A 1 345 ? 0.143 -11.168 -1.893 1.00 97.00 345 PHE A N 1
ATOM 2678 C CA . PHE A 1 345 ? 0.588 -10.437 -0.706 1.00 97.00 345 PHE A CA 1
ATOM 2679 C C . PHE A 1 345 ? 2.110 -10.415 -0.618 1.00 97.00 345 PHE A C 1
ATOM 2681 O O . PHE A 1 345 ? 2.744 -11.464 -0.737 1.00 97.00 345 PHE A O 1
ATOM 2688 N N . LYS A 1 346 ? 2.671 -9.236 -0.347 1.00 94.75 346 LYS A N 1
ATOM 2689 C CA . LYS A 1 346 ? 4.067 -9.022 0.060 1.00 94.75 346 LYS A CA 1
ATOM 2690 C C . LYS A 1 346 ? 4.061 -8.167 1.332 1.00 94.75 346 LYS A C 1
ATOM 2692 O O . LYS A 1 346 ? 3.271 -7.237 1.439 1.00 94.75 346 LYS A O 1
ATOM 2697 N N . SER A 1 347 ? 4.904 -8.468 2.304 1.00 94.00 347 SER A N 1
ATOM 2698 C CA . SER A 1 347 ? 5.195 -7.636 3.477 1.00 94.00 347 SER A CA 1
ATOM 2699 C C . SER A 1 347 ? 6.540 -6.926 3.304 1.00 94.00 347 SER A C 1
ATOM 2701 O O . SER A 1 347 ? 7.282 -7.227 2.371 1.00 94.00 347 SER A O 1
ATOM 2703 N N . LEU A 1 348 ? 6.904 -6.026 4.224 1.00 94.44 348 LEU A N 1
ATOM 2704 C CA . LEU A 1 348 ? 8.244 -5.425 4.231 1.00 94.44 348 LEU A CA 1
ATOM 2705 C C . LEU A 1 348 ? 9.365 -6.487 4.250 1.00 94.44 348 LEU A C 1
ATOM 2707 O O . LEU A 1 348 ? 10.362 -6.323 3.555 1.00 94.44 348 LEU A O 1
ATOM 2711 N N . VAL A 1 349 ? 9.174 -7.585 4.988 1.00 92.31 349 VAL A N 1
ATOM 2712 C CA . VAL A 1 349 ? 10.119 -8.711 5.043 1.00 92.31 349 VAL A CA 1
ATOM 2713 C C . VAL A 1 349 ? 10.183 -9.433 3.690 1.00 92.31 349 VAL A C 1
ATOM 2715 O O . VAL A 1 349 ? 11.275 -9.649 3.171 1.00 92.31 349 VAL A O 1
ATOM 2718 N N . ASP A 1 350 ? 9.036 -9.690 3.046 1.00 91.94 350 ASP A N 1
ATOM 2719 C CA . ASP A 1 350 ? 8.974 -10.310 1.706 1.00 91.94 350 ASP A CA 1
ATOM 2720 C C . ASP A 1 350 ? 9.596 -9.431 0.592 1.00 91.94 350 ASP A C 1
ATOM 2722 O O . ASP A 1 350 ? 9.942 -9.944 -0.476 1.00 91.94 350 ASP A O 1
ATOM 2726 N N . LEU A 1 351 ? 9.719 -8.111 0.804 1.00 91.19 351 LEU A N 1
ATOM 2727 C CA . LEU A 1 351 ? 10.422 -7.204 -0.116 1.00 91.19 351 LEU A CA 1
ATOM 2728 C C . LEU A 1 351 ? 11.947 -7.263 0.043 1.00 91.19 351 LEU A C 1
ATOM 2730 O O . LEU A 1 351 ? 12.656 -7.048 -0.936 1.00 91.19 351 LEU A O 1
ATOM 2734 N N . PHE A 1 352 ? 12.451 -7.516 1.255 1.00 89.50 352 PHE A N 1
ATOM 2735 C CA . PHE A 1 352 ? 13.890 -7.556 1.540 1.00 89.50 352 PHE A CA 1
ATOM 2736 C C . PHE A 1 352 ? 14.501 -8.957 1.440 1.00 89.50 352 PHE A C 1
ATOM 2738 O O . PHE A 1 352 ? 15.671 -9.080 1.064 1.00 89.50 352 PHE A O 1
ATOM 2745 N N . GLN A 1 353 ? 13.708 -9.988 1.754 1.00 85.44 353 GLN A N 1
ATOM 2746 C CA . GLN A 1 353 ? 14.074 -11.406 1.701 1.00 85.44 353 GLN A CA 1
ATOM 2747 C C . GLN A 1 353 ? 15.405 -11.678 2.425 1.00 85.44 353 GLN A C 1
ATOM 2749 O O . GLN A 1 353 ? 16.342 -12.245 1.863 1.00 85.44 353 GLN A O 1
ATOM 2754 N N . LEU A 1 354 ? 15.507 -11.204 3.676 1.00 82.75 354 LEU A N 1
ATOM 2755 C CA . LEU A 1 354 ? 16.734 -11.318 4.471 1.00 82.75 354 LEU A CA 1
ATOM 2756 C C . LEU A 1 354 ? 17.009 -12.784 4.825 1.00 82.75 354 LEU A C 1
ATOM 2758 O O . LEU A 1 354 ? 18.096 -13.284 4.540 1.00 82.75 354 LEU A O 1
ATOM 2762 N N . ALA A 1 355 ? 16.003 -13.496 5.346 1.00 71.25 355 ALA A N 1
ATOM 2763 C CA . ALA A 1 355 ? 16.126 -14.909 5.704 1.00 71.25 355 ALA A CA 1
ATOM 2764 C C . ALA A 1 355 ? 16.579 -15.821 4.541 1.00 71.25 355 ALA A C 1
ATOM 2766 O O . ALA A 1 355 ? 17.409 -16.704 4.746 1.00 71.25 355 ALA A O 1
ATOM 2767 N N . SER A 1 356 ? 16.103 -15.608 3.306 1.00 69.94 356 SER A N 1
ATOM 2768 C CA . SER A 1 356 ? 16.478 -16.459 2.159 1.00 69.94 356 SER A CA 1
ATOM 2769 C C . SER A 1 356 ? 17.888 -16.198 1.619 1.00 69.94 356 SER A C 1
ATOM 2771 O O . SER A 1 356 ? 18.359 -16.945 0.763 1.00 69.94 356 SER A O 1
ATOM 2773 N N . ARG A 1 357 ? 18.570 -15.151 2.099 1.00 69.62 357 ARG A N 1
ATOM 2774 C CA . ARG A 1 357 ? 19.970 -14.852 1.762 1.00 69.62 357 ARG A CA 1
ATOM 2775 C C . ARG A 1 357 ? 20.977 -15.546 2.686 1.00 69.62 357 ARG A C 1
ATOM 2777 O O . ARG A 1 357 ? 22.174 -15.402 2.461 1.00 69.62 357 ARG A O 1
ATOM 2784 N N . ASN A 1 358 ? 20.514 -16.304 3.689 1.00 61.91 358 ASN A N 1
ATOM 2785 C CA . ASN A 1 358 ? 21.345 -16.976 4.701 1.00 61.91 358 ASN A CA 1
ATOM 2786 C C . ASN A 1 358 ? 22.318 -16.032 5.451 1.00 61.91 358 ASN A C 1
ATOM 2788 O O . ASN A 1 358 ? 23.316 -16.481 6.012 1.00 61.91 358 ASN A O 1
ATOM 2792 N N . ASP A 1 359 ? 22.031 -14.727 5.471 1.00 68.44 359 ASP A N 1
ATOM 2793 C CA . ASP A 1 359 ? 22.763 -13.742 6.266 1.00 68.44 359 ASP A CA 1
ATOM 2794 C C . ASP A 1 359 ? 22.363 -13.896 7.748 1.00 68.44 359 ASP A C 1
ATOM 2796 O O . ASP A 1 359 ? 21.185 -13.781 8.090 1.00 68.44 359 ASP A O 1
ATOM 2800 N N . ASP A 1 360 ? 23.334 -14.078 8.651 1.00 85.00 360 ASP A N 1
ATOM 2801 C CA . ASP A 1 360 ? 23.095 -13.844 10.080 1.00 85.00 360 ASP A CA 1
ATOM 2802 C C . ASP A 1 360 ? 22.706 -12.371 10.284 1.00 85.00 360 ASP A C 1
ATOM 2804 O O . ASP A 1 360 ? 23.473 -11.463 9.945 1.00 85.00 360 ASP A O 1
ATOM 2808 N N . LEU A 1 361 ? 21.513 -12.122 10.832 1.00 86.69 361 LEU A N 1
ATOM 2809 C CA . LEU A 1 361 ? 20.929 -10.777 10.902 1.00 86.69 361 LEU A CA 1
ATOM 2810 C C . LEU A 1 361 ? 21.792 -9.810 11.727 1.00 86.69 361 LEU A C 1
ATOM 2812 O O . LEU A 1 361 ? 21.879 -8.625 11.392 1.00 86.69 361 LEU A O 1
ATOM 2816 N N . SER A 1 362 ? 22.463 -10.303 12.772 1.00 83.12 362 SER A N 1
ATOM 2817 C CA . SER A 1 362 ? 23.329 -9.485 13.629 1.00 83.12 362 SER A CA 1
ATOM 2818 C C . SER A 1 362 ? 24.606 -9.051 12.894 1.00 83.12 362 SER A C 1
ATOM 2820 O O . SER A 1 362 ? 24.965 -7.867 12.882 1.00 83.12 362 SER A O 1
ATOM 2822 N N . THR A 1 363 ? 25.222 -9.990 12.176 1.00 85.94 363 THR A N 1
ATOM 2823 C CA . THR A 1 363 ? 26.405 -9.795 11.334 1.00 85.94 363 THR A CA 1
ATOM 2824 C C . THR A 1 363 ? 26.085 -8.885 10.153 1.00 85.94 363 THR A C 1
ATOM 2826 O O . THR A 1 363 ? 26.857 -7.972 9.849 1.00 85.94 363 THR A O 1
ATOM 2829 N N . LEU A 1 364 ? 24.920 -9.062 9.521 1.00 88.00 364 LEU A N 1
ATOM 2830 C CA . LEU A 1 364 ? 24.421 -8.183 8.466 1.00 88.00 364 LEU A CA 1
ATOM 2831 C C . LEU A 1 364 ? 24.213 -6.756 8.993 1.00 88.00 364 LEU A C 1
ATOM 2833 O O . LEU A 1 364 ? 24.729 -5.805 8.404 1.00 88.00 364 LEU A O 1
ATOM 2837 N N . ALA A 1 365 ? 23.530 -6.584 10.127 1.00 86.00 365 ALA A N 1
ATOM 2838 C CA . ALA A 1 365 ? 23.298 -5.268 10.720 1.00 86.00 365 ALA A CA 1
ATOM 2839 C C . ALA A 1 365 ? 24.609 -4.522 11.043 1.00 86.00 365 ALA A C 1
ATOM 2841 O O . ALA A 1 365 ? 24.699 -3.314 10.797 1.00 86.00 365 ALA A O 1
ATOM 2842 N N . ALA A 1 366 ? 25.628 -5.233 11.539 1.00 86.38 366 ALA A N 1
ATOM 2843 C CA . ALA A 1 366 ? 26.965 -4.687 11.775 1.00 86.38 366 ALA A CA 1
ATOM 2844 C C . ALA A 1 366 ? 27.678 -4.320 10.457 1.00 86.38 366 ALA A C 1
ATOM 2846 O O . ALA A 1 366 ? 28.124 -3.180 10.288 1.00 86.38 366 ALA A O 1
ATOM 2847 N N . ARG A 1 367 ? 27.709 -5.246 9.487 1.00 89.25 367 ARG A N 1
ATOM 2848 C CA . ARG A 1 367 ? 28.314 -5.072 8.151 1.00 89.25 367 ARG A CA 1
ATOM 2849 C C . ARG A 1 367 ? 27.731 -3.887 7.379 1.00 89.25 367 ARG A C 1
ATOM 2851 O O . ARG A 1 367 ? 28.464 -3.204 6.668 1.00 89.25 367 ARG A O 1
ATOM 2858 N N . LEU A 1 368 ? 26.430 -3.632 7.516 1.00 90.12 368 LEU A N 1
ATOM 2859 C CA . LEU A 1 368 ? 25.759 -2.500 6.872 1.00 90.12 368 LEU A CA 1
ATOM 2860 C C . LEU A 1 368 ? 25.914 -1.176 7.640 1.00 90.12 368 LEU A C 1
ATOM 2862 O O . LEU A 1 368 ? 25.611 -0.131 7.071 1.00 90.12 368 LEU A O 1
ATOM 2866 N N . SER A 1 369 ? 26.376 -1.197 8.901 1.00 88.69 369 SER A N 1
ATOM 2867 C CA . SER A 1 369 ? 26.591 -0.002 9.744 1.00 88.69 369 SER A CA 1
ATOM 2868 C C . SER A 1 369 ? 25.387 0.957 9.774 1.00 88.69 369 SER A C 1
ATOM 2870 O O . SER A 1 369 ? 25.522 2.181 9.733 1.00 88.69 369 SER A O 1
ATOM 2872 N N . LEU A 1 370 ? 24.180 0.384 9.818 1.00 88.75 370 LEU A N 1
ATOM 2873 C CA . LEU A 1 370 ? 22.927 1.133 9.730 1.00 88.75 370 LEU A CA 1
ATOM 2874 C C . LEU A 1 370 ? 22.665 1.951 11.000 1.00 88.75 370 LEU A C 1
ATOM 2876 O O . LEU A 1 370 ? 22.776 1.396 12.100 1.00 88.75 370 LEU A O 1
ATOM 2880 N N . PRO A 1 371 ? 22.206 3.212 10.893 1.00 87.69 371 PRO A N 1
ATOM 2881 C CA . PRO A 1 371 ? 21.753 3.953 12.063 1.00 87.69 371 PRO A CA 1
ATOM 2882 C C . PRO A 1 371 ? 20.553 3.251 12.735 1.00 87.69 371 PRO A C 1
ATOM 2884 O O . PRO A 1 371 ? 19.794 2.535 12.067 1.00 87.69 371 PRO A O 1
ATOM 2887 N N . PRO A 1 372 ? 20.357 3.428 14.053 1.00 91.12 372 PRO A N 1
ATOM 2888 C CA . PRO A 1 372 ? 19.099 3.085 14.704 1.00 91.12 372 PRO A CA 1
ATOM 2889 C C . PRO A 1 372 ? 17.993 4.055 14.260 1.00 91.12 372 PRO A C 1
ATOM 2891 O O . PRO A 1 372 ? 18.266 5.196 13.876 1.00 91.12 372 PRO A O 1
ATOM 2894 N N . ILE A 1 373 ? 16.739 3.618 14.346 1.00 93.81 373 ILE A N 1
ATOM 2895 C CA . ILE A 1 373 ? 15.561 4.470 14.133 1.00 93.81 373 ILE A CA 1
ATOM 2896 C C . ILE A 1 373 ? 14.875 4.786 15.467 1.00 93.81 373 ILE A C 1
ATOM 2898 O O . ILE A 1 373 ? 15.185 4.203 16.504 1.00 93.81 373 ILE A O 1
ATOM 2902 N N . GLU A 1 374 ? 13.966 5.762 15.464 1.00 95.31 374 GLU A N 1
ATOM 2903 C CA . GLU A 1 374 ? 13.245 6.140 16.678 1.00 95.31 374 GLU A CA 1
ATOM 2904 C C . GLU A 1 374 ? 11.989 5.283 16.861 1.00 95.31 374 GLU A C 1
ATOM 2906 O O . GLU A 1 374 ? 11.142 5.189 15.969 1.00 95.31 374 GLU A O 1
ATOM 2911 N N . HIS A 1 375 ? 11.854 4.734 18.068 1.00 96.75 375 HIS A N 1
ATOM 2912 C CA . HIS A 1 375 ? 10.647 4.089 18.573 1.00 96.75 375 HIS A CA 1
ATOM 2913 C C . HIS A 1 375 ? 10.093 4.915 19.735 1.00 96.75 375 HIS A C 1
ATOM 2915 O O . HIS A 1 375 ? 10.836 5.437 20.574 1.00 96.75 375 HIS A O 1
ATOM 2921 N N . HIS A 1 376 ? 8.773 5.079 19.787 1.00 96.88 376 HIS A N 1
ATOM 2922 C CA . HIS A 1 376 ? 8.111 5.900 20.812 1.00 96.88 376 HIS A CA 1
ATOM 2923 C C . HIS A 1 376 ? 7.091 5.131 21.654 1.00 96.88 376 HIS A C 1
ATOM 2925 O O . HIS A 1 376 ? 6.635 5.644 22.679 1.00 96.88 376 HIS A O 1
ATOM 2931 N N . LEU A 1 377 ? 6.759 3.908 21.247 1.00 95.50 377 LEU A N 1
ATOM 2932 C CA . LEU A 1 377 ? 5.960 2.954 22.002 1.00 95.50 377 LEU A CA 1
ATOM 2933 C C . LEU A 1 377 ? 6.824 1.725 22.290 1.00 95.50 377 LEU A C 1
ATOM 2935 O O . LEU A 1 377 ? 7.689 1.366 21.500 1.00 95.50 377 LEU A O 1
ATOM 2939 N N . ASN A 1 378 ? 6.589 1.095 23.437 1.00 94.88 378 ASN A N 1
ATOM 2940 C CA . ASN A 1 378 ? 7.302 -0.107 23.859 1.00 94.88 378 ASN A CA 1
ATOM 2941 C C . ASN A 1 378 ? 6.548 -1.359 23.378 1.00 94.88 378 ASN A C 1
ATOM 2943 O O . ASN A 1 378 ? 5.973 -2.088 24.191 1.00 94.88 378 ASN A O 1
ATOM 2947 N N . THR A 1 379 ? 6.485 -1.538 22.060 1.00 96.38 379 THR A N 1
ATOM 2948 C CA . THR A 1 379 ? 6.012 -2.770 21.410 1.00 96.38 379 THR A CA 1
ATOM 2949 C C . THR A 1 379 ? 7.138 -3.802 21.333 1.00 96.38 379 THR A C 1
ATOM 2951 O O . THR A 1 379 ? 8.315 -3.480 21.517 1.00 96.38 379 THR A O 1
ATOM 2954 N N . LYS A 1 380 ? 6.782 -5.058 21.075 1.00 97.62 380 LYS A N 1
ATOM 2955 C CA . LYS A 1 380 ? 7.737 -6.128 20.774 1.00 97.62 380 LYS A CA 1
ATOM 2956 C C . LYS A 1 380 ? 8.049 -6.123 19.284 1.00 97.62 380 LYS A C 1
ATOM 2958 O O . LYS A 1 380 ? 7.135 -6.210 18.463 1.00 97.62 380 LYS A O 1
ATOM 2963 N N . LEU A 1 381 ? 9.335 -6.038 18.968 1.00 96.88 381 LEU A N 1
ATOM 2964 C CA . LEU A 1 381 ? 9.851 -6.031 17.604 1.00 96.88 381 LEU A CA 1
ATOM 2965 C C . LEU A 1 381 ? 10.532 -7.366 17.302 1.00 96.88 381 LEU A C 1
ATOM 2967 O O . LEU A 1 381 ? 11.175 -7.926 18.193 1.00 96.88 381 LEU A O 1
ATOM 2971 N N . THR A 1 382 ? 10.428 -7.855 16.067 1.00 95.31 382 THR A N 1
ATOM 2972 C CA . THR A 1 382 ? 11.307 -8.936 15.589 1.00 95.31 382 THR A CA 1
ATOM 2973 C C . THR A 1 382 ? 12.598 -8.346 15.022 1.00 95.31 382 THR A C 1
ATOM 2975 O O . THR A 1 382 ? 12.609 -7.231 14.492 1.00 95.31 382 THR A O 1
ATOM 2978 N N . GLU A 1 383 ? 13.709 -9.079 15.136 1.00 92.94 383 GLU A N 1
ATOM 2979 C CA . GLU A 1 383 ? 15.018 -8.612 14.652 1.00 92.94 383 GLU A CA 1
ATOM 2980 C C . GLU A 1 383 ? 15.018 -8.382 13.134 1.00 92.94 383 GLU A C 1
ATOM 2982 O O . GLU A 1 383 ? 15.551 -7.378 12.659 1.00 92.94 383 GLU A O 1
ATOM 2987 N N . GLU A 1 384 ? 14.357 -9.265 12.377 1.00 93.62 384 GLU A N 1
ATOM 2988 C CA . GLU A 1 384 ? 14.237 -9.155 10.922 1.00 93.62 384 GLU A CA 1
ATOM 2989 C C . GLU A 1 384 ? 13.404 -7.935 10.508 1.00 93.62 384 GLU A C 1
ATOM 2991 O O . GLU A 1 384 ? 13.858 -7.145 9.676 1.00 93.62 384 GLU A O 1
ATOM 2996 N N . ALA A 1 385 ? 12.227 -7.720 11.114 1.00 95.31 385 ALA A N 1
ATOM 2997 C CA . ALA A 1 385 ? 11.397 -6.557 10.803 1.00 95.31 385 ALA A CA 1
ATOM 2998 C C . ALA A 1 385 ? 12.105 -5.246 11.172 1.00 95.31 385 ALA A C 1
ATOM 3000 O O . ALA A 1 385 ? 12.049 -4.281 10.408 1.00 95.31 385 ALA A O 1
ATOM 3001 N N . GLU A 1 386 ? 12.825 -5.206 12.296 1.00 95.94 386 GLU A N 1
ATOM 3002 C CA . GLU A 1 386 ? 13.581 -4.019 12.696 1.00 95.94 386 GLU A CA 1
ATOM 3003 C C . GLU A 1 386 ? 14.765 -3.728 11.764 1.00 95.94 386 GLU A C 1
ATOM 3005 O O . GLU A 1 386 ? 14.953 -2.584 11.334 1.00 95.94 386 GLU A O 1
ATOM 3010 N N . LEU A 1 387 ? 15.517 -4.753 11.356 1.00 94.94 387 LEU A N 1
ATOM 3011 C CA . LEU A 1 387 ? 16.561 -4.589 10.347 1.00 94.94 387 LEU A CA 1
ATOM 3012 C C . LEU A 1 387 ? 15.971 -4.103 9.011 1.00 94.94 387 LEU A C 1
ATOM 3014 O O . LEU A 1 387 ? 16.499 -3.159 8.418 1.00 94.94 387 LEU A O 1
ATOM 3018 N N . CYS A 1 388 ? 14.823 -4.645 8.593 1.00 96.00 388 CYS A N 1
ATOM 3019 C CA . CYS A 1 388 ? 14.082 -4.177 7.420 1.00 96.00 388 CYS A CA 1
ATOM 3020 C C . CYS A 1 388 ? 13.680 -2.693 7.522 1.00 96.00 388 CYS A C 1
ATOM 3022 O O . CYS A 1 388 ? 13.864 -1.944 6.559 1.00 96.00 388 CYS A O 1
ATOM 3024 N N . ARG A 1 389 ? 13.182 -2.215 8.675 1.00 97.56 389 ARG A N 1
ATOM 3025 C CA . ARG A 1 389 ? 12.864 -0.782 8.871 1.00 97.56 389 ARG A CA 1
ATOM 3026 C C . ARG A 1 389 ? 14.109 0.102 8.780 1.00 97.56 389 ARG A C 1
ATOM 3028 O O . ARG A 1 389 ? 14.048 1.178 8.180 1.00 97.56 389 ARG A O 1
ATOM 3035 N N . ARG A 1 390 ? 15.237 -0.332 9.349 1.00 95.62 390 ARG A N 1
ATOM 3036 C CA . ARG A 1 390 ? 16.510 0.411 9.299 1.00 95.62 390 ARG A CA 1
ATOM 3037 C C . ARG A 1 390 ? 17.056 0.497 7.873 1.00 95.62 390 ARG A C 1
ATOM 3039 O O . ARG A 1 390 ? 17.419 1.590 7.436 1.00 95.62 390 ARG A O 1
ATOM 3046 N N . ILE A 1 391 ? 17.029 -0.609 7.123 1.00 95.44 391 ILE A N 1
ATOM 3047 C CA . ILE A 1 391 ? 17.373 -0.650 5.691 1.00 95.44 391 ILE A CA 1
ATOM 3048 C C . ILE A 1 391 ? 16.452 0.287 4.893 1.00 95.44 391 ILE A C 1
ATOM 3050 O O . ILE A 1 391 ? 16.941 1.112 4.119 1.00 95.44 391 ILE A O 1
ATOM 3054 N N . LEU A 1 392 ? 15.135 0.218 5.117 1.00 96.44 392 LEU A N 1
ATOM 3055 C CA . LEU A 1 392 ? 14.134 1.071 4.469 1.00 96.44 392 LEU A CA 1
ATOM 3056 C C . LEU A 1 392 ? 14.418 2.569 4.677 1.00 96.44 392 LEU A C 1
ATOM 3058 O O . LEU A 1 392 ? 14.469 3.338 3.714 1.00 96.44 392 LEU A O 1
ATOM 3062 N N . VAL A 1 393 ? 14.612 2.998 5.927 1.00 95.06 393 VAL A N 1
ATOM 3063 C CA . VAL A 1 393 ? 14.833 4.416 6.251 1.00 95.06 393 VAL A CA 1
ATOM 3064 C C . VAL A 1 393 ? 16.188 4.902 5.724 1.00 95.06 393 VAL A C 1
ATOM 3066 O O . VAL A 1 393 ? 16.249 5.992 5.156 1.00 95.06 393 VAL A O 1
ATOM 3069 N N . ALA A 1 394 ? 17.254 4.103 5.825 1.00 93.62 394 ALA A N 1
ATOM 3070 C CA . ALA A 1 394 ? 18.573 4.481 5.308 1.00 93.62 394 ALA A CA 1
ATOM 3071 C C . ALA A 1 394 ? 18.644 4.497 3.766 1.00 93.62 394 ALA A C 1
ATOM 3073 O O . ALA A 1 394 ? 19.302 5.361 3.181 1.00 93.62 394 ALA A O 1
ATOM 3074 N N . GLY A 1 395 ? 17.971 3.554 3.099 1.00 94.06 395 GLY A N 1
ATOM 3075 C CA . GLY A 1 395 ? 18.009 3.376 1.643 1.00 94.06 395 GLY A CA 1
ATOM 3076 C C . GLY A 1 395 ? 17.030 4.264 0.877 1.00 94.06 395 GLY A C 1
ATOM 3077 O O . GLY A 1 395 ? 17.337 4.702 -0.233 1.00 94.06 395 GLY A O 1
ATOM 3078 N N . SER A 1 396 ? 15.882 4.593 1.473 1.00 94.75 396 SER A N 1
ATOM 3079 C CA . SER A 1 396 ? 14.794 5.302 0.780 1.00 94.75 396 SER A CA 1
ATOM 3080 C C . SER A 1 396 ? 14.246 6.522 1.526 1.00 94.75 396 SER A C 1
ATOM 3082 O O . SER A 1 396 ? 13.459 7.283 0.957 1.00 94.75 396 SER A O 1
ATOM 3084 N N . GLY A 1 397 ? 14.644 6.744 2.781 1.00 93.00 397 GLY A N 1
ATOM 3085 C CA . GLY A 1 397 ? 14.102 7.812 3.619 1.00 93.00 397 GLY A CA 1
ATOM 3086 C C . GLY A 1 397 ? 14.537 9.231 3.215 1.00 93.00 397 GLY A C 1
ATOM 3087 O O . GLY A 1 397 ? 15.644 9.426 2.701 1.00 93.00 397 GLY A O 1
ATOM 3088 N N . PRO A 1 398 ? 13.682 10.245 3.447 1.00 90.75 398 PRO A N 1
ATOM 3089 C CA . PRO A 1 398 ? 14.044 11.662 3.360 1.00 90.75 398 PRO A CA 1
ATOM 3090 C C . PRO A 1 398 ? 14.867 12.109 4.582 1.00 90.75 398 PRO A C 1
ATOM 3092 O O . PRO A 1 398 ? 14.816 11.476 5.637 1.00 90.75 398 PRO A O 1
ATOM 3095 N N . ARG A 1 399 ? 15.566 13.251 4.492 1.00 87.44 399 ARG A N 1
ATOM 3096 C CA . ARG A 1 399 ? 16.206 13.864 5.674 1.00 87.44 399 ARG A CA 1
ATOM 3097 C C . ARG A 1 399 ? 15.150 14.323 6.682 1.00 87.44 399 ARG A C 1
ATOM 3099 O O . ARG A 1 399 ? 14.273 15.127 6.343 1.00 87.44 399 ARG A O 1
ATOM 3106 N N . LYS A 1 400 ? 15.258 13.864 7.934 1.00 90.25 400 LYS A N 1
ATOM 3107 C CA . LYS A 1 400 ? 14.346 14.242 9.028 1.00 90.25 400 LYS A CA 1
ATOM 3108 C C . LYS A 1 400 ? 14.363 15.758 9.260 1.00 90.25 400 LYS A C 1
ATOM 3110 O O . LYS A 1 400 ? 13.317 16.371 9.470 1.00 90.25 400 LYS A O 1
ATOM 3115 N N . GLU A 1 401 ? 15.530 16.376 9.135 1.00 89.56 401 GLU A N 1
ATOM 3116 C CA . GLU A 1 401 ? 15.781 17.805 9.345 1.00 89.56 401 GLU A CA 1
ATOM 3117 C C . GLU A 1 401 ? 15.041 18.651 8.304 1.00 89.56 401 GLU A C 1
ATOM 3119 O O . GLU A 1 401 ? 14.459 19.676 8.646 1.00 89.56 401 GLU A O 1
ATOM 3124 N N . ALA A 1 402 ? 14.986 18.193 7.047 1.00 87.62 402 ALA A N 1
ATOM 3125 C CA . ALA A 1 402 ? 14.267 18.879 5.972 1.00 87.62 402 ALA A CA 1
ATOM 3126 C C . ALA A 1 402 ? 12.742 18.832 6.186 1.00 87.62 402 ALA A C 1
ATOM 3128 O O . ALA A 1 402 ? 12.054 19.837 5.996 1.00 87.62 402 ALA A O 1
ATOM 3129 N N . ILE A 1 403 ? 12.203 17.697 6.655 1.00 89.56 403 ILE A N 1
ATOM 3130 C CA . ILE A 1 403 ? 10.787 17.603 7.051 1.00 89.56 403 ILE A CA 1
ATOM 3131 C C . ILE A 1 403 ? 10.514 18.513 8.252 1.00 89.56 403 ILE A C 1
ATOM 3133 O O . ILE A 1 403 ? 9.531 19.256 8.244 1.00 89.56 403 ILE A O 1
ATOM 3137 N N . ARG A 1 404 ? 11.385 18.495 9.270 1.00 91.12 404 ARG A N 1
ATOM 3138 C CA . ARG A 1 404 ? 11.254 19.341 10.465 1.00 91.12 404 ARG A CA 1
ATOM 3139 C C . ARG A 1 404 ? 11.250 20.826 10.098 1.00 91.12 404 ARG A C 1
ATOM 3141 O O . ARG A 1 404 ? 10.312 21.523 10.469 1.00 91.12 404 ARG A O 1
ATOM 3148 N N . ALA A 1 405 ? 12.204 21.271 9.282 1.00 90.75 405 ALA A N 1
ATOM 3149 C CA . ALA A 1 405 ? 12.289 22.647 8.803 1.00 90.75 405 ALA A CA 1
ATOM 3150 C C . ALA A 1 405 ? 11.017 23.095 8.060 1.00 90.75 405 ALA A C 1
ATOM 3152 O O . ALA A 1 405 ? 10.571 24.222 8.261 1.00 90.75 405 ALA A O 1
ATOM 3153 N N . LYS A 1 406 ? 10.387 22.217 7.263 1.00 89.75 406 LYS A N 1
ATOM 3154 C CA . LYS A 1 406 ? 9.105 22.504 6.585 1.00 89.75 406 LYS A CA 1
ATOM 3155 C C . LYS A 1 406 ? 7.907 22.561 7.542 1.00 89.75 406 LYS A C 1
ATOM 3157 O O . LYS A 1 406 ? 7.003 23.367 7.334 1.00 89.75 406 LYS A O 1
ATOM 3162 N N . ILE A 1 407 ? 7.893 21.754 8.607 1.00 89.06 407 ILE A N 1
ATOM 3163 C CA . ILE A 1 407 ? 6.891 21.871 9.685 1.00 89.06 407 ILE A CA 1
ATOM 3164 C C . ILE A 1 407 ? 7.060 23.211 10.420 1.00 89.06 407 ILE A C 1
ATOM 3166 O O . ILE A 1 407 ? 6.078 23.919 10.653 1.00 89.06 407 ILE A O 1
ATOM 3170 N N . ASP A 1 408 ? 8.298 23.575 10.757 1.00 90.12 408 ASP A N 1
ATOM 3171 C CA . ASP A 1 408 ? 8.609 24.747 11.580 1.00 90.12 408 ASP A CA 1
ATOM 3172 C C . ASP A 1 408 ? 8.441 26.068 10.805 1.00 90.12 408 ASP A C 1
ATOM 3174 O O . ASP A 1 408 ? 7.914 27.043 11.351 1.00 90.12 408 ASP A O 1
ATOM 3178 N N . SER A 1 409 ? 8.769 26.082 9.506 1.00 91.56 409 SER A N 1
ATOM 3179 C CA . SER A 1 409 ? 8.467 27.190 8.582 1.00 91.56 409 SER A CA 1
ATOM 3180 C C . SER A 1 409 ? 6.978 27.306 8.223 1.00 91.56 409 SER A C 1
ATOM 3182 O O . SER A 1 409 ? 6.570 28.287 7.601 1.00 91.56 409 SER A O 1
ATOM 3184 N N . LYS A 1 410 ? 6.153 26.351 8.678 1.00 90.62 410 LYS A N 1
ATOM 3185 C CA . LYS A 1 410 ? 4.705 26.258 8.444 1.00 90.62 410 LYS A CA 1
ATOM 3186 C C . LYS A 1 410 ? 4.336 26.084 6.970 1.00 90.62 410 LYS A C 1
ATOM 3188 O O . LYS A 1 410 ? 3.324 26.639 6.532 1.00 90.62 410 LYS A O 1
ATOM 3193 N N . ASP A 1 411 ? 5.097 25.275 6.228 1.00 90.62 411 ASP A N 1
ATOM 3194 C CA . ASP A 1 411 ? 4.686 24.837 4.891 1.00 90.62 411 ASP A CA 1
ATOM 3195 C C . ASP A 1 411 ? 3.249 24.295 4.939 1.00 90.62 411 ASP A C 1
ATOM 3197 O O . ASP A 1 411 ? 2.898 23.477 5.800 1.00 90.62 411 ASP A O 1
ATOM 3201 N N . ALA A 1 412 ? 2.401 24.786 4.035 1.00 86.25 412 ALA A N 1
ATOM 3202 C CA . ALA A 1 412 ? 0.959 24.607 4.131 1.00 86.25 412 ALA A CA 1
ATOM 3203 C C . ALA A 1 412 ? 0.521 23.140 3.998 1.00 86.25 412 ALA A C 1
ATOM 3205 O O . ALA A 1 412 ? -0.495 22.754 4.591 1.00 86.25 412 ALA A O 1
ATOM 3206 N N . THR A 1 413 ? 1.268 22.325 3.250 1.00 81.44 413 THR A N 1
ATOM 3207 C CA . THR A 1 413 ? 0.916 20.925 2.998 1.00 81.44 413 THR A CA 1
ATOM 3208 C C . THR A 1 413 ? 1.529 20.015 4.049 1.00 81.44 413 THR A C 1
ATOM 3210 O O . THR A 1 413 ? 0.799 19.245 4.678 1.00 81.44 413 THR A O 1
ATOM 3213 N N . ILE A 1 414 ? 2.824 20.160 4.329 1.00 84.12 414 ILE A N 1
ATOM 3214 C CA . ILE A 1 414 ? 3.536 19.383 5.352 1.00 84.12 414 ILE A CA 1
ATOM 3215 C C . ILE A 1 414 ? 2.899 19.594 6.727 1.00 84.12 414 ILE A C 1
ATOM 3217 O O . ILE A 1 414 ? 2.629 18.632 7.450 1.00 84.12 414 ILE A O 1
ATOM 3221 N N . THR A 1 415 ? 2.563 20.842 7.066 1.00 87.56 415 THR A N 1
ATOM 3222 C CA . THR A 1 415 ? 1.881 21.173 8.325 1.00 87.56 415 THR A CA 1
ATOM 3223 C C . THR A 1 415 ? 0.487 20.550 8.399 1.00 87.56 415 THR A C 1
ATOM 3225 O O . THR A 1 415 ? 0.061 20.131 9.479 1.00 87.56 415 THR A O 1
ATOM 3228 N N . ARG A 1 416 ? -0.241 20.469 7.275 1.00 86.00 416 ARG A N 1
ATOM 3229 C CA . ARG A 1 416 ? -1.555 19.808 7.223 1.00 86.00 416 ARG A CA 1
ATOM 3230 C C . ARG A 1 416 ? -1.412 18.302 7.425 1.00 86.00 416 ARG A C 1
ATOM 3232 O O . ARG A 1 416 ? -2.115 17.765 8.278 1.00 86.00 416 ARG A O 1
ATOM 3239 N N . LEU A 1 417 ? -0.479 17.658 6.719 1.00 85.44 417 LEU A N 1
ATOM 3240 C CA . LEU A 1 417 ? -0.223 16.223 6.853 1.00 85.44 417 LEU A CA 1
ATOM 3241 C C . LEU A 1 417 ? 0.168 15.865 8.294 1.00 85.44 417 LEU A C 1
ATOM 3243 O O . LEU A 1 417 ? -0.452 14.999 8.907 1.00 85.44 417 LEU A O 1
ATOM 3247 N N . TYR A 1 418 ? 1.135 16.589 8.864 1.00 90.62 418 TYR A N 1
ATOM 3248 C CA . TYR A 1 418 ? 1.611 16.377 10.231 1.00 90.62 418 TYR A CA 1
ATOM 3249 C C . TYR A 1 418 ? 0.505 16.535 11.282 1.00 90.62 418 TYR A C 1
ATOM 3251 O O . TYR A 1 418 ? 0.389 15.714 12.193 1.00 90.62 418 TYR A O 1
ATOM 3259 N N . ARG A 1 419 ? -0.364 17.545 11.140 1.00 90.56 419 ARG A N 1
ATOM 3260 C CA . ARG A 1 419 ? -1.532 17.715 12.023 1.00 90.56 419 ARG A CA 1
ATOM 3261 C C . ARG A 1 419 ? -2.553 16.589 11.859 1.00 90.56 419 ARG A C 1
ATOM 3263 O O . ARG A 1 419 ? -3.092 16.138 12.867 1.00 90.56 419 ARG A O 1
ATOM 3270 N N . GLY A 1 420 ? -2.791 16.137 10.628 1.00 89.38 420 GLY A N 1
ATOM 3271 C CA . GLY A 1 420 ? -3.680 15.016 10.325 1.00 89.38 420 GLY A CA 1
ATOM 3272 C C . GLY A 1 420 ? -3.199 13.714 10.970 1.00 89.38 420 GLY A C 1
ATOM 3273 O O . GLY A 1 420 ? -3.927 13.146 11.783 1.00 89.38 420 GLY A O 1
ATOM 3274 N N . PHE A 1 421 ? -1.946 13.307 10.726 1.00 90.50 421 PHE A N 1
ATOM 3275 C CA . PHE A 1 421 ? -1.343 12.145 11.397 1.00 90.50 421 PHE A CA 1
ATOM 3276 C C . PHE A 1 421 ? -1.319 12.305 12.921 1.00 90.50 421 PHE A C 1
ATOM 3278 O O . PHE A 1 421 ? -1.672 11.372 13.632 1.00 90.50 421 PHE A O 1
ATOM 3285 N N . SER A 1 422 ? -0.970 13.481 13.455 1.00 93.94 422 SER A N 1
ATOM 3286 C CA . SER A 1 422 ? -0.935 13.698 14.910 1.00 93.94 422 SER A CA 1
ATOM 3287 C C . SER A 1 422 ? -2.313 13.552 15.564 1.00 93.94 422 SER A C 1
ATOM 3289 O O . SER A 1 422 ? -2.407 13.010 16.665 1.00 93.94 422 SER A O 1
ATOM 3291 N N . LYS A 1 423 ? -3.383 13.999 14.892 1.00 91.81 423 LYS A N 1
ATOM 3292 C CA . LYS A 1 423 ? -4.772 13.823 15.340 1.00 91.81 423 LYS A CA 1
ATOM 3293 C C . LYS A 1 423 ? -5.227 12.367 15.217 1.00 91.81 423 LYS A C 1
ATOM 3295 O O . LYS A 1 423 ? -5.820 11.855 16.158 1.00 91.81 423 LYS A O 1
ATOM 3300 N N . PHE A 1 424 ? -4.920 11.714 14.099 1.00 90.19 424 PHE A N 1
ATOM 3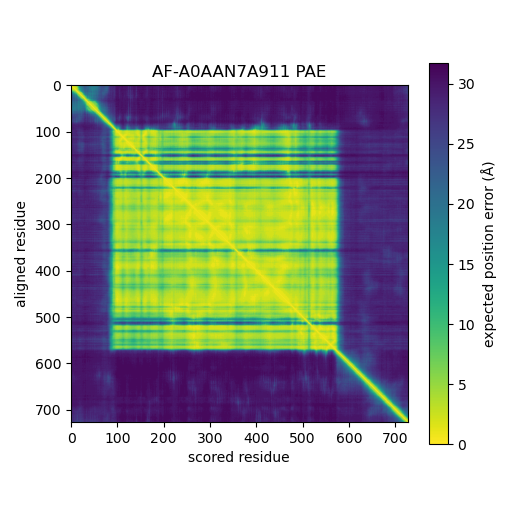301 C CA . PHE A 1 424 ? -5.213 10.300 13.864 1.00 90.19 424 PHE A CA 1
ATOM 3302 C C . PHE A 1 424 ? -4.542 9.410 14.927 1.00 90.19 424 PHE A C 1
ATOM 3304 O O . PHE A 1 424 ? -5.219 8.661 15.624 1.00 90.19 424 PHE A O 1
ATOM 3311 N N . MET A 1 425 ? -3.243 9.597 15.178 1.00 93.94 425 MET A N 1
ATOM 3312 C CA . MET A 1 425 ? -2.523 8.860 16.224 1.00 93.94 425 MET A CA 1
ATOM 3313 C C . MET A 1 425 ? -2.986 9.194 17.641 1.00 93.94 425 MET A C 1
ATOM 3315 O O . MET A 1 425 ? -2.846 8.368 18.537 1.00 93.94 425 MET A O 1
ATOM 3319 N N . LEU A 1 426 ? -3.572 10.374 17.856 1.00 94.38 426 LEU A N 1
ATOM 3320 C CA . LEU A 1 426 ? -4.174 10.724 19.139 1.00 94.38 426 LEU A CA 1
ATOM 3321 C C . LEU A 1 426 ? -5.503 10.000 19.387 1.00 94.38 426 LEU A C 1
ATOM 3323 O O . LEU A 1 426 ? -5.824 9.762 20.549 1.00 94.38 426 LEU A O 1
ATOM 3327 N N . GLU A 1 427 ? -6.265 9.686 18.336 1.00 91.06 427 GLU A N 1
ATOM 3328 C CA . GLU A 1 427 ? -7.486 8.871 18.402 1.00 91.06 427 GLU A CA 1
ATOM 3329 C C . GLU A 1 427 ? -7.135 7.397 18.642 1.00 91.06 427 GLU A C 1
ATOM 3331 O O . GLU A 1 427 ? -7.685 6.772 19.550 1.00 91.06 427 GLU A O 1
ATOM 3336 N N . ASP A 1 428 ? -6.184 6.846 17.883 1.00 91.00 428 ASP A N 1
ATOM 3337 C CA . ASP A 1 428 ? -5.847 5.418 17.959 1.00 91.00 428 ASP A CA 1
ATOM 3338 C C . ASP A 1 428 ? -5.128 5.079 19.275 1.00 91.00 428 ASP A C 1
ATOM 3340 O O . ASP A 1 428 ? -5.447 4.089 19.933 1.00 91.00 428 ASP A O 1
ATOM 3344 N N . LEU A 1 429 ? -4.247 5.964 19.751 1.00 93.75 429 LEU A N 1
ATOM 3345 C CA . LEU A 1 429 ? -3.514 5.767 21.003 1.00 93.75 429 LEU A CA 1
ATOM 3346 C C . LEU A 1 429 ? -4.225 6.335 22.249 1.00 93.75 429 LEU A C 1
ATOM 3348 O O . LEU A 1 429 ? -3.622 6.341 23.321 1.00 93.75 429 LEU A O 1
ATOM 3352 N N . GLU A 1 430 ? -5.474 6.817 22.188 1.00 91.75 430 GLU A N 1
ATOM 3353 C CA . GLU A 1 430 ? -6.142 7.392 23.378 1.00 91.75 430 GLU A CA 1
ATOM 3354 C C . GLU A 1 430 ? -6.426 6.347 24.464 1.00 91.75 430 GLU A C 1
ATOM 3356 O O . GLU A 1 430 ? -6.163 6.590 25.645 1.00 91.75 430 GLU A O 1
ATOM 3361 N N 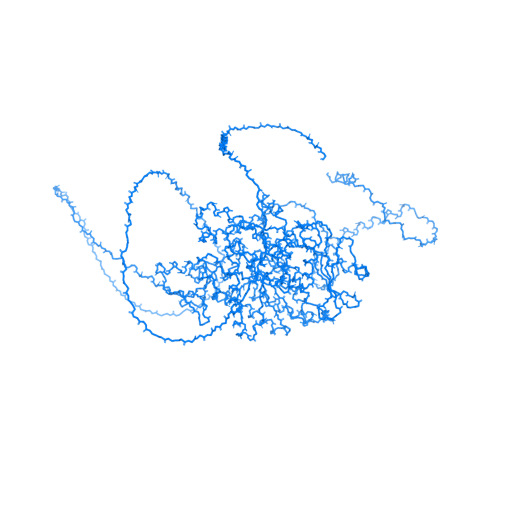. SER A 1 431 ? -6.934 5.181 24.057 1.00 90.69 431 SER A N 1
ATOM 3362 C CA . SER A 1 431 ? -7.345 4.095 24.963 1.00 90.69 431 SER A CA 1
ATOM 3363 C C . SER A 1 431 ? -6.375 2.906 24.980 1.00 90.69 431 SER A C 1
ATOM 3365 O O . SER A 1 431 ? -6.601 1.931 25.699 1.00 90.69 431 SER A O 1
ATOM 3367 N N . HIS A 1 432 ? -5.282 2.979 24.215 1.00 94.12 432 HIS A N 1
ATOM 3368 C CA . HIS A 1 432 ? -4.329 1.883 24.059 1.00 94.12 432 HIS A CA 1
ATOM 3369 C C . HIS A 1 432 ? -3.623 1.528 25.392 1.00 94.12 432 HIS A C 1
ATOM 3371 O O . HIS A 1 432 ? -3.289 2.433 26.165 1.00 94.12 432 HIS A O 1
ATOM 3377 N N . PRO A 1 433 ? -3.360 0.244 25.725 1.00 93.38 433 PRO A N 1
ATOM 3378 C CA . PRO A 1 433 ? -2.785 -0.141 27.019 1.00 93.38 433 PRO A CA 1
ATOM 3379 C C . PRO A 1 433 ? -1.471 0.560 27.395 1.00 93.38 433 PRO A C 1
ATOM 3381 O O . PRO A 1 433 ? -1.284 0.876 28.572 1.00 93.38 433 PRO A O 1
ATOM 3384 N N . LEU A 1 434 ? -0.613 0.856 26.411 1.00 93.06 434 LEU A N 1
ATOM 3385 C CA . LEU A 1 434 ? 0.668 1.554 26.608 1.00 93.06 434 LEU A CA 1
ATOM 3386 C C . LEU A 1 434 ? 0.506 3.037 27.002 1.00 93.06 434 LEU A C 1
ATOM 3388 O O . LEU A 1 434 ? 1.405 3.624 27.600 1.00 93.06 434 LEU A O 1
ATOM 3392 N N . THR A 1 435 ? -0.632 3.658 26.684 1.00 94.06 435 THR A N 1
ATOM 3393 C CA . THR A 1 435 ? -0.826 5.121 26.710 1.00 94.06 435 THR A CA 1
ATOM 3394 C C . THR A 1 435 ? -2.037 5.574 27.529 1.00 94.06 435 THR A C 1
ATOM 3396 O O . THR A 1 435 ? -2.090 6.737 27.935 1.00 94.06 435 THR A O 1
ATOM 3399 N N . LYS A 1 436 ? -2.982 4.679 27.851 1.00 93.44 436 LYS A N 1
ATOM 3400 C CA . LYS A 1 436 ? -4.192 4.976 28.647 1.00 93.44 436 LYS A CA 1
ATOM 3401 C C . LYS A 1 436 ? -3.907 5.508 30.057 1.00 93.44 436 LYS A C 1
ATOM 3403 O O . LYS A 1 436 ? -4.732 6.202 30.635 1.00 93.44 436 LYS A O 1
ATOM 3408 N N . LYS A 1 437 ? -2.728 5.197 30.615 1.00 94.44 437 LYS A N 1
ATOM 3409 C CA . LYS A 1 437 ? -2.257 5.712 31.918 1.00 94.44 437 LYS A CA 1
ATOM 3410 C C . LYS A 1 437 ? -1.626 7.112 31.825 1.00 94.44 437 LYS A C 1
ATOM 3412 O O . LYS A 1 437 ? -1.267 7.694 32.846 1.00 94.44 437 LYS A O 1
ATOM 3417 N N . MET A 1 438 ? -1.431 7.654 30.621 1.00 95.81 438 MET A N 1
ATOM 3418 C CA . MET A 1 438 ? -0.829 8.971 30.412 1.00 95.81 438 MET A CA 1
ATOM 3419 C C . MET A 1 438 ? -1.888 10.077 30.448 1.00 95.81 438 MET A C 1
ATOM 3421 O O . MET A 1 438 ? -2.993 9.912 29.945 1.00 95.81 438 MET A O 1
ATOM 3425 N N . SER A 1 439 ? -1.531 11.260 30.959 1.00 96.31 439 SER A N 1
ATOM 3426 C CA . SER A 1 439 ? -2.413 12.427 30.846 1.00 96.31 439 SER A CA 1
ATOM 3427 C C . SER A 1 439 ? -2.599 12.843 29.382 1.00 96.31 439 SER A C 1
ATOM 3429 O O . SER A 1 439 ? -1.692 12.691 28.558 1.00 96.31 439 SER A O 1
ATOM 3431 N N . ARG A 1 440 ? -3.742 13.457 29.051 1.00 94.50 440 ARG A N 1
ATOM 3432 C CA . ARG A 1 440 ? -4.073 13.855 27.670 1.00 94.50 440 ARG A CA 1
ATOM 3433 C C . ARG A 1 440 ? -3.026 14.773 27.017 1.00 94.50 440 ARG A C 1
ATOM 3435 O O . ARG A 1 440 ? -2.829 14.727 25.808 1.00 94.50 440 ARG A O 1
ATOM 3442 N N . SER A 1 441 ? -2.310 15.575 27.812 1.00 96.38 441 SER A N 1
ATOM 3443 C CA . SER A 1 441 ? -1.175 16.391 27.343 1.00 96.38 441 SER A CA 1
ATOM 3444 C C . SER A 1 441 ? 0.047 15.539 26.966 1.00 96.38 441 SER A C 1
ATOM 3446 O O . SER A 1 441 ? 0.664 15.777 25.926 1.00 96.38 441 SER A O 1
ATOM 3448 N N . LYS A 1 442 ? 0.368 14.498 27.751 1.00 96.75 442 LYS A N 1
ATOM 3449 C CA . LYS A 1 442 ? 1.418 13.522 27.409 1.00 96.75 442 LYS A CA 1
ATOM 3450 C C . LYS A 1 442 ? 1.041 12.720 26.156 1.00 96.75 442 LYS A C 1
ATOM 3452 O O . LYS A 1 442 ? 1.867 12.632 25.254 1.00 96.75 442 LYS A O 1
ATOM 3457 N N . GLN A 1 443 ? -0.208 12.251 26.045 1.00 95.75 443 GLN A N 1
ATOM 3458 C CA . GLN A 1 443 ? -0.708 11.570 24.839 1.00 95.75 443 GLN A CA 1
ATOM 3459 C C . GLN A 1 443 ? -0.575 12.440 23.579 1.00 95.75 443 GLN A C 1
ATOM 3461 O O . GLN A 1 443 ? -0.046 11.976 22.573 1.00 95.75 443 GLN A O 1
ATOM 3466 N N . LYS A 1 444 ? -0.977 13.721 23.634 1.00 96.38 444 LYS A N 1
ATOM 3467 C CA . LYS A 1 444 ? -0.812 14.675 22.517 1.00 96.38 444 LYS A CA 1
ATOM 3468 C C . LYS A 1 444 ? 0.645 14.821 22.075 1.00 96.38 444 LYS A C 1
ATOM 3470 O O . LYS A 1 444 ? 0.922 14.780 20.881 1.00 96.38 444 LYS A O 1
ATOM 3475 N N . LYS A 1 445 ? 1.578 14.952 23.025 1.00 96.94 445 LYS A N 1
ATOM 3476 C CA . LYS A 1 445 ? 3.019 15.041 22.725 1.00 96.94 445 LYS A CA 1
ATOM 3477 C C . LYS A 1 445 ? 3.562 13.749 22.109 1.00 96.94 445 LYS A C 1
ATOM 3479 O O . LYS A 1 445 ? 4.332 13.819 21.159 1.00 96.94 445 LYS A O 1
ATOM 3484 N N . LEU A 1 446 ? 3.146 12.592 22.623 1.00 97.06 446 LEU A N 1
ATOM 3485 C CA . LEU A 1 446 ? 3.532 11.281 22.101 1.00 97.06 446 LEU A CA 1
ATOM 3486 C C . LEU A 1 446 ? 3.010 11.063 20.673 1.00 97.06 446 LEU A C 1
ATOM 3488 O O . LEU A 1 446 ? 3.792 10.769 19.778 1.00 97.06 446 LEU A O 1
ATOM 3492 N N . SER A 1 447 ? 1.721 11.311 20.444 1.00 96.81 447 SER A N 1
ATOM 3493 C CA . SER A 1 447 ? 1.071 11.157 19.132 1.00 96.81 447 SER A CA 1
ATOM 3494 C C . SER A 1 447 ? 1.682 12.076 18.071 1.00 96.81 447 SER A C 1
ATOM 3496 O O . SER A 1 447 ? 1.767 11.705 16.909 1.00 96.81 447 SER A O 1
ATOM 3498 N N . ALA A 1 448 ? 2.148 13.269 18.461 1.00 96.12 448 ALA A N 1
ATOM 3499 C CA . ALA A 1 448 ? 2.889 14.172 17.580 1.00 96.12 448 ALA A CA 1
ATOM 3500 C C . ALA A 1 448 ? 4.288 13.639 17.212 1.00 96.12 448 ALA A C 1
ATOM 3502 O O . ALA A 1 448 ? 4.697 13.757 16.061 1.00 96.12 448 ALA A O 1
ATOM 3503 N N . LYS A 1 449 ? 5.007 13.011 18.154 1.00 96.88 449 LYS A N 1
ATOM 3504 C CA . LYS A 1 449 ? 6.285 12.342 17.860 1.00 96.88 449 LYS A CA 1
ATOM 3505 C C . LYS A 1 449 ? 6.093 11.144 16.923 1.00 96.88 449 LYS A C 1
ATOM 3507 O O . LYS A 1 449 ? 6.711 11.092 15.868 1.00 96.88 449 LYS A O 1
ATOM 3512 N N . VAL A 1 450 ? 5.165 10.247 17.263 1.00 96.81 450 VAL A N 1
ATOM 3513 C CA . VAL A 1 450 ? 4.785 9.079 16.444 1.00 96.81 450 VAL A CA 1
ATOM 3514 C C . VAL A 1 450 ? 4.398 9.499 15.021 1.00 96.81 450 VAL A C 1
ATOM 3516 O O . VAL A 1 450 ? 4.910 8.948 14.054 1.00 96.81 450 VAL A O 1
ATOM 3519 N N . ALA A 1 451 ? 3.562 10.532 14.881 1.00 94.88 451 ALA A N 1
ATOM 3520 C CA . ALA A 1 451 ? 3.162 11.070 13.582 1.00 94.88 451 ALA A CA 1
ATOM 3521 C C . ALA A 1 451 ? 4.338 11.560 12.720 1.00 94.88 451 ALA A C 1
ATOM 3523 O O . ALA A 1 451 ? 4.252 11.506 11.496 1.00 94.88 451 ALA A O 1
ATOM 3524 N N . PHE A 1 452 ? 5.426 12.040 13.327 1.00 95.69 452 PHE A N 1
ATOM 3525 C CA . PHE A 1 452 ? 6.617 12.437 12.581 1.00 95.69 452 PHE A CA 1
ATOM 3526 C C . PHE A 1 452 ? 7.347 11.219 11.999 1.00 95.69 452 PHE A C 1
ATOM 3528 O O . PHE A 1 452 ? 7.620 11.203 10.800 1.00 95.69 452 PHE A O 1
ATOM 3535 N N . GLU A 1 453 ? 7.584 10.178 12.804 1.00 96.19 453 GLU A N 1
ATOM 3536 C CA . GLU A 1 453 ? 8.217 8.940 12.323 1.00 96.19 453 GLU A CA 1
ATOM 3537 C C . GLU A 1 453 ? 7.361 8.234 11.265 1.00 96.19 453 GLU A C 1
ATOM 3539 O O . GLU A 1 453 ? 7.893 7.809 10.241 1.00 96.19 453 GLU A O 1
ATOM 3544 N N . MET A 1 454 ? 6.032 8.203 11.426 1.00 93.94 454 MET A N 1
ATOM 3545 C CA . MET A 1 454 ? 5.131 7.681 10.390 1.00 93.94 454 MET A CA 1
ATOM 3546 C C . MET A 1 454 ? 5.276 8.423 9.059 1.00 93.94 454 MET A C 1
ATOM 3548 O O . MET A 1 454 ? 5.293 7.787 8.012 1.00 93.94 454 MET A O 1
ATOM 3552 N N . ILE A 1 455 ? 5.419 9.751 9.069 1.00 92.50 455 ILE A N 1
ATOM 3553 C CA . ILE A 1 455 ? 5.609 10.533 7.838 1.00 92.50 455 ILE A CA 1
ATOM 3554 C C . ILE A 1 455 ? 6.965 10.217 7.190 1.00 92.50 455 ILE A C 1
ATOM 3556 O O . ILE A 1 455 ? 7.025 10.006 5.979 1.00 92.50 455 ILE A O 1
ATOM 3560 N N . VAL A 1 456 ? 8.042 10.127 7.978 1.00 93.81 456 VAL A N 1
ATOM 3561 C CA . VAL A 1 456 ? 9.381 9.746 7.483 1.00 93.81 456 VAL A CA 1
ATOM 3562 C C . VAL A 1 456 ? 9.345 8.358 6.836 1.00 93.81 456 VAL A C 1
ATOM 3564 O O . VAL A 1 456 ? 9.799 8.193 5.701 1.00 93.81 456 VAL A O 1
ATOM 3567 N N . ARG A 1 457 ? 8.770 7.370 7.532 1.00 95.56 457 ARG A N 1
ATOM 3568 C CA . ARG A 1 457 ? 8.709 5.976 7.073 1.00 95.56 457 ARG A CA 1
ATOM 3569 C C . ARG A 1 457 ? 7.730 5.769 5.913 1.00 95.56 457 ARG A C 1
ATOM 3571 O O . ARG A 1 457 ? 8.040 4.989 5.022 1.00 95.56 457 ARG A O 1
ATOM 3578 N N . ASN A 1 458 ? 6.615 6.503 5.849 1.00 92.88 458 ASN A N 1
ATOM 3579 C CA . ASN A 1 458 ? 5.690 6.453 4.708 1.00 92.88 458 ASN A CA 1
ATOM 3580 C C . ASN A 1 458 ? 6.353 6.978 3.425 1.00 92.88 458 ASN A C 1
ATOM 3582 O O . ASN A 1 458 ? 6.240 6.351 2.375 1.00 92.88 458 ASN A O 1
ATOM 3586 N N . HIS A 1 459 ? 7.132 8.064 3.497 1.00 91.50 459 HIS A N 1
ATOM 3587 C CA . HIS A 1 459 ? 7.926 8.485 2.338 1.00 91.50 459 HIS A CA 1
ATOM 3588 C C . HIS A 1 459 ? 8.987 7.447 1.975 1.00 91.50 459 HIS A C 1
ATOM 3590 O O . HIS A 1 459 ? 9.065 7.072 0.811 1.00 91.50 459 HIS A O 1
ATOM 3596 N N . ALA A 1 460 ? 9.732 6.918 2.954 1.00 95.00 460 ALA A N 1
ATOM 3597 C CA . ALA A 1 460 ? 10.703 5.852 2.704 1.00 95.00 460 ALA A CA 1
ATOM 3598 C C . ALA A 1 460 ? 10.063 4.647 1.987 1.00 95.00 460 ALA A C 1
ATOM 3600 O O . ALA A 1 460 ? 10.604 4.150 1.006 1.00 95.00 460 ALA A O 1
ATOM 3601 N N . TYR A 1 461 ? 8.876 4.224 2.424 1.00 96.06 461 TYR A N 1
ATOM 3602 C CA . TYR A 1 461 ? 8.138 3.104 1.842 1.00 96.06 461 TYR A CA 1
ATOM 3603 C C . TYR A 1 461 ? 7.570 3.419 0.455 1.00 96.06 461 TYR A C 1
AT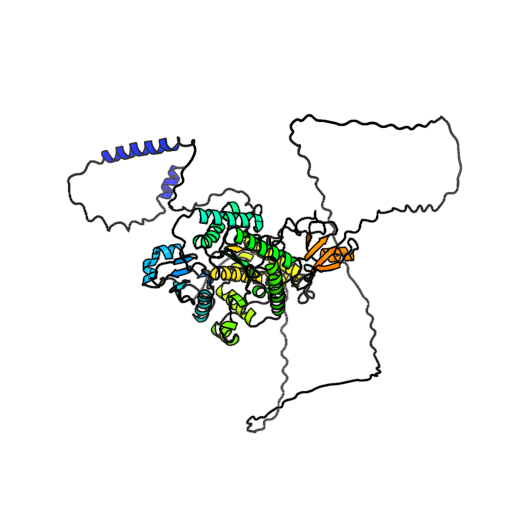OM 3605 O O . TYR A 1 461 ? 7.738 2.634 -0.477 1.00 96.06 461 TYR A O 1
ATOM 3613 N N . SER A 1 462 ? 6.986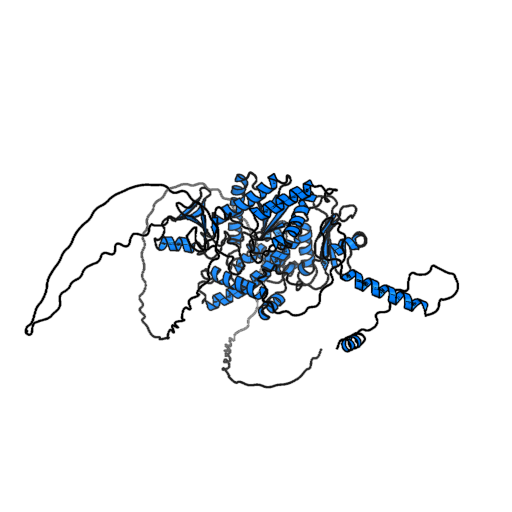 4.607 0.270 1.00 92.94 462 SER A N 1
ATOM 3614 C CA . SER A 1 462 ? 6.536 5.088 -1.041 1.00 92.94 462 SER A CA 1
ATOM 3615 C C . SER A 1 462 ? 7.679 5.108 -2.062 1.00 92.94 462 SER A C 1
ATOM 3617 O O . SER A 1 462 ? 7.433 4.761 -3.218 1.00 92.94 462 SER A O 1
ATOM 3619 N N . ASN A 1 463 ? 8.882 5.487 -1.623 1.00 93.81 463 ASN A N 1
ATOM 3620 C CA . ASN A 1 463 ? 10.114 5.567 -2.405 1.00 93.81 463 ASN A CA 1
ATOM 3621 C C . ASN A 1 463 ? 10.704 4.175 -2.715 1.00 93.81 463 ASN A C 1
ATOM 3623 O O . ASN A 1 463 ? 11.086 3.912 -3.853 1.00 93.81 463 ASN A O 1
ATOM 3627 N N . LEU A 1 464 ? 10.736 3.256 -1.740 1.00 94.75 464 LEU A N 1
ATOM 3628 C CA . LEU A 1 464 ? 11.181 1.870 -1.954 1.00 94.75 464 LEU A CA 1
ATOM 3629 C C . LEU A 1 464 ? 10.296 1.152 -2.980 1.00 94.75 464 LEU A C 1
ATOM 3631 O O . LEU A 1 464 ? 10.805 0.560 -3.927 1.00 94.75 464 LEU A O 1
ATOM 3635 N N . VAL A 1 465 ? 8.972 1.249 -2.821 1.00 92.56 465 VAL A N 1
ATOM 3636 C CA . VAL A 1 465 ? 7.995 0.649 -3.747 1.00 92.56 465 VAL A CA 1
ATOM 3637 C C . VAL A 1 465 ? 8.123 1.242 -5.159 1.00 92.56 465 VAL A C 1
ATOM 3639 O O . VAL A 1 465 ? 7.822 0.557 -6.126 1.00 92.56 465 VAL A O 1
ATOM 3642 N N . GLU A 1 466 ? 8.603 2.480 -5.306 1.00 90.69 466 GLU A N 1
ATOM 3643 C CA . GLU A 1 466 ? 8.873 3.074 -6.623 1.00 90.69 466 GLU A CA 1
ATOM 3644 C C . GLU A 1 466 ? 10.111 2.485 -7.308 1.00 90.69 466 GLU A C 1
ATOM 3646 O O . GLU A 1 466 ? 10.080 2.247 -8.511 1.00 90.69 466 GLU A O 1
ATOM 3651 N N . MET A 1 467 ? 11.181 2.212 -6.553 1.00 91.31 467 MET A N 1
ATOM 3652 C CA . MET A 1 467 ? 12.392 1.582 -7.096 1.00 91.31 467 MET A CA 1
ATOM 3653 C C . MET A 1 467 ? 12.208 0.085 -7.374 1.00 91.31 467 MET A C 1
ATOM 3655 O O . MET A 1 467 ? 12.788 -0.420 -8.328 1.00 91.31 467 MET A O 1
ATOM 3659 N N . LEU A 1 468 ? 11.415 -0.619 -6.557 1.00 90.19 468 LEU A N 1
ATOM 3660 C CA . LEU A 1 468 ? 11.143 -2.052 -6.733 1.00 90.19 468 LEU A CA 1
ATOM 3661 C C . LEU A 1 468 ? 10.091 -2.345 -7.809 1.00 90.19 468 LEU A C 1
ATOM 3663 O O . LEU A 1 468 ? 10.154 -3.386 -8.451 1.00 90.19 468 LEU A O 1
ATOM 3667 N N . PHE A 1 469 ? 9.124 -1.448 -8.012 1.00 90.00 469 PHE A N 1
ATOM 3668 C CA . PHE A 1 469 ? 8.007 -1.665 -8.937 1.00 90.00 469 PHE A CA 1
ATOM 3669 C C . PHE A 1 469 ? 7.836 -0.470 -9.893 1.00 90.00 469 PHE A C 1
ATOM 3671 O O . PHE A 1 469 ? 6.757 0.129 -9.953 1.00 90.00 469 PHE A O 1
ATOM 3678 N N . PRO A 1 470 ? 8.888 -0.077 -10.643 1.00 86.81 470 PRO A N 1
ATOM 3679 C CA . PRO A 1 470 ? 8.929 1.194 -11.371 1.00 86.81 470 PRO A CA 1
ATOM 3680 C C . PRO A 1 470 ? 7.950 1.267 -12.548 1.00 86.81 470 PRO A C 1
ATOM 3682 O O . PRO A 1 470 ? 7.658 2.366 -13.028 1.00 86.81 470 PRO A O 1
ATOM 3685 N N . ASN A 1 471 ? 7.456 0.116 -13.017 1.00 87.88 471 ASN A N 1
ATOM 3686 C CA . ASN A 1 471 ? 6.509 -0.011 -14.125 1.00 8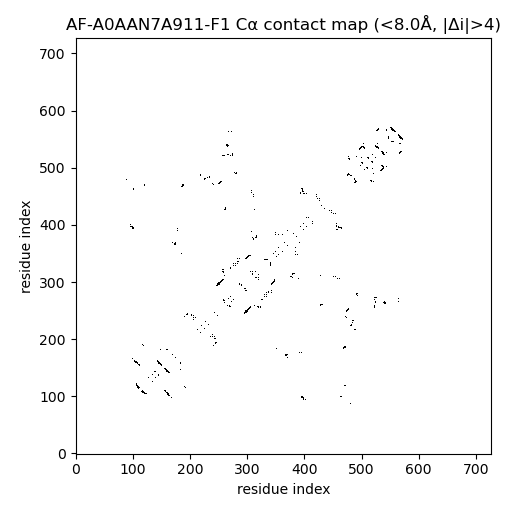7.88 471 ASN A CA 1
ATOM 3687 C C . ASN A 1 471 ? 5.065 -0.305 -13.676 1.00 87.88 471 ASN A C 1
ATOM 3689 O O . ASN A 1 471 ? 4.142 -0.071 -14.453 1.00 87.88 471 ASN A O 1
ATOM 3693 N N . TYR A 1 472 ? 4.857 -0.763 -12.436 1.00 93.38 472 TYR A N 1
ATOM 3694 C CA . TYR A 1 472 ? 3.544 -1.184 -11.941 1.00 93.38 472 TYR A CA 1
ATOM 3695 C C . TYR A 1 472 ? 2.559 -0.011 -11.853 1.00 93.38 472 TYR A C 1
ATOM 3697 O O . TYR A 1 472 ? 2.917 1.126 -11.521 1.00 93.38 472 TYR A O 1
ATOM 3705 N N . VAL A 1 473 ? 1.274 -0.308 -12.047 1.00 95.94 473 VAL A N 1
ATOM 3706 C CA . VAL A 1 473 ? 0.192 0.633 -11.736 1.00 95.94 473 VAL A CA 1
ATOM 3707 C C . VAL A 1 473 ? 0.090 0.783 -10.210 1.00 95.94 473 VAL A C 1
ATOM 3709 O O . VAL A 1 473 ? -0.272 -0.157 -9.498 1.00 95.94 473 VAL A O 1
ATOM 3712 N N . ARG A 1 474 ? 0.430 1.972 -9.688 1.00 96.00 474 ARG A N 1
ATOM 3713 C CA . ARG A 1 474 ? 0.456 2.245 -8.239 1.00 96.00 474 ARG A CA 1
ATOM 3714 C C . ARG A 1 474 ? -0.912 2.683 -7.715 1.00 96.00 474 ARG A C 1
ATOM 3716 O O . ARG A 1 474 ? -1.329 3.832 -7.886 1.00 96.00 474 ARG A O 1
ATOM 3723 N N . LEU A 1 475 ? -1.584 1.776 -7.021 1.00 96.62 475 LEU A N 1
ATOM 3724 C CA . LEU A 1 475 ? -2.846 2.014 -6.326 1.00 96.62 475 LEU A CA 1
ATOM 3725 C C . LEU A 1 475 ? -2.600 2.523 -4.892 1.00 96.62 475 LEU A C 1
ATOM 3727 O O . LEU A 1 475 ? -1.495 2.424 -4.357 1.00 96.62 475 LEU A O 1
ATOM 3731 N N . SER A 1 476 ? -3.622 3.104 -4.260 1.00 93.31 476 SER A N 1
ATOM 3732 C CA . SER A 1 476 ? -3.514 3.715 -2.929 1.00 93.31 476 SER A CA 1
ATOM 3733 C C . SER A 1 476 ? -4.857 3.783 -2.202 1.00 93.31 476 SER A C 1
ATOM 3735 O O . SER A 1 476 ? -5.891 4.061 -2.803 1.00 93.31 476 SER A O 1
ATOM 3737 N N . ILE A 1 477 ? -4.833 3.614 -0.879 1.00 90.69 477 ILE A N 1
ATOM 3738 C CA . ILE A 1 477 ? -5.997 3.803 0.011 1.00 90.69 477 ILE A CA 1
ATOM 3739 C C . ILE A 1 477 ? -6.126 5.237 0.558 1.00 90.69 477 ILE A C 1
ATOM 3741 O O . ILE A 1 477 ? -7.047 5.560 1.318 1.00 90.69 477 ILE A O 1
ATOM 3745 N N . HIS A 1 478 ? -5.198 6.114 0.168 1.00 85.25 478 HIS A N 1
ATOM 3746 C CA . HIS A 1 478 ? -5.227 7.541 0.469 1.00 85.25 478 HIS A CA 1
ATOM 3747 C C . HIS A 1 478 ? -5.957 8.313 -0.637 1.00 85.25 478 HIS A C 1
ATOM 3749 O O . HIS A 1 478 ? -5.861 7.983 -1.821 1.00 85.25 478 HIS A O 1
ATOM 3755 N N . ALA A 1 479 ? -6.633 9.400 -0.263 1.00 76.81 479 ALA A N 1
ATOM 3756 C CA . ALA A 1 479 ? -7.259 10.309 -1.219 1.00 76.81 479 ALA A CA 1
ATOM 3757 C C . ALA A 1 479 ? -6.189 11.162 -1.930 1.00 76.81 479 ALA A C 1
ATOM 3759 O O . ALA A 1 479 ? -5.840 12.257 -1.481 1.00 76.81 479 ALA A O 1
ATOM 3760 N N . HIS A 1 480 ? -5.645 10.650 -3.034 1.00 80.50 480 HIS A N 1
ATOM 3761 C CA . HIS A 1 480 ? -4.783 11.415 -3.934 1.00 80.50 480 HIS A CA 1
ATOM 3762 C C . HIS A 1 480 ? -5.601 12.281 -4.900 1.00 80.50 480 HIS A C 1
ATOM 3764 O O . HIS A 1 480 ? -6.798 12.084 -5.086 1.00 80.50 480 HIS A O 1
ATOM 3770 N N . ASN A 1 481 ? -4.930 13.228 -5.556 1.00 87.62 481 ASN A N 1
ATOM 3771 C CA . ASN A 1 481 ? -5.504 13.981 -6.673 1.00 87.62 481 ASN A CA 1
ATOM 3772 C C . ASN A 1 481 ? -5.618 13.148 -7.965 1.00 87.62 481 ASN A C 1
ATOM 3774 O O . ASN A 1 481 ? -6.055 13.679 -8.974 1.00 87.62 481 ASN A O 1
ATOM 3778 N N . ASN A 1 482 ? -5.197 11.878 -7.968 1.00 91.88 482 ASN A N 1
ATOM 3779 C CA . ASN A 1 482 ? -5.177 11.006 -9.144 1.00 91.88 482 ASN A CA 1
ATOM 3780 C C . ASN A 1 482 ? -4.406 11.573 -10.352 1.00 91.88 482 ASN A C 1
ATOM 3782 O O . ASN A 1 482 ? -4.682 11.165 -11.471 1.00 91.88 482 ASN A O 1
ATOM 3786 N N . ALA A 1 483 ? -3.435 12.476 -10.162 1.00 93.38 483 ALA A N 1
ATOM 3787 C CA . ALA A 1 483 ? -2.616 13.031 -11.251 1.00 93.38 483 ALA A CA 1
ATOM 3788 C C . ALA A 1 483 ? -1.530 12.065 -11.779 1.00 93.38 483 ALA A C 1
ATOM 3790 O O . ALA A 1 483 ? -0.879 12.375 -12.776 1.00 93.38 483 ALA A O 1
ATOM 3791 N N . GLY A 1 484 ? -1.330 10.926 -11.102 1.00 90.25 484 GLY A N 1
ATOM 3792 C CA . GLY A 1 484 ? -0.111 10.114 -11.161 1.00 90.25 484 GLY A CA 1
ATOM 3793 C C . GLY A 1 484 ? 0.924 10.556 -10.103 1.00 90.25 484 GLY A C 1
ATOM 3794 O O . GLY A 1 484 ? 0.811 11.656 -9.562 1.00 90.25 484 GLY A O 1
ATOM 3795 N N . PRO A 1 485 ? 1.900 9.705 -9.729 1.00 91.62 485 PRO A N 1
ATOM 3796 C CA . PRO A 1 485 ? 2.016 8.293 -10.098 1.00 91.62 485 PRO A CA 1
ATOM 3797 C C . PRO A 1 485 ? 1.054 7.376 -9.322 1.00 91.62 485 PRO A C 1
ATOM 3799 O O . PRO A 1 485 ? 0.892 6.222 -9.702 1.00 91.62 485 PRO A O 1
ATOM 3802 N N . LYS A 1 486 ? 0.431 7.869 -8.238 1.00 92.81 486 LYS A N 1
ATOM 3803 C CA . LYS A 1 486 ? -0.434 7.091 -7.333 1.00 92.81 486 LYS A CA 1
ATOM 3804 C C . LYS A 1 486 ? -1.914 7.418 -7.528 1.00 92.81 486 LYS A C 1
ATOM 3806 O O . LYS A 1 486 ? -2.291 8.591 -7.524 1.00 92.81 486 LYS A O 1
ATOM 3811 N N . PHE A 1 487 ? -2.742 6.380 -7.600 1.00 94.50 487 PHE A N 1
ATOM 3812 C CA . PHE A 1 487 ? -4.183 6.484 -7.836 1.00 94.50 487 PHE A CA 1
ATOM 3813 C C . PHE A 1 487 ? -4.973 5.968 -6.630 1.00 94.50 487 PHE A C 1
ATOM 3815 O O . PHE A 1 487 ? -4.765 4.846 -6.174 1.00 94.50 487 PHE A O 1
ATOM 3822 N N . GLY A 1 488 ? -5.853 6.807 -6.085 1.00 93.06 488 GLY A N 1
ATOM 3823 C CA . GLY A 1 488 ? -6.728 6.450 -4.972 1.00 93.06 488 GLY A CA 1
ATOM 3824 C C . GLY A 1 488 ? -7.800 5.454 -5.414 1.00 93.06 488 GLY A C 1
ATOM 3825 O O . GLY A 1 488 ? -8.372 5.616 -6.494 1.00 93.06 488 GLY A O 1
ATOM 3826 N N . ILE A 1 489 ? -8.097 4.454 -4.581 1.00 93.88 489 ILE A N 1
ATOM 3827 C CA . ILE A 1 489 ? -9.097 3.419 -4.875 1.00 93.88 489 ILE A CA 1
ATOM 3828 C C . ILE A 1 489 ? -10.199 3.296 -3.820 1.00 93.88 489 ILE A C 1
ATOM 3830 O O . ILE A 1 489 ? -10.005 3.562 -2.632 1.00 93.88 489 ILE A O 1
ATOM 3834 N N . GLN A 1 490 ? -11.366 2.839 -4.269 1.00 91.12 490 GLN A N 1
ATOM 3835 C CA . GLN A 1 490 ? -12.480 2.411 -3.432 1.00 91.12 490 GLN A CA 1
ATOM 3836 C C . GLN A 1 490 ? -12.355 0.912 -3.158 1.00 91.12 490 GLN A C 1
ATOM 3838 O O . GLN A 1 490 ? -12.717 0.093 -3.999 1.00 91.12 490 GLN A O 1
ATOM 3843 N N . LEU A 1 491 ? -11.874 0.551 -1.964 1.00 92.81 491 LEU A N 1
ATOM 3844 C CA . LEU A 1 491 ? -11.837 -0.847 -1.507 1.00 92.81 491 LEU A CA 1
ATOM 3845 C C . LEU A 1 491 ? -13.228 -1.455 -1.292 1.00 92.81 491 LEU A C 1
ATOM 3847 O O . LEU A 1 491 ? -13.353 -2.667 -1.226 1.00 92.81 491 LEU A O 1
ATOM 3851 N N . ILE A 1 492 ? -14.267 -0.634 -1.166 1.00 89.31 492 ILE A N 1
ATOM 3852 C CA . ILE A 1 492 ? -15.615 -1.061 -0.801 1.00 89.31 492 ILE A CA 1
ATOM 3853 C C . ILE A 1 492 ? -16.596 -0.628 -1.887 1.00 89.31 492 ILE A C 1
ATOM 3855 O O . ILE A 1 492 ? -16.487 0.467 -2.434 1.00 89.31 492 ILE A O 1
ATOM 3859 N N . ASP A 1 493 ? -17.552 -1.502 -2.197 1.00 89.94 493 ASP A N 1
ATOM 3860 C CA . ASP A 1 493 ? -18.596 -1.236 -3.178 1.00 89.94 493 ASP A CA 1
ATOM 3861 C C . ASP A 1 493 ? -19.633 -0.252 -2.628 1.00 89.94 493 ASP A C 1
ATOM 3863 O O . ASP A 1 493 ? -20.503 -0.627 -1.841 1.00 89.94 493 ASP A O 1
ATOM 3867 N N . ALA A 1 494 ? -19.553 1.006 -3.067 1.00 84.94 494 ALA A N 1
ATOM 3868 C CA . ALA A 1 494 ? -20.463 2.072 -2.655 1.00 84.94 494 ALA A CA 1
ATOM 3869 C C . ALA A 1 494 ? -21.940 1.805 -3.013 1.00 84.94 494 ALA A C 1
ATOM 3871 O O . ALA A 1 494 ? -22.821 2.437 -2.427 1.00 84.94 494 ALA A O 1
ATOM 3872 N N . THR A 1 495 ? -22.225 0.878 -3.939 1.00 86.69 495 THR A N 1
ATOM 3873 C CA . THR A 1 495 ? -23.604 0.475 -4.276 1.00 86.69 495 THR A CA 1
ATOM 3874 C C . THR A 1 495 ? -24.211 -0.470 -3.236 1.00 86.69 495 THR A C 1
ATOM 3876 O O . THR A 1 495 ? -25.417 -0.434 -3.010 1.00 86.69 495 THR A O 1
ATOM 3879 N N . LYS A 1 496 ? -23.376 -1.269 -2.557 1.00 89.69 496 LYS A N 1
ATOM 3880 C CA . LYS A 1 496 ? -23.788 -2.267 -1.553 1.00 89.69 496 LYS A CA 1
ATOM 3881 C C . LYS A 1 496 ? -23.559 -1.791 -0.121 1.00 89.69 496 LYS A C 1
ATOM 3883 O O . LYS A 1 496 ? -24.236 -2.245 0.800 1.00 89.69 496 LYS A O 1
ATOM 3888 N N . ILE A 1 497 ? -22.576 -0.911 0.089 1.00 91.56 497 ILE A N 1
ATOM 3889 C CA . ILE A 1 497 ? -22.081 -0.546 1.418 1.00 91.56 497 ILE A CA 1
ATOM 3890 C C . ILE A 1 497 ? -21.824 0.953 1.515 1.00 91.56 497 ILE A C 1
ATOM 3892 O O . ILE A 1 497 ? -21.024 1.518 0.769 1.00 91.56 497 ILE A O 1
ATOM 3896 N N . ARG A 1 498 ? -22.435 1.602 2.509 1.00 89.62 498 ARG A N 1
ATOM 3897 C CA . ARG A 1 498 ? -22.220 3.027 2.792 1.00 89.62 498 ARG A CA 1
ATOM 3898 C C . ARG A 1 498 ? -21.345 3.211 4.026 1.00 89.62 498 ARG A C 1
ATOM 3900 O O . ARG A 1 498 ? -21.695 2.792 5.127 1.00 89.62 498 ARG A O 1
ATOM 3907 N N . ALA A 1 499 ? -20.207 3.882 3.863 1.00 88.94 499 ALA A N 1
ATOM 3908 C CA . ALA A 1 499 ? -19.381 4.301 4.991 1.00 88.94 499 ALA A CA 1
ATOM 3909 C C . ALA A 1 499 ? -20.002 5.536 5.662 1.00 88.94 499 ALA A C 1
ATOM 3911 O O . ALA A 1 499 ? -20.086 6.593 5.037 1.00 88.94 499 ALA A O 1
ATOM 3912 N N . VAL A 1 500 ? -20.444 5.417 6.918 1.00 88.50 500 VAL A N 1
ATOM 3913 C CA . VAL A 1 500 ? -21.307 6.417 7.584 1.00 88.50 500 VAL A CA 1
ATOM 3914 C C . VAL A 1 500 ? -20.881 6.731 9.017 1.00 88.50 500 VAL A C 1
ATOM 3916 O O . VAL A 1 500 ? -20.418 5.865 9.760 1.00 88.50 500 VAL A O 1
ATOM 3919 N N . THR A 1 501 ? -21.080 7.978 9.446 1.00 86.69 501 THR A N 1
ATOM 3920 C CA . THR A 1 501 ? -20.776 8.445 10.816 1.00 86.69 501 THR A CA 1
ATOM 3921 C C . THR A 1 501 ? -21.873 8.113 11.839 1.00 86.69 501 THR A C 1
ATOM 3923 O O . THR A 1 501 ? -21.713 8.375 13.032 1.00 86.69 501 THR A O 1
ATOM 3926 N N . SER A 1 502 ? -22.989 7.524 11.398 1.00 86.44 502 SER A N 1
ATOM 3927 C CA . SER A 1 502 ? -24.144 7.157 12.225 1.00 86.44 502 SER A CA 1
ATOM 3928 C C . SER A 1 502 ? -24.794 5.857 11.733 1.00 86.44 502 SER A C 1
ATOM 3930 O O . SER A 1 502 ? -24.619 5.471 10.584 1.00 86.44 502 SER A O 1
ATOM 3932 N N . LEU A 1 503 ? -25.555 5.173 12.597 1.00 86.56 503 LEU A N 1
ATOM 3933 C CA . LEU A 1 503 ? -26.264 3.927 12.260 1.00 86.56 503 LEU A CA 1
ATOM 3934 C C . LEU A 1 503 ? -27.560 4.206 11.482 1.00 86.56 503 LEU A C 1
ATOM 3936 O O . LEU A 1 503 ? -28.668 4.030 11.995 1.00 86.56 503 LEU A O 1
ATOM 3940 N N . SER A 1 504 ? -27.411 4.698 10.258 1.00 81.12 504 SER A N 1
ATOM 3941 C CA . SER A 1 504 ? -28.504 4.971 9.330 1.00 81.12 504 SER A CA 1
ATOM 3942 C C . SER A 1 504 ? -27.993 4.835 7.902 1.00 81.12 504 SER A C 1
ATOM 3944 O O . SER A 1 504 ? -26.918 5.354 7.604 1.00 81.12 504 SER A O 1
ATOM 3946 N N . ALA A 1 505 ? -28.771 4.206 7.016 1.00 71.88 505 ALA A N 1
ATOM 3947 C CA . ALA A 1 505 ? -28.475 4.201 5.583 1.00 71.88 505 ALA A CA 1
ATOM 3948 C C . ALA A 1 505 ? -28.364 5.641 5.059 1.00 71.88 505 ALA A C 1
ATOM 3950 O O . ALA A 1 505 ? -27.355 5.995 4.464 1.00 71.88 505 ALA A O 1
ATOM 3951 N N . ASP A 1 506 ? -29.307 6.514 5.426 1.00 75.31 506 ASP A N 1
ATOM 3952 C CA . ASP A 1 506 ? -29.291 7.951 5.095 1.00 75.31 506 ASP A CA 1
ATOM 3953 C C . ASP A 1 506 ? -28.343 8.797 5.965 1.00 75.31 506 ASP A C 1
ATOM 3955 O O . ASP A 1 506 ? -28.443 10.022 5.998 1.00 75.31 506 ASP A O 1
ATOM 3959 N N . GLY A 1 507 ? -27.444 8.158 6.718 1.00 72.06 507 GLY A N 1
ATOM 3960 C CA . GLY A 1 507 ? -26.477 8.848 7.565 1.00 72.06 507 GLY A CA 1
ATOM 3961 C C . GLY A 1 507 ? -25.477 9.681 6.760 1.00 72.06 507 GLY A C 1
ATOM 3962 O O . GLY A 1 507 ? -25.185 9.390 5.596 1.00 72.06 507 GLY A O 1
ATOM 3963 N N . GLU A 1 508 ? -24.906 10.700 7.411 1.00 79.25 508 GLU A N 1
ATOM 3964 C CA . GLU A 1 508 ? -23.771 11.443 6.860 1.00 79.25 508 GLU A CA 1
ATOM 3965 C C . GLU A 1 508 ? -22.634 10.477 6.501 1.00 79.25 508 GLU A C 1
ATOM 3967 O O . GLU A 1 508 ? -22.210 9.646 7.314 1.00 79.25 508 GLU A O 1
ATOM 3972 N N . LEU A 1 509 ? -22.144 10.588 5.265 1.00 78.56 509 LEU A N 1
ATOM 3973 C CA . LEU A 1 509 ? -21.050 9.764 4.772 1.00 78.56 509 LEU A CA 1
ATOM 3974 C C . LEU A 1 509 ? -19.747 10.100 5.505 1.00 78.56 509 LEU A C 1
ATOM 3976 O O . LEU A 1 509 ? -19.468 11.259 5.824 1.00 78.56 509 LEU A O 1
ATOM 3980 N N . MET A 1 510 ? -18.903 9.091 5.711 1.00 75.00 510 MET A N 1
ATOM 3981 C CA . MET A 1 510 ? -17.520 9.307 6.125 1.00 75.00 510 MET A CA 1
ATOM 3982 C C . MET A 1 510 ? -16.733 9.971 4.989 1.00 75.00 510 MET A C 1
ATOM 3984 O O . MET A 1 510 ? -16.160 9.298 4.135 1.00 75.00 510 MET A O 1
ATOM 3988 N N . ALA A 1 511 ? -16.668 11.302 5.002 1.00 63.84 511 ALA A N 1
ATOM 3989 C CA . ALA A 1 511 ? -15.667 12.034 4.236 1.00 63.84 511 ALA A CA 1
ATOM 3990 C C . ALA A 1 511 ? -14.250 11.643 4.699 1.00 63.84 511 ALA A C 1
ATOM 3992 O O . ALA A 1 511 ? -14.051 11.285 5.865 1.00 63.84 511 ALA A O 1
ATOM 3993 N N . SER A 1 512 ? -13.248 11.775 3.822 1.00 58.44 512 SER A N 1
ATOM 3994 C CA . SER A 1 512 ? -11.841 11.608 4.203 1.00 58.44 512 SER A CA 1
ATOM 3995 C C . SER A 1 512 ? -11.434 12.693 5.208 1.00 58.44 512 SER A C 1
ATOM 3997 O O . SER A 1 512 ? -11.064 13.817 4.853 1.00 58.44 512 SER A O 1
ATOM 3999 N N . MET A 1 513 ? -11.539 12.378 6.503 1.00 47.28 513 MET A N 1
ATOM 4000 C CA . MET A 1 513 ? -11.191 13.322 7.561 1.00 47.28 513 MET A CA 1
ATOM 4001 C C . MET A 1 513 ? -9.725 13.731 7.411 1.00 47.28 513 MET A C 1
ATOM 4003 O O . MET A 1 513 ? -8.825 12.893 7.386 1.00 47.28 513 MET A O 1
ATOM 4007 N N . ASP A 1 514 ? -9.510 15.039 7.276 1.00 48.78 514 ASP A N 1
ATOM 4008 C CA . ASP A 1 514 ? -8.194 15.663 7.123 1.00 48.78 514 ASP A CA 1
ATOM 4009 C C . ASP A 1 514 ? -7.338 15.097 5.965 1.00 48.78 514 ASP A C 1
ATOM 4011 O O . ASP A 1 514 ? -6.116 15.233 5.982 1.00 48.78 514 ASP A O 1
ATOM 4015 N N . LEU A 1 515 ? -7.985 14.537 4.929 1.00 48.88 515 LEU A N 1
ATOM 4016 C CA . LEU A 1 515 ? -7.388 13.988 3.697 1.00 48.88 515 LEU A CA 1
ATOM 4017 C C . LEU A 1 515 ? -6.530 12.713 3.861 1.00 48.88 515 LEU A C 1
ATOM 4019 O O . LEU A 1 515 ? -5.922 12.288 2.882 1.00 48.88 515 LEU A O 1
ATOM 4023 N N . LEU A 1 516 ? -6.472 12.078 5.041 1.00 57.97 516 LEU A N 1
ATOM 4024 C CA . LEU A 1 516 ? -5.579 10.923 5.238 1.00 57.97 516 LEU A CA 1
ATOM 4025 C C . LEU A 1 516 ? -6.061 9.639 4.552 1.00 57.97 516 LEU A C 1
ATOM 4027 O O . LEU A 1 516 ? -5.319 9.064 3.764 1.00 57.97 516 LEU A O 1
ATOM 4031 N N . HIS A 1 517 ? -7.269 9.164 4.860 1.00 61.53 517 HIS A N 1
ATOM 4032 C CA . HIS A 1 517 ? -7.741 7.848 4.415 1.00 61.53 517 HIS A CA 1
ATOM 4033 C C . HIS A 1 517 ? -9.155 7.914 3.839 1.00 61.53 517 HIS A C 1
ATOM 4035 O O . HIS A 1 517 ? -10.027 8.603 4.377 1.00 61.53 517 HIS A O 1
ATOM 4041 N N . VAL A 1 518 ? -9.383 7.131 2.784 1.00 74.31 518 VAL A N 1
ATOM 4042 C CA . VAL A 1 518 ? -10.715 6.616 2.439 1.00 74.31 518 VAL A CA 1
ATOM 4043 C C . VAL A 1 518 ? -11.147 5.648 3.565 1.00 74.31 518 VAL A C 1
ATOM 4045 O O . VAL A 1 518 ? -10.278 5.057 4.220 1.00 74.31 518 VAL A O 1
ATOM 4048 N N . PRO A 1 519 ? -12.449 5.475 3.868 1.00 83.88 519 PRO A N 1
ATOM 4049 C CA . PRO A 1 519 ? -12.894 4.483 4.846 1.00 83.88 519 PRO A CA 1
ATOM 4050 C C . PRO A 1 519 ? -12.334 3.085 4.541 1.00 83.88 519 PRO A C 1
ATOM 4052 O O . PRO A 1 519 ? -12.598 2.505 3.494 1.00 83.88 519 PRO A O 1
ATOM 4055 N N . THR A 1 520 ? -11.521 2.572 5.464 1.00 91.81 520 THR A N 1
ATOM 4056 C CA . THR A 1 520 ? -10.732 1.340 5.312 1.00 91.81 520 THR A CA 1
ATOM 4057 C C . THR A 1 520 ? -11.212 0.260 6.290 1.00 91.81 520 THR A C 1
ATOM 4059 O O . THR A 1 520 ? -11.546 0.606 7.431 1.00 91.81 520 THR A O 1
ATOM 4062 N N . PRO A 1 521 ? -11.225 -1.032 5.902 1.00 95.31 521 PRO A N 1
ATOM 4063 C CA . PRO A 1 521 ? -11.675 -2.134 6.762 1.00 95.31 521 PRO A CA 1
ATOM 4064 C C . PRO A 1 521 ? -11.000 -2.189 8.134 1.00 95.31 521 PRO A C 1
ATOM 4066 O O . PRO A 1 521 ? -11.661 -2.333 9.162 1.00 95.31 521 PRO A O 1
ATOM 4069 N N . TRP A 1 522 ? -9.687 -1.969 8.177 1.00 95.44 522 TRP A N 1
ATOM 4070 C CA . TRP A 1 522 ? -8.902 -2.077 9.403 1.00 95.44 522 TRP A CA 1
ATOM 4071 C C . TRP A 1 522 ? -9.094 -0.924 10.400 1.00 95.44 522 TRP A C 1
ATOM 4073 O O . TRP A 1 522 ? -8.611 -0.993 11.529 1.00 95.44 522 TRP A O 1
ATOM 4083 N N . HIS A 1 523 ? -9.846 0.116 10.030 1.00 93.94 523 HIS A N 1
ATOM 4084 C CA . HIS A 1 523 ? -10.225 1.223 10.916 1.00 93.94 523 HIS A CA 1
ATOM 4085 C C . HIS A 1 523 ? -11.726 1.268 11.228 1.00 93.94 523 HIS A C 1
ATOM 4087 O O . HIS A 1 523 ? -12.186 2.264 11.797 1.00 93.94 523 HIS A O 1
ATOM 4093 N N . ASN A 1 524 ? -12.497 0.266 10.807 1.00 95.38 524 ASN A N 1
ATOM 4094 C CA . ASN A 1 524 ? -13.953 0.232 10.903 1.00 95.38 524 ASN A CA 1
ATOM 4095 C C . ASN A 1 524 ? -14.442 -1.207 11.175 1.00 95.38 524 ASN A C 1
ATOM 4097 O O . ASN A 1 524 ? -13.656 -2.128 11.386 1.00 95.38 524 ASN A O 1
ATOM 4101 N N . CYS A 1 525 ? -15.757 -1.385 11.164 1.00 96.69 525 CYS A N 1
ATOM 4102 C CA . CYS A 1 525 ? -16.459 -2.661 11.135 1.00 96.69 525 CYS A CA 1
ATOM 4103 C C . CYS A 1 525 ? -17.638 -2.572 10.156 1.00 96.69 525 CYS A C 1
ATOM 4105 O O . CYS A 1 525 ? -18.106 -1.469 9.843 1.00 96.69 525 CYS A O 1
ATOM 4107 N N . VAL A 1 526 ? -18.129 -3.727 9.709 1.00 97.38 526 VAL A N 1
ATOM 4108 C CA . VAL A 1 526 ? -19.388 -3.832 8.962 1.00 97.38 526 VAL A CA 1
ATOM 4109 C C . VAL A 1 526 ? -20.556 -3.979 9.936 1.00 97.38 526 VAL A C 1
ATOM 4111 O O . VAL A 1 526 ? -20.454 -4.660 10.962 1.00 97.38 526 VAL A O 1
ATOM 4114 N N . VAL A 1 527 ? -21.659 -3.309 9.614 1.00 97.19 527 VAL A N 1
ATOM 4115 C CA . VAL A 1 527 ? -22.932 -3.366 10.326 1.00 97.19 527 VAL A CA 1
ATOM 4116 C C . VAL A 1 527 ? -24.045 -3.600 9.310 1.00 97.19 527 VAL A C 1
ATOM 4118 O O . VAL A 1 527 ? -24.275 -2.765 8.436 1.00 97.19 527 VAL A O 1
ATOM 4121 N N . GLU A 1 528 ? -24.759 -4.706 9.447 1.00 96.00 528 GLU A N 1
ATOM 4122 C CA . GLU A 1 528 ? -25.950 -5.020 8.663 1.00 96.00 528 GLU A CA 1
ATOM 4123 C C . GLU A 1 528 ? -27.187 -4.590 9.471 1.00 96.00 528 GLU A C 1
ATOM 4125 O O . GLU A 1 528 ? -27.272 -4.831 10.680 1.00 96.00 528 GLU A O 1
ATOM 4130 N N . LEU A 1 529 ? -28.121 -3.877 8.831 1.00 93.38 529 LEU A N 1
ATOM 4131 C CA . LEU A 1 529 ? -29.365 -3.429 9.460 1.00 93.38 529 LEU A CA 1
ATOM 4132 C C . LEU A 1 529 ? -30.533 -4.266 8.937 1.00 93.38 529 LEU A C 1
ATOM 4134 O O . LEU A 1 529 ? -30.763 -4.300 7.731 1.00 93.38 529 LEU A O 1
ATOM 4138 N N . GLN A 1 530 ? -31.308 -4.887 9.830 1.00 91.31 530 GLN A N 1
ATOM 4139 C CA . GLN A 1 530 ? -32.469 -5.683 9.423 1.00 91.31 530 GLN A CA 1
ATOM 4140 C C . GLN A 1 530 ? -33.455 -4.830 8.603 1.00 91.31 530 GLN A C 1
ATOM 4142 O O . GLN A 1 530 ? -33.883 -3.763 9.051 1.00 91.31 530 GLN A O 1
ATOM 4147 N N . GLY A 1 531 ? -33.809 -5.309 7.406 1.00 86.44 531 GLY A N 1
ATOM 4148 C CA . GLY A 1 531 ? -34.670 -4.595 6.455 1.00 86.44 531 GLY A CA 1
ATOM 4149 C C . GLY A 1 531 ? -33.961 -3.532 5.604 1.00 86.44 531 GLY A C 1
ATOM 4150 O O . GLY A 1 531 ? -34.641 -2.753 4.943 1.00 86.44 531 GLY A O 1
ATOM 4151 N N . SER A 1 532 ? -32.624 -3.476 5.616 1.00 88.44 532 SER A N 1
ATOM 4152 C CA . SER A 1 532 ? -31.811 -2.645 4.719 1.00 88.44 532 SER A CA 1
ATOM 4153 C C . SER A 1 532 ? -31.074 -3.521 3.709 1.00 88.44 532 SER A C 1
ATOM 4155 O O . SER A 1 532 ? -30.334 -4.416 4.103 1.00 88.44 532 SER A O 1
ATOM 4157 N N . GLU A 1 533 ? -31.207 -3.219 2.418 1.00 88.19 533 GLU A N 1
ATOM 4158 C CA . GLU A 1 533 ? -30.395 -3.835 1.352 1.00 88.19 533 GLU A CA 1
ATOM 4159 C C . GLU A 1 533 ? -28.946 -3.310 1.350 1.00 88.19 533 GLU A C 1
ATOM 4161 O O . GLU A 1 533 ? -28.042 -3.940 0.807 1.00 88.19 533 GLU A O 1
ATOM 4166 N N . ILE A 1 534 ? -28.715 -2.153 1.980 1.00 90.31 534 ILE A N 1
ATOM 4167 C CA . ILE A 1 534 ? -27.404 -1.512 2.097 1.00 90.31 534 ILE A CA 1
ATOM 4168 C C . ILE A 1 534 ? -26.784 -1.849 3.456 1.00 90.31 534 ILE A C 1
ATOM 4170 O O . ILE A 1 534 ? -27.375 -1.564 4.505 1.00 90.31 534 ILE A O 1
ATOM 4174 N N . MET A 1 535 ? -25.557 -2.372 3.437 1.00 94.50 535 MET A N 1
ATOM 4175 C CA . MET A 1 535 ? -24.725 -2.536 4.633 1.00 94.50 535 MET A CA 1
ATOM 4176 C C . MET A 1 535 ? -24.049 -1.212 5.013 1.00 94.50 535 MET A C 1
ATOM 4178 O O . MET A 1 535 ? -23.818 -0.338 4.174 1.00 94.50 535 MET A O 1
ATOM 4182 N N . LEU A 1 536 ? -23.662 -1.054 6.276 1.00 94.38 536 LEU A N 1
ATOM 4183 C CA . LEU A 1 536 ? -22.949 0.129 6.755 1.00 94.38 536 LEU A CA 1
ATOM 4184 C C . LEU A 1 536 ? -21.505 -0.219 7.122 1.00 94.38 536 LEU A C 1
ATOM 4186 O O . LEU A 1 536 ? -21.260 -1.202 7.817 1.00 94.38 536 LEU A O 1
ATOM 4190 N N . MET A 1 537 ? -20.547 0.627 6.740 1.00 94.50 537 MET A N 1
ATOM 4191 C CA . MET A 1 537 ? -19.196 0.599 7.311 1.00 94.50 537 MET A CA 1
ATOM 4192 C C . MET A 1 537 ? -19.057 1.734 8.328 1.00 94.50 537 MET A C 1
ATOM 4194 O O . MET A 1 537 ? -19.241 2.907 7.993 1.00 94.50 537 MET A O 1
ATOM 4198 N N . THR A 1 538 ? -18.744 1.410 9.584 1.00 94.19 538 THR A N 1
ATOM 4199 C CA . THR A 1 538 ? -18.663 2.423 10.647 1.00 94.19 538 THR A CA 1
ATOM 4200 C C . THR A 1 538 ? -17.756 2.024 11.816 1.00 94.19 538 THR A C 1
ATOM 4202 O O . THR A 1 538 ? -17.141 0.962 11.799 1.00 94.19 538 THR A O 1
ATOM 4205 N N . LYS A 1 539 ? -17.632 2.872 12.846 1.00 94.69 539 LYS A N 1
ATOM 4206 C CA . LYS A 1 539 ? -16.854 2.561 14.061 1.00 94.69 539 LYS A CA 1
ATOM 4207 C C . LYS A 1 539 ? -17.626 1.610 14.978 1.00 94.69 539 LYS A C 1
ATOM 4209 O O . LYS A 1 539 ? -18.767 1.906 15.336 1.00 94.69 539 LYS A O 1
ATOM 4214 N N . ALA A 1 540 ? -16.984 0.539 15.446 1.00 96.31 540 ALA A N 1
ATOM 4215 C CA . ALA A 1 540 ? -17.593 -0.458 16.339 1.00 96.31 540 ALA A CA 1
ATOM 4216 C C . ALA A 1 540 ? -18.250 0.143 17.599 1.00 96.31 540 ALA A C 1
ATOM 4218 O O . ALA A 1 540 ? -19.288 -0.339 18.060 1.00 96.31 540 ALA A O 1
ATOM 4219 N N . LYS A 1 541 ? -17.708 1.250 18.124 1.00 95.50 541 LYS A N 1
ATOM 4220 C CA . LYS A 1 541 ? -18.283 2.021 19.235 1.00 95.50 541 LYS A CA 1
ATOM 4221 C C . LYS A 1 541 ? -19.725 2.450 18.988 1.00 95.50 541 LYS A C 1
ATOM 4223 O O . LYS A 1 541 ? -20.502 2.473 19.939 1.00 95.50 541 LYS A O 1
ATOM 4228 N N . LEU A 1 542 ? -20.101 2.791 17.754 1.00 94.81 542 LEU A N 1
ATOM 4229 C CA . LEU A 1 542 ? -21.461 3.230 17.432 1.00 94.81 542 LEU A CA 1
ATOM 4230 C C . LEU A 1 542 ? -22.452 2.072 17.591 1.00 94.81 542 LEU A C 1
ATOM 4232 O O . LEU A 1 542 ? -23.438 2.232 18.310 1.00 94.81 542 LEU A O 1
ATOM 4236 N N . ALA A 1 543 ? -22.135 0.896 17.036 1.00 96.12 543 ALA A N 1
ATOM 4237 C CA . ALA A 1 543 ? -22.914 -0.331 17.222 1.00 96.12 543 ALA A CA 1
ATOM 4238 C C . ALA A 1 543 ? -23.017 -0.721 18.709 1.00 96.12 543 ALA A C 1
ATOM 4240 O O . ALA A 1 543 ? -24.121 -0.822 19.248 1.00 96.12 543 ALA A O 1
ATOM 4241 N N . ARG A 1 544 ? -21.879 -0.822 19.416 1.00 96.81 544 ARG A N 1
ATOM 4242 C CA . ARG A 1 544 ? -21.845 -1.144 20.858 1.00 96.81 544 ARG A CA 1
ATOM 4243 C C . ARG A 1 544 ? -22.635 -0.135 21.705 1.00 96.81 544 ARG A C 1
ATOM 4245 O O . ARG A 1 544 ? -23.382 -0.526 22.594 1.00 96.81 544 ARG A O 1
ATOM 4252 N N . THR A 1 545 ? -22.533 1.163 21.413 1.00 95.94 545 THR A N 1
ATOM 4253 C CA . THR A 1 545 ? -23.284 2.212 22.131 1.00 95.94 545 THR A CA 1
ATOM 4254 C C . THR A 1 545 ? -24.787 2.120 21.870 1.00 95.94 545 THR A C 1
ATOM 4256 O O . THR A 1 545 ? -25.576 2.357 22.783 1.00 95.94 545 THR A O 1
ATOM 4259 N N . ALA A 1 546 ? -25.200 1.791 20.646 1.00 93.94 546 ALA A N 1
ATOM 4260 C CA . ALA A 1 546 ? -26.607 1.663 20.279 1.00 93.94 546 ALA A CA 1
ATOM 4261 C C . ALA A 1 546 ? -27.280 0.438 20.920 1.00 93.94 546 ALA A C 1
ATOM 4263 O O . ALA A 1 546 ? -28.418 0.546 21.385 1.00 93.94 546 ALA A O 1
ATOM 4264 N N . LEU A 1 547 ? -26.552 -0.680 21.011 1.00 95.25 547 LEU A N 1
ATOM 4265 C CA . LEU A 1 547 ? -26.950 -1.863 21.776 1.00 95.25 547 LEU A CA 1
ATOM 4266 C C . LEU A 1 547 ? -27.059 -1.539 23.275 1.00 95.25 547 LEU A C 1
ATOM 4268 O O . LEU A 1 547 ? -28.117 -1.735 23.868 1.00 95.25 547 LEU A O 1
ATOM 4272 N N . ASN A 1 548 ? -26.023 -0.936 23.872 1.00 95.38 548 ASN A N 1
ATOM 4273 C CA . ASN A 1 548 ? -26.008 -0.586 25.300 1.00 95.38 548 ASN A CA 1
ATOM 4274 C C . ASN A 1 548 ? -27.109 0.418 25.695 1.00 95.38 548 ASN A C 1
ATOM 4276 O O . ASN A 1 548 ? -27.605 0.381 26.818 1.00 95.38 548 ASN A O 1
ATOM 4280 N N . LYS A 1 549 ? -27.509 1.317 24.785 1.00 94.25 549 LYS A N 1
ATOM 4281 C CA . LYS A 1 549 ? -28.637 2.247 24.985 1.00 94.25 549 LYS A CA 1
ATOM 4282 C C . LYS A 1 549 ? -30.009 1.617 24.713 1.00 94.25 549 LYS A C 1
ATOM 4284 O O . LYS A 1 549 ? -31.021 2.289 24.895 1.00 94.25 549 LYS A O 1
ATOM 4289 N N . GLY A 1 550 ? -30.062 0.377 24.225 1.00 91.75 550 GLY A N 1
ATOM 4290 C CA . GLY A 1 550 ? -31.299 -0.301 23.836 1.00 91.75 550 GLY A CA 1
ATOM 4291 C C . GLY A 1 550 ? -32.038 0.349 22.661 1.00 91.75 550 GLY A C 1
ATOM 4292 O O . GLY A 1 550 ? -33.219 0.062 22.467 1.00 91.75 550 GLY A O 1
ATOM 4293 N N . SER A 1 551 ? -31.384 1.224 21.883 1.00 90.69 551 SER A N 1
ATOM 4294 C CA . SER A 1 551 ? -31.973 1.827 20.677 1.00 90.69 551 SER A CA 1
ATOM 4295 C C . SER A 1 551 ? -31.993 0.857 19.491 1.00 90.69 551 SER A C 1
ATOM 4297 O O . SER A 1 551 ? -32.799 1.014 18.574 1.00 90.69 551 SER A O 1
ATOM 4299 N N . PHE A 1 552 ? -31.131 -0.159 19.531 1.00 94.38 552 PHE A N 1
ATOM 4300 C CA . PHE A 1 552 ? -31.103 -1.298 18.617 1.00 94.38 552 PHE A CA 1
ATOM 4301 C C . PHE A 1 552 ? -31.016 -2.603 19.429 1.00 94.38 552 PHE A C 1
ATOM 4303 O O . PHE A 1 552 ? -30.590 -2.594 20.585 1.00 94.38 552 PHE A O 1
ATOM 4310 N N . THR A 1 553 ? -31.419 -3.716 18.823 1.00 94.75 553 THR A N 1
ATOM 4311 C CA . THR A 1 553 ? -31.151 -5.095 19.276 1.00 94.75 553 THR A CA 1
ATOM 4312 C C . THR A 1 553 ? -30.249 -5.806 18.280 1.00 94.75 553 THR A C 1
ATOM 4314 O O . THR A 1 553 ? -30.068 -5.307 17.175 1.00 94.75 553 THR A O 1
ATOM 4317 N N . GLY A 1 554 ? -29.702 -6.958 18.660 1.00 95.25 554 GLY A N 1
ATOM 4318 C CA . GLY A 1 554 ? -28.756 -7.725 17.850 1.00 95.25 554 GLY A CA 1
ATOM 4319 C C . GLY A 1 554 ? -27.438 -7.931 18.592 1.00 95.25 554 GLY A C 1
ATOM 4320 O O . GLY A 1 554 ? -27.378 -7.756 19.814 1.00 95.25 554 GLY A O 1
ATOM 4321 N N . SER A 1 555 ? -26.389 -8.306 17.870 1.00 95.94 555 SER A N 1
ATOM 4322 C CA . SER A 1 555 ? -25.095 -8.671 18.455 1.00 95.94 555 SER A CA 1
ATOM 4323 C C . SER A 1 555 ? -23.942 -8.487 17.462 1.00 95.94 555 SER A C 1
ATOM 4325 O O . SER A 1 555 ? -24.135 -8.168 16.290 1.00 95.94 555 SER A O 1
ATOM 4327 N N . LEU A 1 556 ? -22.713 -8.677 17.952 1.00 97.25 556 LEU A N 1
ATOM 4328 C CA . LEU A 1 556 ? -21.603 -9.055 17.084 1.00 97.25 556 LEU A CA 1
ATOM 4329 C C . LEU A 1 556 ? -21.786 -10.541 16.746 1.00 97.25 556 LEU A C 1
ATOM 4331 O O . LEU A 1 556 ? -21.800 -11.372 17.655 1.00 97.25 556 LEU A O 1
ATOM 4335 N N . THR A 1 557 ? -21.935 -10.850 15.464 1.00 96.25 557 THR A N 1
ATOM 4336 C CA . THR A 1 557 ? -22.126 -12.201 14.929 1.00 96.25 557 THR A CA 1
ATOM 4337 C C . THR A 1 557 ? -21.018 -12.530 13.920 1.00 96.25 557 THR A C 1
ATOM 4339 O O . THR A 1 557 ? -20.041 -11.780 13.794 1.00 96.25 557 THR A O 1
ATOM 4342 N N . LYS A 1 558 ? -21.125 -13.671 13.239 1.00 96.00 558 LYS A N 1
ATOM 4343 C CA . LYS A 1 558 ? -20.198 -14.123 12.199 1.00 96.00 558 LYS A CA 1
ATOM 4344 C C . LYS A 1 558 ? -20.956 -14.565 10.950 1.00 96.00 558 LYS A C 1
ATOM 4346 O O . LYS A 1 558 ? -22.055 -15.096 11.061 1.00 96.00 558 LYS A O 1
ATOM 4351 N N . THR A 1 559 ? -20.343 -14.378 9.784 1.00 92.88 559 THR A N 1
ATOM 4352 C CA . THR A 1 559 ? -20.770 -15.020 8.532 1.00 92.88 559 THR A CA 1
ATOM 4353 C C . THR A 1 559 ? -20.594 -16.541 8.608 1.00 92.88 559 THR A C 1
ATOM 4355 O O . THR A 1 559 ? -19.931 -17.053 9.513 1.00 92.88 559 THR A O 1
ATOM 4358 N N . GLU A 1 560 ? -21.105 -17.266 7.611 1.00 88.88 560 GLU A N 1
ATOM 4359 C CA . GLU A 1 560 ? -20.820 -18.698 7.413 1.00 88.88 560 GLU A CA 1
ATOM 4360 C C . GLU A 1 560 ? -19.305 -18.970 7.298 1.00 88.88 560 GLU A C 1
ATOM 4362 O O . GLU A 1 560 ? -18.789 -19.886 7.932 1.00 88.88 560 GLU A O 1
ATOM 4367 N N . SER A 1 561 ? -18.569 -18.087 6.608 1.00 87.56 561 SER A N 1
ATOM 4368 C CA . SER A 1 561 ? -17.095 -18.036 6.537 1.00 87.56 561 SER A CA 1
ATOM 4369 C C . SER A 1 561 ? -16.409 -17.579 7.846 1.00 87.56 561 SER A C 1
ATOM 4371 O O . SER A 1 561 ? -15.197 -17.357 7.897 1.00 87.56 561 SER A O 1
ATOM 4373 N N . GLY A 1 562 ? -17.162 -17.409 8.938 1.00 91.38 562 GLY A N 1
ATOM 4374 C CA . GLY A 1 562 ? -16.654 -17.085 10.273 1.00 91.38 562 GLY A CA 1
ATOM 4375 C C . GLY A 1 562 ? -16.232 -15.625 10.491 1.00 91.38 562 GLY A C 1
ATOM 4376 O O . GLY A 1 562 ? -15.616 -15.324 11.522 1.00 91.38 562 GLY A O 1
ATOM 4377 N N . ARG A 1 563 ? -16.533 -14.713 9.557 1.00 95.88 563 ARG A N 1
ATOM 4378 C CA . ARG A 1 563 ? -16.058 -13.316 9.557 1.00 95.88 563 ARG A CA 1
ATOM 4379 C C . ARG A 1 563 ? -16.966 -12.430 10.398 1.00 95.88 563 ARG A C 1
ATOM 4381 O O . ARG A 1 563 ? -18.180 -12.438 10.226 1.00 95.88 563 ARG A O 1
ATOM 4388 N N . ALA A 1 564 ? -16.386 -11.673 11.327 1.00 97.81 564 ALA A N 1
ATOM 4389 C CA . ALA A 1 564 ? -17.164 -10.909 12.298 1.00 97.81 564 ALA A CA 1
ATOM 4390 C C . ALA A 1 564 ? -17.847 -9.674 11.678 1.00 97.81 564 ALA A C 1
ATOM 4392 O O . ALA A 1 564 ? -17.233 -8.932 10.909 1.00 97.81 564 ALA A O 1
ATOM 4393 N N . TYR A 1 565 ? -19.095 -9.417 12.066 1.00 98.00 565 TYR A N 1
ATOM 4394 C CA . TYR A 1 565 ? -19.829 -8.184 11.759 1.00 98.00 565 TYR A CA 1
ATOM 4395 C C . TYR A 1 565 ? -20.925 -7.943 12.804 1.00 98.00 565 TYR A C 1
ATOM 4397 O O . TYR A 1 565 ? -21.235 -8.827 13.603 1.00 98.00 565 TYR A O 1
ATOM 4405 N N . PHE A 1 566 ? -21.499 -6.740 12.846 1.00 98.06 566 PHE A N 1
ATOM 4406 C CA . PHE A 1 566 ? -22.673 -6.479 13.682 1.00 98.06 566 PHE A CA 1
ATOM 4407 C C . PHE A 1 566 ? -23.955 -6.679 12.881 1.00 98.06 566 PHE A C 1
ATOM 4409 O O . PHE A 1 566 ? -24.156 -5.997 11.881 1.00 98.06 566 PHE A O 1
ATOM 4416 N N . GLU A 1 567 ? -24.855 -7.523 13.366 1.00 97.06 567 GLU A N 1
ATOM 4417 C CA . GLU A 1 567 ? -26.229 -7.596 12.870 1.00 97.06 567 GLU A CA 1
ATOM 4418 C C . GLU A 1 567 ? -27.121 -6.819 13.842 1.00 97.06 567 GLU A C 1
ATOM 4420 O O . GLU A 1 567 ? -27.153 -7.133 15.035 1.00 97.06 567 GLU A O 1
ATOM 4425 N N . LEU A 1 568 ? -27.808 -5.773 13.367 1.00 96.12 568 LEU A N 1
ATOM 4426 C CA . LEU A 1 568 ? -28.619 -4.895 14.214 1.00 96.12 568 LEU A CA 1
ATOM 4427 C C . LEU A 1 568 ? -30.048 -4.711 13.689 1.00 96.12 568 LEU A C 1
ATOM 4429 O O . LEU A 1 568 ? -30.292 -4.415 12.524 1.00 96.12 568 LEU A O 1
ATOM 4433 N N . THR A 1 569 ? -31.013 -4.751 14.601 1.00 94.38 569 THR A N 1
ATOM 4434 C CA . THR A 1 569 ? -32.417 -4.395 14.362 1.00 94.38 569 THR A CA 1
ATOM 4435 C C . THR A 1 569 ? -32.747 -3.094 15.084 1.00 94.38 569 THR A C 1
ATOM 4437 O O . THR A 1 569 ? -32.514 -2.962 16.288 1.00 94.38 569 THR A O 1
ATOM 4440 N N . LYS A 1 570 ? -33.305 -2.110 14.377 1.00 89.88 570 LYS A N 1
ATOM 4441 C CA . LYS A 1 570 ? -33.723 -0.833 14.974 1.00 89.88 570 LYS A CA 1
ATOM 4442 C C . LYS A 1 570 ? -34.993 -1.042 15.795 1.00 89.88 570 LYS A C 1
ATOM 4444 O O . LYS A 1 570 ? -36.011 -1.456 15.246 1.00 89.88 570 LYS A O 1
ATOM 4449 N N . ARG A 1 571 ? -34.982 -0.718 17.094 1.00 83.50 571 ARG A N 1
ATOM 4450 C CA . ARG A 1 571 ? -36.225 -0.792 17.878 1.00 83.50 571 ARG A CA 1
ATOM 4451 C C . ARG A 1 571 ? -37.189 0.317 17.435 1.00 83.50 571 ARG A C 1
ATOM 4453 O O . ARG A 1 571 ? -36.758 1.472 17.329 1.00 83.50 571 ARG A O 1
ATOM 4460 N N . PRO A 1 572 ? -38.487 0.025 17.225 1.00 74.75 572 PRO A N 1
ATOM 4461 C CA . PRO A 1 572 ? -39.477 1.077 17.055 1.00 74.75 572 PRO A CA 1
ATOM 4462 C C . PRO A 1 572 ? -39.489 1.947 18.317 1.00 74.75 572 PRO A C 1
ATOM 4464 O O . PRO A 1 572 ? -39.465 1.437 19.442 1.00 74.75 572 PRO A O 1
ATOM 4467 N N . LYS A 1 573 ? -39.518 3.274 18.146 1.00 64.38 573 LYS A N 1
ATOM 4468 C CA . LYS A 1 573 ? -39.734 4.183 19.277 1.00 64.38 573 LYS A CA 1
ATOM 4469 C C . LYS A 1 573 ? -41.093 3.835 19.880 1.00 64.38 573 LYS A C 1
ATOM 4471 O O . LYS A 1 573 ? -42.102 3.978 19.194 1.00 64.38 573 LYS A O 1
ATOM 4476 N N . ARG A 1 574 ? -41.128 3.404 21.147 1.00 54.84 574 ARG A N 1
ATOM 4477 C CA . ARG A 1 574 ? -42.397 3.297 21.881 1.00 54.84 574 ARG A CA 1
ATOM 4478 C C . ARG A 1 574 ? -43.094 4.663 21.798 1.00 54.84 574 ARG A C 1
ATOM 4480 O O . ARG A 1 574 ? -42.427 5.661 22.090 1.00 54.84 574 ARG A O 1
ATOM 4487 N N . PRO A 1 575 ? -44.378 4.739 21.401 1.00 46.28 575 PRO A N 1
ATOM 4488 C CA . PRO A 1 575 ? -45.113 5.989 21.501 1.00 46.28 575 PRO A CA 1
ATOM 4489 C C . PRO A 1 575 ? -45.092 6.428 22.965 1.00 46.28 575 PRO A C 1
ATOM 4491 O O . PRO A 1 575 ? -45.347 5.627 23.867 1.00 46.28 575 PRO A O 1
ATOM 4494 N N . ILE A 1 576 ? -44.731 7.688 23.207 1.00 48.78 576 ILE A N 1
ATOM 4495 C CA . ILE A 1 576 ? -44.765 8.257 24.552 1.00 48.78 576 ILE A CA 1
ATOM 4496 C C . ILE A 1 576 ? -46.239 8.462 24.888 1.00 48.78 576 ILE A C 1
ATOM 4498 O O . ILE A 1 576 ? -46.833 9.472 24.518 1.00 48.78 576 ILE A O 1
ATOM 4502 N N . VAL A 1 577 ? -46.831 7.487 25.577 1.00 47.22 577 VAL A N 1
ATOM 4503 C CA . VAL A 1 577 ? -48.122 7.672 26.236 1.00 47.22 577 VAL A CA 1
ATOM 4504 C C . VAL A 1 577 ? -47.880 8.646 27.384 1.00 47.22 577 VAL A C 1
ATOM 4506 O O . VAL A 1 577 ? -47.392 8.266 28.448 1.00 47.22 577 VAL A O 1
ATOM 4509 N N . VAL A 1 578 ? -48.166 9.925 27.143 1.00 43.66 578 VAL A N 1
ATOM 4510 C CA . VAL A 1 578 ? -48.176 10.948 28.190 1.00 43.66 578 VAL A CA 1
ATOM 4511 C C . VAL A 1 578 ? -49.394 10.677 29.065 1.00 43.66 578 VAL A C 1
ATOM 4513 O O . VAL A 1 578 ? -50.488 11.170 28.802 1.00 43.66 578 VAL A O 1
ATOM 4516 N N . ALA A 1 579 ? -49.208 9.863 30.100 1.00 44.03 579 ALA A N 1
ATOM 4517 C CA . ALA A 1 579 ? -50.189 9.723 31.161 1.00 44.03 579 ALA A CA 1
ATOM 4518 C C . ALA A 1 579 ? -50.267 11.057 31.920 1.00 44.03 579 ALA A C 1
ATOM 4520 O O . ALA A 1 579 ? -49.414 11.355 32.760 1.00 44.03 579 ALA A O 1
ATOM 4521 N N . MET A 1 580 ? -51.270 11.879 31.603 1.00 39.06 580 MET A N 1
ATOM 4522 C CA . MET A 1 580 ? -51.595 13.052 32.410 1.00 39.06 580 MET A CA 1
ATOM 4523 C C . MET A 1 580 ? -52.128 12.585 33.765 1.00 39.06 580 MET A C 1
ATOM 4525 O O . MET A 1 580 ? -53.294 12.238 33.915 1.00 39.06 580 MET A O 1
ATOM 4529 N N . SER A 1 581 ? -51.242 12.562 34.758 1.00 39.38 581 SER A N 1
ATOM 4530 C CA . SER A 1 581 ? -51.606 12.381 36.159 1.00 39.38 581 SER A CA 1
ATOM 4531 C C . SER A 1 581 ? -52.198 13.685 36.692 1.00 39.38 581 SER A C 1
ATOM 4533 O O . SER A 1 581 ? -51.464 14.518 37.231 1.00 39.38 581 SER A O 1
ATOM 4535 N N . GLU A 1 582 ? -53.515 13.855 36.596 1.00 42.41 582 GLU A N 1
ATOM 4536 C CA . GLU A 1 582 ? -54.211 14.891 37.360 1.00 42.41 582 GLU A CA 1
ATOM 4537 C C . GLU A 1 582 ? -53.998 14.660 38.864 1.00 42.41 582 GLU A C 1
ATOM 4539 O O . GLU A 1 582 ? -54.478 13.691 39.450 1.00 42.41 582 GLU A O 1
ATOM 4544 N N . LYS A 1 583 ? -53.259 15.570 39.505 1.00 35.59 583 LYS A N 1
ATOM 4545 C CA . LYS A 1 583 ? -53.220 15.712 40.963 1.00 35.59 583 LYS A CA 1
ATOM 4546 C C . LYS A 1 583 ? -53.804 17.066 41.332 1.00 35.59 583 LYS A C 1
ATOM 4548 O O . LYS A 1 583 ? -53.082 18.056 41.408 1.00 35.59 583 LYS A O 1
ATOM 4553 N N . ILE A 1 584 ? -55.108 17.090 41.584 1.00 36.94 584 ILE A N 1
ATOM 4554 C CA . ILE A 1 584 ? -55.767 18.212 42.254 1.00 36.94 584 ILE A CA 1
ATOM 4555 C C . ILE A 1 584 ? -55.727 17.932 43.760 1.00 36.94 584 ILE A C 1
ATOM 4557 O O . ILE A 1 584 ? -56.294 16.950 44.232 1.00 36.94 584 ILE A O 1
ATOM 4561 N N . GLY A 1 585 ? -55.031 18.789 44.508 1.00 31.17 585 GLY A N 1
ATOM 4562 C CA . GLY A 1 585 ? -55.029 18.817 45.972 1.00 31.17 585 GLY A CA 1
ATOM 4563 C C . GLY A 1 585 ? -55.539 20.181 46.458 1.00 31.17 585 GLY A C 1
ATOM 4564 O O . GLY A 1 585 ? -55.096 21.192 45.912 1.00 31.17 585 GLY A O 1
ATOM 4565 N N . PRO A 1 586 ? -56.470 20.254 47.428 1.00 43.53 586 PRO A N 1
ATOM 4566 C CA . PRO A 1 586 ? -57.150 21.504 47.763 1.00 43.53 586 PRO A CA 1
ATOM 4567 C C . PRO A 1 586 ? -56.460 22.268 48.902 1.00 43.53 586 PRO A C 1
ATOM 4569 O O . PRO A 1 586 ? -56.255 21.711 49.978 1.00 43.53 586 PRO A O 1
ATOM 4572 N N . LEU A 1 587 ? -56.201 23.569 48.727 1.00 31.42 587 LEU A N 1
ATOM 4573 C CA . LEU A 1 587 ? -55.864 24.467 49.839 1.00 31.42 587 LEU A CA 1
ATOM 4574 C C . LEU A 1 587 ? -56.548 25.845 49.702 1.00 31.42 587 LEU A C 1
ATOM 4576 O O . LEU A 1 587 ? -56.285 26.586 48.765 1.00 31.42 587 LEU A O 1
ATOM 4580 N N . PHE A 1 588 ? -57.363 26.161 50.718 1.00 31.25 588 PHE A N 1
ATOM 4581 C CA . PHE A 1 588 ? -57.771 27.487 51.221 1.00 31.25 588 PHE A CA 1
ATOM 4582 C C . PHE A 1 588 ? -58.481 28.501 50.298 1.00 31.25 588 PHE A C 1
ATOM 4584 O O . PHE A 1 588 ? -57.883 29.124 49.430 1.00 31.25 588 PHE A O 1
ATOM 4591 N N . ASN A 1 589 ? -59.711 28.868 50.691 1.00 30.48 589 ASN A N 1
ATOM 4592 C CA . ASN A 1 589 ? -59.918 30.156 51.375 1.00 30.48 589 ASN A CA 1
ATOM 4593 C C . ASN A 1 589 ? -61.258 30.226 52.135 1.00 30.48 589 ASN A C 1
ATOM 4595 O O . ASN A 1 589 ? -62.267 29.683 51.689 1.00 30.48 589 ASN A O 1
ATOM 4599 N N . LYS A 1 590 ? -61.270 30.916 53.286 1.00 31.83 590 LYS A N 1
ATOM 4600 C CA . LYS A 1 590 ? -62.476 31.200 54.085 1.00 31.83 590 LYS A CA 1
ATOM 4601 C C . LYS A 1 590 ? -62.886 32.671 53.932 1.00 31.83 590 LYS A C 1
ATOM 4603 O O . LYS A 1 590 ? -62.184 33.554 54.397 1.00 31.83 590 LYS A O 1
ATOM 4608 N N . VAL A 1 591 ? -64.039 32.865 53.292 1.00 30.72 591 VAL A N 1
ATOM 4609 C CA . VAL A 1 591 ? -65.102 33.863 53.549 1.00 30.72 591 VAL A CA 1
ATOM 4610 C C . VAL A 1 591 ? -64.738 35.181 54.259 1.00 30.72 591 VAL A C 1
ATOM 4612 O O . VAL A 1 591 ? -64.535 35.192 55.470 1.00 30.72 591 VAL A O 1
ATOM 4615 N N . SER A 1 592 ? -64.970 36.300 53.558 1.00 28.08 592 SER A N 1
ATOM 4616 C CA . SER A 1 592 ? -65.669 37.466 54.133 1.00 28.08 592 SER A CA 1
ATOM 4617 C C . SER A 1 592 ? -66.361 38.354 53.077 1.00 28.08 592 SER A C 1
ATOM 4619 O O . SER A 1 592 ? -65.771 39.242 52.476 1.00 28.08 592 SER A O 1
ATOM 4621 N N . THR A 1 593 ? -67.684 38.154 52.991 1.00 28.75 593 THR A N 1
ATOM 4622 C CA . THR A 1 593 ? -68.755 39.175 52.861 1.00 28.75 593 THR A CA 1
ATOM 4623 C C . THR A 1 593 ? -69.009 39.932 51.532 1.00 28.75 593 THR A C 1
ATOM 4625 O O . THR A 1 593 ? -68.117 40.046 50.699 1.00 28.75 593 THR A O 1
ATOM 4628 N N . PRO A 1 594 ? -70.267 40.381 51.276 1.00 35.47 594 PRO A N 1
ATOM 4629 C CA . PRO A 1 594 ? -70.789 40.585 49.914 1.00 35.47 594 PRO A CA 1
ATOM 4630 C C . PRO A 1 594 ? -71.203 42.037 49.589 1.00 35.47 594 PRO A C 1
ATOM 4632 O O . PRO A 1 594 ? -71.320 42.847 50.500 1.00 35.47 594 PRO A O 1
ATOM 4635 N N . ILE A 1 595 ? -71.563 42.319 48.320 1.00 27.08 595 ILE A N 1
ATOM 4636 C CA . ILE A 1 595 ? -72.778 43.078 47.917 1.00 27.08 595 ILE A CA 1
ATOM 4637 C C . ILE A 1 595 ? -72.961 43.110 46.377 1.00 27.08 595 ILE A C 1
ATOM 4639 O O . ILE A 1 595 ? -72.003 43.252 45.628 1.00 27.08 595 ILE A O 1
ATOM 4643 N N . ARG A 1 596 ? -74.230 42.950 45.949 1.00 24.58 596 ARG A N 1
ATOM 4644 C CA . ARG A 1 596 ? -74.906 43.344 44.678 1.00 24.58 596 ARG A CA 1
ATOM 4645 C C . ARG A 1 596 ? -74.080 44.157 43.648 1.00 24.58 596 ARG A C 1
ATOM 4647 O O . ARG A 1 596 ? -73.467 45.150 44.001 1.00 24.58 596 ARG A O 1
ATOM 4654 N N . SER A 1 597 ? -74.210 43.940 42.332 1.00 26.38 597 SER A N 1
ATOM 4655 C CA . SER A 1 597 ? -75.472 43.717 41.593 1.00 26.38 597 SER A CA 1
ATOM 4656 C C . SER A 1 597 ? -75.278 43.137 40.174 1.00 26.38 597 SER A C 1
ATOM 4658 O O . SER A 1 597 ? -74.234 43.287 39.552 1.00 26.38 597 SER A O 1
ATOM 4660 N N . SER A 1 598 ? -76.324 42.476 39.669 1.00 22.83 598 SER A N 1
ATOM 4661 C CA . SER A 1 598 ? -76.546 42.071 38.260 1.00 22.83 598 SER A CA 1
ATOM 4662 C C . SER A 1 598 ? -77.581 43.038 37.618 1.00 22.83 598 SER A C 1
ATOM 4664 O O . SER A 1 598 ? -77.982 43.963 38.330 1.00 22.83 598 SER A O 1
ATOM 4666 N N . PRO A 1 599 ? -78.149 42.829 36.399 1.00 44.31 599 PRO A N 1
ATOM 4667 C CA . PRO A 1 599 ? -77.918 41.785 35.374 1.00 44.31 599 PRO A CA 1
ATOM 4668 C C . PRO A 1 599 ? -77.807 42.340 33.918 1.00 44.31 599 PRO A C 1
ATOM 4670 O O . PRO A 1 599 ? -77.928 43.537 33.702 1.00 44.31 599 PRO A O 1
ATOM 4673 N N . GLN A 1 600 ? -77.485 41.540 32.888 1.00 31.30 600 GLN A N 1
ATOM 4674 C CA . GLN A 1 600 ? -78.376 40.956 31.837 1.00 31.30 600 GLN A CA 1
ATOM 4675 C C . GLN A 1 600 ? -77.489 40.777 30.551 1.00 31.30 600 GLN A C 1
ATOM 4677 O O . GLN A 1 600 ? -76.471 41.454 30.470 1.00 31.30 600 GLN A O 1
ATOM 4682 N N . LEU A 1 601 ? -77.707 39.932 29.519 1.00 31.83 601 LEU A N 1
ATOM 4683 C CA . LEU A 1 601 ? -78.790 39.000 29.152 1.00 31.83 601 LEU A CA 1
ATOM 4684 C C . LEU A 1 601 ? -78.319 37.897 28.134 1.00 31.83 601 LEU A C 1
ATOM 4686 O O . LEU A 1 601 ? -77.607 38.203 27.191 1.00 31.83 601 LEU A O 1
ATOM 4690 N N . ILE A 1 602 ? -78.823 36.656 28.287 1.00 31.50 602 ILE A N 1
ATOM 4691 C CA . ILE A 1 602 ? -79.346 35.697 27.255 1.00 31.50 602 ILE A CA 1
ATOM 4692 C C . ILE A 1 602 ? -78.499 35.037 26.106 1.00 31.50 602 ILE A C 1
ATOM 4694 O O . ILE A 1 602 ? -78.088 35.676 25.152 1.00 31.50 602 ILE A O 1
ATOM 4698 N N . ARG A 1 603 ? -78.494 33.675 26.164 1.00 30.34 603 ARG A N 1
ATOM 4699 C CA . ARG A 1 603 ? -78.630 32.577 25.133 1.00 30.34 603 ARG A CA 1
ATOM 4700 C C . ARG A 1 603 ? -77.579 32.389 24.000 1.00 30.34 603 ARG A C 1
ATOM 4702 O O . ARG A 1 603 ? -77.123 33.353 23.417 1.00 30.34 603 ARG A O 1
ATOM 4709 N N . ARG A 1 604 ? -77.052 31.162 23.737 1.00 31.28 604 ARG A N 1
ATOM 4710 C CA . ARG A 1 604 ? -77.626 29.887 23.152 1.00 31.28 604 ARG A CA 1
ATOM 4711 C C . ARG A 1 604 ? -78.013 30.047 21.660 1.00 31.28 604 ARG A C 1
ATOM 4713 O O . ARG A 1 604 ? -78.573 31.081 21.342 1.00 31.28 604 ARG A O 1
ATOM 4720 N N . ALA A 1 605 ? -77.823 29.108 20.714 1.00 29.95 605 ALA A N 1
ATOM 4721 C CA . ALA A 1 605 ? -77.643 27.633 20.701 1.00 29.95 605 ALA A CA 1
ATOM 4722 C C . ALA A 1 605 ? -76.980 27.185 19.348 1.00 29.95 605 ALA A C 1
ATOM 4724 O O . ALA A 1 605 ? -77.223 27.851 18.351 1.00 29.95 605 ALA A O 1
ATOM 4725 N N . THR A 1 606 ? -75.972 26.294 19.264 1.00 29.23 606 THR A N 1
ATOM 4726 C CA . THR A 1 606 ? -75.934 24.797 19.118 1.00 29.23 606 THR A CA 1
ATOM 4727 C C . THR A 1 606 ? -76.340 24.119 17.771 1.00 29.23 606 THR A C 1
ATOM 4729 O O . THR A 1 606 ? -77.436 24.348 17.285 1.00 29.23 606 THR A O 1
ATOM 4732 N N . ILE A 1 607 ? -75.507 23.136 17.337 1.00 32.81 607 ILE A N 1
ATOM 4733 C CA . ILE A 1 607 ? -75.771 21.904 16.512 1.00 32.81 607 ILE A CA 1
ATOM 4734 C C . ILE A 1 607 ? -75.832 22.001 14.958 1.00 32.81 607 ILE A C 1
ATOM 4736 O O . ILE A 1 607 ? -76.726 22.638 14.419 1.00 32.81 607 ILE A O 1
ATOM 4740 N N . SER A 1 608 ? -74.971 21.248 14.230 1.00 28.47 608 SER A N 1
ATOM 4741 C CA . SER A 1 608 ? -75.328 19.985 13.508 1.00 28.47 608 SER A CA 1
ATOM 4742 C C . SER A 1 608 ? -74.172 19.360 12.674 1.00 28.47 608 SER A C 1
ATOM 4744 O O . SER A 1 608 ? -73.158 20.009 12.432 1.00 28.47 608 SER A O 1
ATOM 4746 N N . MET A 1 609 ? -74.329 18.092 12.253 1.00 28.08 609 MET A N 1
ATOM 4747 C CA . MET A 1 609 ? -73.397 17.250 11.460 1.00 28.08 609 MET A CA 1
ATOM 4748 C C . MET A 1 609 ? -73.935 16.956 10.039 1.00 28.08 609 MET A C 1
ATOM 4750 O O . MET A 1 609 ? -75.143 17.060 9.837 1.00 28.08 609 MET A O 1
ATOM 4754 N N . SER A 1 610 ? -73.090 16.485 9.100 1.00 31.42 610 SER A N 1
ATOM 4755 C CA . SER A 1 610 ? -73.305 15.270 8.250 1.00 31.42 610 SER A CA 1
ATOM 4756 C C . SER A 1 610 ? -72.298 15.137 7.075 1.00 31.42 610 SER A C 1
ATOM 4758 O O . SER A 1 610 ? -71.463 16.012 6.857 1.00 31.42 610 SER A O 1
ATOM 4760 N N . GLU A 1 611 ? -72.318 13.980 6.398 1.00 30.19 611 GLU A N 1
ATOM 4761 C CA . GLU A 1 611 ? -71.330 13.449 5.431 1.00 30.19 611 GLU A CA 1
ATOM 4762 C C . GLU A 1 611 ? -71.652 13.752 3.945 1.00 30.19 611 GLU A C 1
ATOM 4764 O O . GLU A 1 611 ? -72.786 14.107 3.637 1.00 30.19 611 GLU A O 1
ATOM 4769 N N . ALA A 1 612 ? -70.708 13.495 3.012 1.00 28.59 612 ALA A N 1
ATOM 4770 C CA . ALA A 1 612 ? -70.906 12.585 1.849 1.00 28.59 612 ALA A CA 1
ATOM 4771 C C . ALA A 1 612 ? -69.724 12.546 0.833 1.00 28.59 612 ALA A C 1
ATOM 4773 O O . ALA A 1 612 ? -68.924 13.469 0.716 1.00 28.59 612 ALA A O 1
ATOM 4774 N N . MET A 1 613 ? -69.640 11.442 0.073 1.00 26.61 613 MET A N 1
ATOM 4775 C CA . MET A 1 613 ? -68.635 11.104 -0.962 1.00 26.61 613 MET A CA 1
ATOM 4776 C C . MET A 1 613 ? -68.865 11.772 -2.346 1.00 26.61 613 MET A C 1
ATOM 4778 O O . MET A 1 613 ? -70.023 11.913 -2.728 1.00 26.61 613 MET A O 1
ATOM 4782 N N . LYS A 1 614 ? -67.809 11.948 -3.184 1.00 29.28 614 LYS A N 1
ATOM 4783 C CA . LYS A 1 614 ? -67.564 11.174 -4.453 1.00 29.28 614 LYS A CA 1
ATOM 4784 C C . LYS A 1 614 ? -66.486 11.736 -5.427 1.00 29.28 614 LYS A C 1
ATOM 4786 O O . LYS A 1 614 ? -66.519 12.888 -5.828 1.00 29.28 614 LYS A O 1
ATOM 4791 N N . THR A 1 615 ? -65.587 10.836 -5.850 1.00 27.00 615 THR A N 1
ATOM 4792 C CA . THR A 1 615 ? -64.951 10.622 -7.188 1.00 27.00 615 THR A CA 1
ATOM 4793 C C . THR A 1 615 ? -64.826 11.744 -8.250 1.00 27.00 615 THR A C 1
ATOM 4795 O O . THR A 1 615 ? -65.835 12.185 -8.793 1.00 27.00 615 THR A O 1
ATOM 4798 N N . SER A 1 616 ? -63.603 11.984 -8.764 1.00 28.66 616 SER A N 1
ATOM 4799 C CA . SER A 1 616 ? -63.231 11.836 -10.205 1.00 28.66 616 SER A CA 1
ATOM 4800 C C . SER A 1 616 ? -61.735 12.135 -10.483 1.00 28.66 616 SER A C 1
ATOM 4802 O O . SER A 1 616 ? -61.059 12.769 -9.677 1.00 28.66 616 SER A O 1
ATOM 4804 N N . SER A 1 617 ? -61.189 11.604 -11.587 1.00 26.80 617 SER A N 1
ATOM 4805 C CA . SER A 1 617 ? -59.749 11.596 -11.934 1.00 26.80 617 SER A CA 1
ATOM 4806 C C . SER A 1 617 ? -59.239 12.867 -12.650 1.00 26.80 617 SER A C 1
ATOM 4808 O O . SER A 1 617 ? -60.011 13.492 -13.372 1.00 26.80 617 SER A O 1
ATOM 4810 N N . PRO A 1 618 ? -57.928 13.198 -12.581 1.00 35.31 618 PRO A N 1
ATOM 4811 C CA . PRO A 1 618 ? -57.332 14.306 -13.338 1.00 35.31 618 PRO A CA 1
ATOM 4812 C C . PRO A 1 618 ? -56.471 13.868 -14.545 1.00 35.31 618 PRO A C 1
ATOM 4814 O O . PRO A 1 618 ? -55.743 12.874 -14.480 1.00 35.31 618 PRO A O 1
ATOM 4817 N N . ARG A 1 619 ? -56.429 14.694 -15.603 1.00 25.38 619 ARG A N 1
ATOM 4818 C CA . ARG A 1 619 ? -55.277 14.800 -16.526 1.00 25.38 619 ARG A CA 1
ATOM 4819 C C . ARG A 1 619 ? -55.008 16.263 -16.911 1.00 25.38 619 ARG A C 1
ATOM 4821 O O . ARG A 1 619 ? -55.890 16.926 -17.430 1.00 25.38 619 ARG A O 1
ATOM 4828 N N . LEU A 1 620 ? -53.769 16.682 -16.626 1.00 30.64 620 LEU A N 1
ATOM 4829 C CA . LEU A 1 620 ? -52.873 17.665 -17.276 1.00 30.64 620 LEU A CA 1
ATOM 4830 C C . LEU A 1 620 ? -53.460 18.710 -18.255 1.00 30.64 620 LEU A C 1
ATOM 4832 O O . LEU A 1 620 ? -54.204 18.367 -19.169 1.00 30.64 620 LEU A O 1
ATOM 4836 N N . PRO A 1 621 ? -52.917 19.943 -18.219 1.00 35.66 621 PRO A N 1
ATOM 4837 C CA . PRO A 1 621 ? -51.809 20.230 -19.147 1.00 35.66 621 PRO A CA 1
ATOM 4838 C C . PRO A 1 621 ? -50.497 20.693 -18.487 1.00 35.66 621 PRO A C 1
ATOM 4840 O O . PRO A 1 621 ? -50.443 21.080 -17.323 1.00 35.66 621 PRO A O 1
ATOM 4843 N N . ARG A 1 622 ? -49.426 20.656 -19.290 1.00 28.94 622 ARG A N 1
ATOM 4844 C CA . ARG A 1 622 ? -48.134 21.330 -19.056 1.00 28.94 622 ARG A CA 1
ATOM 4845 C C . ARG A 1 622 ? -48.328 22.858 -19.121 1.00 28.94 622 ARG A C 1
ATOM 4847 O O . ARG A 1 622 ? -49.120 23.283 -19.952 1.00 28.94 622 ARG A O 1
ATOM 4854 N N . ASP A 1 623 ? -47.534 23.657 -18.394 1.00 27.50 623 ASP A N 1
ATOM 4855 C CA . ASP A 1 623 ? -46.388 24.342 -19.029 1.00 27.50 623 ASP A CA 1
ATOM 4856 C C . ASP A 1 623 ? -45.375 25.006 -18.057 1.00 27.50 623 ASP A C 1
ATOM 4858 O O . ASP A 1 623 ? -45.623 25.208 -16.871 1.00 27.50 623 ASP A O 1
ATOM 4862 N N . GLN A 1 624 ? -44.204 25.296 -18.627 1.00 27.69 624 GLN A N 1
ATOM 4863 C CA . GLN A 1 624 ? -43.056 26.123 -18.227 1.00 27.69 624 GLN A CA 1
ATOM 4864 C C . GLN A 1 624 ? -43.131 27.079 -17.006 1.00 27.69 624 GLN A C 1
ATOM 4866 O O . GLN A 1 624 ? -43.846 28.073 -16.989 1.00 27.69 624 GLN A O 1
ATOM 4871 N N . GLY A 1 625 ? -42.127 26.932 -16.127 1.00 25.67 625 GLY A N 1
ATOM 4872 C CA . GLY A 1 625 ? -41.090 27.967 -15.955 1.00 25.67 625 GLY A CA 1
ATOM 4873 C C . GLY A 1 625 ? -41.289 29.112 -14.943 1.00 25.67 625 GLY A C 1
ATOM 4874 O O . GLY A 1 625 ? -42.005 30.072 -15.202 1.00 25.67 625 GLY A O 1
ATOM 4875 N N . ARG A 1 626 ? -40.471 29.111 -13.873 1.00 29.14 626 ARG A N 1
ATOM 4876 C CA . ARG A 1 626 ? -39.807 30.292 -13.251 1.00 29.14 626 ARG A CA 1
ATOM 4877 C C . ARG A 1 626 ? -38.817 29.816 -12.174 1.00 29.14 626 ARG A C 1
ATOM 4879 O O . ARG A 1 626 ? -39.150 28.988 -11.341 1.00 29.14 626 ARG A O 1
ATOM 4886 N N . LYS A 1 627 ? -37.531 30.177 -12.277 1.00 29.14 627 LYS A N 1
ATOM 4887 C CA . LYS A 1 627 ? -36.894 31.272 -11.508 1.00 29.14 627 LYS A CA 1
ATOM 4888 C C . LYS A 1 627 ? -37.323 31.307 -10.032 1.00 29.14 627 LYS A C 1
ATOM 4890 O O . LYS A 1 627 ? -38.363 31.868 -9.709 1.00 29.14 627 LYS A O 1
ATOM 4895 N N . GLY A 1 628 ? -36.488 30.746 -9.155 1.00 27.94 628 GLY A N 1
ATOM 4896 C CA . GLY A 1 628 ? -36.668 30.838 -7.704 1.00 27.94 628 GLY A CA 1
ATOM 4897 C C . GLY A 1 628 ? -36.221 32.191 -7.122 1.00 27.94 628 GLY A C 1
ATOM 4898 O O . GLY A 1 628 ? -35.412 32.884 -7.746 1.00 27.94 628 GLY A O 1
ATOM 4899 N N . PRO A 1 629 ? -36.707 32.566 -5.925 1.00 32.41 629 PRO A N 1
ATOM 4900 C CA . PRO A 1 629 ? -36.217 33.711 -5.168 1.00 32.41 629 PRO A CA 1
ATOM 4901 C C . PRO A 1 629 ? -35.170 33.304 -4.118 1.00 32.41 629 PRO A C 1
ATOM 4903 O O . PRO A 1 629 ? -35.210 32.217 -3.545 1.00 32.41 629 PRO A O 1
ATOM 4906 N N . ALA A 1 630 ? -34.255 34.222 -3.813 1.00 28.03 630 ALA A N 1
ATOM 4907 C CA . ALA A 1 630 ? -33.404 34.138 -2.628 1.00 28.03 630 ALA A CA 1
ATOM 4908 C C . ALA A 1 630 ? -34.191 34.505 -1.355 1.00 28.03 630 ALA A C 1
ATOM 4910 O O . ALA A 1 630 ? -35.134 35.288 -1.444 1.00 28.03 630 ALA A O 1
ATOM 4911 N N . THR A 1 631 ? -33.752 34.059 -0.166 1.00 26.08 631 THR A N 1
ATOM 4912 C CA . THR A 1 631 ? -33.710 34.909 1.053 1.00 26.08 631 THR A CA 1
ATOM 4913 C C . THR A 1 631 ? -33.021 34.261 2.267 1.00 26.08 631 THR A C 1
ATOM 4915 O O . THR A 1 631 ? -33.032 33.052 2.448 1.00 26.08 631 THR A O 1
ATOM 4918 N N . ALA A 1 632 ? -32.492 35.145 3.125 1.00 26.50 632 ALA A N 1
ATOM 4919 C CA . ALA A 1 632 ? -32.383 35.049 4.590 1.00 26.50 632 ALA A CA 1
ATOM 4920 C C . ALA A 1 632 ? -31.524 33.950 5.266 1.00 26.50 632 ALA A C 1
ATOM 4922 O O . ALA A 1 632 ? -31.983 32.868 5.619 1.00 26.50 632 ALA A O 1
ATOM 4923 N N . THR A 1 633 ? -30.312 34.347 5.671 1.00 27.39 633 THR A N 1
ATOM 4924 C CA . THR A 1 633 ? -29.572 33.759 6.804 1.00 27.39 633 THR A CA 1
ATOM 4925 C C . THR A 1 633 ? -30.011 34.366 8.150 1.00 27.39 633 THR A C 1
ATOM 4927 O O . THR A 1 633 ? -29.930 35.591 8.292 1.00 27.39 633 THR A O 1
ATOM 4930 N N . PRO A 1 634 ? -30.345 33.573 9.186 1.00 29.48 634 PRO A N 1
ATOM 4931 C CA . PRO A 1 634 ? -30.473 34.070 10.559 1.00 29.48 634 PRO A CA 1
ATOM 4932 C C . PRO A 1 634 ? -29.122 34.087 11.296 1.00 29.48 634 PRO A C 1
ATOM 4934 O O . PRO A 1 634 ? -28.347 33.132 11.237 1.00 29.48 634 PRO A O 1
ATOM 4937 N N . ARG A 1 635 ? -28.852 35.155 12.058 1.00 26.59 635 ARG A N 1
ATOM 4938 C CA . ARG A 1 635 ? -27.749 35.202 13.038 1.00 26.59 635 ARG A CA 1
ATOM 4939 C C . ARG A 1 635 ? -28.136 34.409 14.293 1.00 26.59 635 ARG A C 1
ATOM 4941 O O . ARG A 1 635 ? -29.215 34.632 14.831 1.00 26.59 635 ARG A O 1
ATOM 4948 N N . VAL A 1 636 ? -27.228 33.590 14.827 1.00 29.77 636 VAL A N 1
ATOM 4949 C CA . VAL A 1 636 ? -27.370 32.975 16.163 1.00 29.77 636 VAL A CA 1
ATOM 4950 C C . VAL A 1 636 ? -26.354 33.594 17.123 1.00 29.77 636 VAL A C 1
ATOM 4952 O O . VAL A 1 636 ? -25.161 33.663 16.829 1.00 29.77 636 VAL A O 1
ATOM 4955 N N . GLY A 1 637 ? -26.838 34.084 18.267 1.00 25.27 637 GLY A N 1
ATOM 4956 C CA . GLY A 1 637 ? -26.021 34.771 19.267 1.00 25.27 637 GLY A CA 1
ATOM 4957 C C . GLY A 1 637 ? -25.131 33.826 20.080 1.00 25.27 637 GLY A C 1
ATOM 4958 O O . GLY A 1 637 ? -25.552 32.746 20.490 1.00 25.27 637 GLY A O 1
ATOM 4959 N N . ARG A 1 638 ? -23.903 34.266 20.379 1.00 26.25 638 ARG A N 1
ATOM 4960 C CA . ARG A 1 638 ? -23.024 33.602 21.353 1.00 26.25 638 ARG A CA 1
ATOM 4961 C C . ARG A 1 638 ? -23.541 33.851 22.773 1.00 26.25 638 ARG A C 1
ATOM 4963 O O . ARG A 1 638 ? -23.544 34.996 23.216 1.00 26.25 638 ARG A O 1
ATOM 4970 N N . ARG A 1 639 ? -23.859 32.793 23.526 1.00 25.48 639 ARG A N 1
ATOM 4971 C CA . ARG A 1 639 ? -23.819 32.841 24.998 1.00 25.48 639 ARG A CA 1
ATOM 4972 C C . ARG A 1 639 ? -22.474 32.304 25.475 1.00 25.48 639 ARG A C 1
ATOM 4974 O O . ARG A 1 639 ? -22.093 31.190 25.128 1.00 25.48 639 ARG A O 1
ATOM 4981 N N . MET A 1 640 ? -21.763 33.111 26.257 1.00 22.56 640 MET A N 1
ATOM 4982 C CA . MET A 1 640 ? -20.637 32.638 27.059 1.00 22.56 640 MET A CA 1
ATOM 4983 C C . MET A 1 640 ? -21.173 31.816 28.231 1.00 22.56 640 MET A C 1
ATOM 4985 O O . MET A 1 640 ? -22.147 32.222 28.860 1.00 22.56 640 MET A O 1
ATOM 4989 N N . PHE A 1 641 ? -20.491 30.723 28.560 1.00 24.05 641 PHE A N 1
ATOM 4990 C CA . PHE A 1 641 ? -20.533 30.143 29.897 1.00 24.05 641 PHE A CA 1
ATOM 4991 C C . PHE A 1 641 ? -19.104 30.050 30.419 1.00 24.05 641 PHE A C 1
ATOM 4993 O O . PHE A 1 641 ? -18.280 29.293 29.907 1.00 24.05 641 PHE A O 1
ATOM 5000 N N . THR A 1 642 ? -18.816 30.874 31.418 1.00 23.23 642 THR A N 1
ATOM 5001 C CA . THR A 1 642 ? -17.660 30.740 32.296 1.00 23.23 642 THR A CA 1
ATOM 5002 C C . THR A 1 642 ? -17.931 29.625 33.306 1.00 23.23 642 THR A C 1
ATOM 5004 O O . THR A 1 642 ? -19.064 29.450 33.750 1.00 23.23 642 THR A O 1
ATOM 5007 N N . PHE A 1 643 ? -16.894 28.887 33.700 1.00 23.80 643 PHE A N 1
ATOM 5008 C CA . PHE A 1 643 ? -16.940 28.025 34.881 1.00 23.80 643 PHE A CA 1
ATOM 5009 C C . PHE A 1 643 ? -15.830 28.439 35.845 1.00 23.80 643 PHE A C 1
ATOM 5011 O O . PHE A 1 643 ? -14.677 28.594 35.447 1.00 23.80 643 PHE A O 1
ATOM 5018 N N . SER A 1 644 ? -16.220 28.664 37.098 1.00 24.11 644 SER A N 1
ATOM 5019 C CA . SER A 1 644 ? -15.331 29.015 38.202 1.00 24.11 644 SER A CA 1
ATOM 5020 C C . SER A 1 644 ? -14.729 27.756 38.816 1.00 24.11 644 SER A C 1
ATOM 5022 O O . SER A 1 644 ? -15.410 26.742 38.961 1.00 24.11 644 SER A O 1
ATOM 5024 N N . GLU A 1 645 ? -13.482 27.854 39.263 1.00 25.02 645 GLU A N 1
ATOM 5025 C CA . GLU A 1 645 ? -12.907 26.919 40.226 1.00 25.02 645 GLU A CA 1
ATOM 5026 C C . GLU A 1 645 ? -13.599 27.069 41.589 1.00 25.02 645 GLU A C 1
ATOM 5028 O O . GLU A 1 645 ? -13.988 28.178 41.975 1.00 25.02 645 GLU A O 1
ATOM 5033 N N . LYS A 1 646 ? -13.690 25.968 42.342 1.00 25.66 646 LYS A N 1
ATOM 5034 C CA . LYS A 1 646 ? -13.487 25.949 43.798 1.00 25.66 646 LYS A CA 1
ATOM 5035 C C . LYS A 1 646 ? -13.200 24.522 44.271 1.00 25.66 646 LYS A C 1
ATOM 5037 O O . LYS A 1 646 ? -13.532 23.548 43.601 1.00 25.66 646 LYS A O 1
ATOM 5042 N N . THR A 1 647 ? -12.531 24.435 45.411 1.00 24.00 647 THR A N 1
ATOM 5043 C CA . THR A 1 647 ? -11.781 23.265 45.891 1.00 24.00 647 THR A CA 1
ATOM 5044 C C . THR A 1 647 ? -12.298 22.833 47.270 1.00 24.00 647 THR A C 1
ATOM 5046 O O . THR A 1 647 ? -12.911 23.654 47.948 1.00 24.00 647 THR A O 1
ATOM 5049 N N . VAL A 1 648 ? -11.933 21.613 47.703 1.00 26.08 648 VAL A N 1
ATOM 5050 C CA . VAL A 1 648 ? -11.540 21.202 49.083 1.00 26.08 648 VAL A CA 1
ATOM 5051 C C . VAL A 1 648 ? -12.285 19.974 49.654 1.00 26.08 648 VAL A C 1
ATOM 5053 O O . VAL A 1 648 ? -13.491 20.006 49.847 1.00 26.08 648 VAL A O 1
ATOM 5056 N N . ALA A 1 649 ? -11.466 18.973 50.031 1.00 24.78 649 ALA A N 1
ATOM 5057 C CA . ALA A 1 649 ? -11.640 17.929 51.063 1.00 24.78 649 ALA A CA 1
ATOM 5058 C C . ALA A 1 649 ? -12.782 16.889 50.954 1.00 24.78 649 ALA A C 1
ATOM 5060 O O . ALA A 1 649 ? -13.753 17.077 50.237 1.00 24.78 649 ALA A O 1
ATOM 5061 N N . ALA A 1 650 ? -12.774 15.791 51.724 1.00 25.61 650 ALA A N 1
ATOM 5062 C CA . ALA A 1 650 ? -11.717 14.839 52.137 1.00 25.61 650 ALA A CA 1
ATOM 5063 C C . ALA A 1 650 ? -12.391 13.747 52.995 1.00 25.61 650 ALA A C 1
ATOM 5065 O O . ALA A 1 650 ? -13.180 14.090 53.869 1.00 25.61 650 ALA A O 1
ATOM 5066 N N . SER A 1 651 ? -12.045 12.466 52.825 1.00 27.48 651 SER A N 1
ATOM 5067 C CA . SER A 1 651 ? -12.195 11.456 53.888 1.00 27.48 651 SER A CA 1
ATOM 5068 C C . SER A 1 651 ? -11.396 10.188 53.571 1.00 27.48 651 SER A C 1
ATOM 5070 O O . SER A 1 651 ? -11.446 9.685 52.450 1.00 27.48 651 SER A O 1
ATOM 5072 N N . ASN A 1 652 ? -10.674 9.681 54.571 1.00 27.22 652 ASN A N 1
ATOM 5073 C CA . ASN A 1 652 ? -10.065 8.350 54.594 1.00 27.22 652 ASN A CA 1
ATOM 5074 C C . ASN A 1 652 ? -10.987 7.391 55.354 1.00 27.22 652 ASN A C 1
ATOM 5076 O O . ASN A 1 652 ? -11.564 7.798 56.358 1.00 27.22 652 ASN A O 1
ATOM 5080 N N . GLN A 1 653 ? -10.959 6.098 55.016 1.00 30.55 653 GLN A N 1
ATOM 5081 C CA . GLN A 1 653 ? -10.968 5.041 56.037 1.00 30.55 653 GLN A CA 1
ATOM 5082 C C . GLN A 1 653 ? -10.382 3.727 55.495 1.00 30.55 653 GLN A C 1
ATOM 5084 O O . GLN A 1 653 ? -10.543 3.394 54.322 1.00 30.55 653 GLN A O 1
ATOM 5089 N N . GLN A 1 654 ? -9.658 3.010 56.359 1.00 28.05 654 GLN A N 1
ATOM 5090 C CA . GLN A 1 654 ? -9.024 1.713 56.098 1.00 28.05 654 GLN A CA 1
ATOM 5091 C C . GLN A 1 654 ? -9.755 0.602 56.867 1.00 28.05 654 GLN A C 1
ATOM 5093 O O . GLN A 1 654 ? -10.122 0.821 58.015 1.00 28.05 654 GLN A O 1
ATOM 5098 N N . ALA A 1 655 ? -9.833 -0.596 56.282 1.00 27.12 655 ALA A N 1
ATOM 5099 C CA . ALA A 1 655 ? -9.770 -1.909 56.952 1.00 27.12 655 ALA A CA 1
ATOM 5100 C C . ALA A 1 655 ? -9.640 -2.970 55.833 1.00 27.12 655 ALA A C 1
ATOM 5102 O O . ALA A 1 655 ? -10.453 -2.973 54.917 1.00 27.12 655 ALA A O 1
ATOM 5103 N N . GLN A 1 656 ? -8.509 -3.658 55.650 1.00 27.75 656 GLN A N 1
ATOM 5104 C CA . GLN A 1 656 ? -7.899 -4.768 56.414 1.00 27.75 656 GLN A CA 1
ATOM 5105 C C . GLN A 1 656 ? -8.312 -6.172 55.925 1.00 27.75 656 GLN A C 1
ATOM 5107 O O . GLN A 1 656 ? -9.371 -6.373 55.344 1.00 27.75 656 GLN A O 1
ATOM 5112 N N . GLN A 1 657 ? -7.368 -7.107 56.053 1.00 29.58 657 GLN A N 1
ATOM 5113 C CA . GLN A 1 657 ? -7.317 -8.414 55.383 1.00 29.58 657 GLN A CA 1
ATOM 5114 C C . GLN A 1 657 ? -7.987 -9.522 56.210 1.00 29.58 657 GLN A C 1
ATOM 5116 O O . GLN A 1 657 ? -8.035 -9.410 57.431 1.00 29.58 657 GLN A O 1
ATOM 5121 N N . THR A 1 658 ? -8.363 -10.644 55.579 1.00 26.55 658 THR A N 1
ATOM 5122 C CA . THR A 1 658 ? -8.132 -12.017 56.105 1.00 26.55 658 THR A CA 1
ATOM 5123 C C . THR A 1 658 ? -8.500 -13.109 55.085 1.00 26.55 658 THR A C 1
ATOM 5125 O O . THR A 1 658 ? -9.342 -12.908 54.215 1.00 26.55 658 THR A O 1
ATOM 5128 N N . ALA A 1 659 ? -7.835 -14.263 55.202 1.00 25.91 659 ALA A N 1
ATOM 5129 C CA . ALA A 1 659 ? -8.065 -15.555 54.530 1.00 25.91 659 ALA A CA 1
ATOM 5130 C C . ALA A 1 659 ? -7.230 -16.628 55.283 1.00 25.91 659 ALA A C 1
ATOM 5132 O O . ALA A 1 659 ? -6.348 -16.215 56.044 1.00 25.91 659 ALA A O 1
ATOM 5133 N N . PRO A 1 660 ? -7.334 -17.953 55.026 1.00 55.47 660 PRO A N 1
ATOM 5134 C CA . PRO A 1 660 ? -8.426 -18.808 54.521 1.00 55.47 660 PRO A CA 1
ATOM 5135 C C . PRO A 1 660 ? -8.813 -19.873 55.606 1.00 55.47 660 PRO A C 1
ATOM 5137 O O . PRO A 1 660 ? -8.644 -19.555 56.784 1.00 55.47 660 PRO A O 1
ATOM 5140 N N . PRO A 1 661 ? -9.343 -21.094 55.303 1.00 46.16 661 PRO A N 1
ATOM 5141 C CA . PRO A 1 661 ? -8.479 -22.232 54.902 1.00 46.16 661 PRO A CA 1
ATOM 5142 C C . PRO A 1 661 ? -9.100 -23.287 53.928 1.00 46.16 661 PRO A C 1
ATOM 5144 O O . PRO A 1 661 ? -10.218 -23.146 53.447 1.00 46.16 661 PRO A O 1
ATOM 5147 N N . ASN A 1 662 ? -8.320 -24.342 53.625 1.00 32.03 662 ASN A N 1
ATOM 5148 C CA . ASN A 1 662 ? -8.553 -25.422 52.637 1.00 32.03 662 ASN A CA 1
ATOM 5149 C C . ASN A 1 662 ? -9.321 -26.667 53.150 1.00 32.03 662 ASN A C 1
ATOM 5151 O O . ASN A 1 662 ? -9.269 -26.974 54.337 1.00 32.03 662 ASN A O 1
ATOM 5155 N N . THR A 1 663 ? -9.862 -27.474 52.218 1.00 29.02 663 THR A N 1
ATOM 5156 C CA . THR A 1 663 ? -9.817 -28.973 52.110 1.00 29.02 663 THR A CA 1
ATOM 5157 C C . THR A 1 663 ? -10.602 -29.371 50.829 1.00 29.02 663 THR A C 1
ATOM 5159 O O . THR A 1 663 ? -11.633 -28.766 50.576 1.00 29.02 663 THR A O 1
ATOM 5162 N N . ALA A 1 664 ? -10.218 -30.214 49.853 1.00 29.80 664 ALA A N 1
ATOM 5163 C CA . ALA A 1 664 ? -9.365 -31.409 49.685 1.00 29.80 664 ALA A CA 1
ATOM 5164 C C . ALA A 1 664 ? -10.159 -32.740 49.582 1.00 29.80 664 ALA A C 1
ATOM 5166 O O . ALA A 1 664 ? -10.542 -33.275 50.613 1.00 29.80 664 ALA A O 1
ATOM 5167 N N . ALA A 1 665 ? -10.331 -33.295 48.360 1.00 29.33 665 ALA A N 1
ATOM 5168 C CA . ALA A 1 665 ? -10.400 -34.746 48.039 1.00 29.33 665 ALA A CA 1
ATOM 5169 C C . ALA A 1 665 ? -10.610 -35.030 46.521 1.00 29.33 665 ALA A C 1
ATOM 5171 O O . ALA A 1 665 ? -11.383 -34.340 45.863 1.00 29.33 665 ALA A O 1
ATOM 5172 N N . GLY A 1 666 ? -9.948 -36.067 45.977 1.00 26.44 666 GLY A N 1
ATOM 5173 C CA . GLY A 1 666 ? -10.291 -36.751 44.700 1.00 26.44 666 GLY A CA 1
ATOM 5174 C C . GLY A 1 666 ? -10.998 -38.104 44.963 1.00 26.44 666 GLY A C 1
ATOM 5175 O O . GLY A 1 666 ? -11.366 -38.303 46.122 1.00 26.44 666 GLY A O 1
ATOM 5176 N N . PRO A 1 667 ? -11.138 -39.067 44.002 1.00 46.59 667 PRO A N 1
ATOM 5177 C CA . PRO A 1 667 ? -9.988 -39.622 43.248 1.00 46.59 667 PRO A CA 1
ATOM 5178 C C . PRO A 1 667 ? -10.192 -40.252 41.818 1.00 46.59 667 PRO A C 1
ATOM 5180 O O . PRO A 1 667 ? -11.233 -40.792 41.480 1.00 46.59 667 PRO A O 1
ATOM 5183 N N . LYS A 1 668 ? -9.080 -40.293 41.052 1.00 32.97 668 LYS A N 1
ATOM 5184 C CA . LYS A 1 668 ? -8.507 -41.370 40.173 1.00 32.97 668 LYS A CA 1
ATOM 5185 C C . LYS A 1 668 ? -9.337 -42.227 39.171 1.00 32.97 668 LYS A C 1
ATOM 5187 O O . LYS A 1 668 ? -10.085 -43.106 39.579 1.00 32.97 668 LYS A O 1
ATOM 5192 N N . SER A 1 669 ? -8.908 -42.217 37.891 1.00 30.23 669 SER A N 1
ATOM 5193 C CA . SER A 1 669 ? -8.302 -43.336 37.082 1.00 30.23 669 SER A CA 1
ATOM 5194 C C . SER A 1 669 ? -8.365 -43.019 35.559 1.00 30.23 669 SER A C 1
ATOM 5196 O O . SER A 1 669 ? -9.218 -42.234 35.170 1.00 30.23 669 SER A O 1
ATOM 5198 N N . GLY A 1 670 ? -7.522 -43.503 34.623 1.00 28.11 670 GLY A N 1
ATOM 5199 C CA . GLY A 1 670 ? -6.219 -44.199 34.675 1.00 28.11 670 GLY A CA 1
ATOM 5200 C C . GLY A 1 670 ? -5.707 -44.640 33.268 1.00 28.11 670 GLY A C 1
ATOM 5201 O O . GLY A 1 670 ? -6.495 -45.143 32.480 1.00 28.11 670 GLY A O 1
ATOM 5202 N N . GLY A 1 671 ? -4.395 -44.505 32.979 1.00 26.33 671 GLY A N 1
ATOM 5203 C CA . GLY A 1 671 ? -3.673 -45.096 31.813 1.00 26.33 671 GLY A CA 1
ATOM 5204 C C . GLY A 1 671 ? -3.546 -44.235 30.526 1.00 26.33 671 GLY A C 1
ATOM 5205 O O . GLY A 1 671 ? -4.493 -43.564 30.150 1.00 26.33 671 GLY A O 1
ATOM 5206 N N . GLY A 1 672 ? -2.431 -44.187 29.768 1.00 27.38 672 GLY A N 1
ATOM 5207 C CA . GLY A 1 672 ? -1.022 -44.501 30.083 1.00 27.38 672 GLY A CA 1
ATOM 5208 C C . GLY A 1 672 ? -0.229 -45.314 29.031 1.00 27.38 672 GLY A C 1
ATOM 5209 O O . GLY A 1 672 ? -0.314 -46.533 29.055 1.00 27.38 672 GLY A O 1
ATOM 5210 N N . VAL A 1 673 ? 0.653 -44.679 28.230 1.00 29.53 673 VAL A N 1
ATOM 5211 C CA . VAL A 1 673 ? 1.835 -45.305 27.562 1.00 29.53 673 VAL A CA 1
ATOM 5212 C C . VAL A 1 673 ? 2.999 -44.290 27.484 1.00 29.53 673 VAL A C 1
ATOM 5214 O O . VAL A 1 673 ? 2.771 -43.096 27.314 1.00 29.53 673 VAL A O 1
ATOM 5217 N N . LYS A 1 674 ? 4.254 -44.757 27.619 1.00 30.62 674 LYS A N 1
ATOM 5218 C CA . LYS A 1 674 ? 5.508 -43.967 27.553 1.00 30.62 674 LYS A CA 1
ATOM 5219 C C . LYS A 1 674 ? 6.397 -44.416 26.383 1.00 30.62 674 LYS A C 1
ATOM 5221 O O . LYS A 1 674 ? 6.441 -45.611 26.108 1.00 30.62 674 LYS A O 1
ATOM 5226 N N . LYS A 1 675 ? 7.259 -43.527 25.868 1.00 29.11 675 LYS A N 1
ATOM 5227 C CA . LYS A 1 675 ? 8.630 -43.862 25.410 1.00 29.11 675 LYS A CA 1
ATOM 5228 C C . LYS A 1 675 ? 9.621 -42.764 25.837 1.00 29.11 675 LYS A C 1
ATOM 5230 O O . LYS A 1 675 ? 9.207 -41.671 26.211 1.00 29.11 675 LYS A O 1
ATOM 5235 N N . ARG A 1 676 ? 10.910 -43.115 25.912 1.00 28.64 676 ARG A N 1
ATOM 5236 C CA . ARG A 1 676 ? 11.973 -42.433 26.681 1.00 28.64 676 ARG A CA 1
ATOM 5237 C C . ARG A 1 676 ? 13.312 -42.637 25.959 1.00 28.64 676 ARG A C 1
ATOM 5239 O O . ARG A 1 676 ? 13.543 -43.758 25.525 1.00 28.64 676 ARG A O 1
ATOM 5246 N N . PHE A 1 677 ? 14.185 -41.630 25.905 1.00 27.30 677 PHE A N 1
ATOM 5247 C CA . PHE A 1 677 ? 15.624 -41.783 25.614 1.00 27.30 677 PHE A CA 1
ATOM 5248 C C . PHE A 1 677 ? 16.455 -40.740 26.393 1.00 27.30 677 PHE A C 1
ATOM 5250 O O . PHE A 1 677 ? 15.882 -39.861 27.037 1.00 27.30 677 PHE A O 1
ATOM 5257 N N . THR A 1 678 ? 17.777 -40.934 26.456 1.00 28.61 678 THR A N 1
ATOM 5258 C CA . THR A 1 678 ? 18.648 -40.550 27.593 1.00 28.61 678 THR A CA 1
ATOM 5259 C C . THR A 1 678 ? 19.869 -39.680 27.237 1.00 28.61 678 THR A C 1
ATOM 5261 O O . THR A 1 678 ? 20.214 -39.524 26.073 1.00 28.61 678 THR A O 1
ATOM 5264 N N . PHE A 1 679 ? 20.510 -39.126 28.278 1.00 28.14 679 PHE A N 1
ATOM 5265 C CA . PHE A 1 679 ? 21.626 -38.157 28.281 1.00 28.14 679 PHE A CA 1
ATOM 5266 C C . PHE A 1 679 ? 23.053 -38.755 28.248 1.00 28.14 679 PHE A C 1
ATOM 5268 O O . PHE A 1 679 ? 23.252 -39.864 28.736 1.00 28.14 679 PHE A O 1
ATOM 5275 N N . PHE A 1 680 ? 24.022 -37.912 27.835 1.00 28.48 680 PHE A N 1
ATOM 5276 C CA . PHE A 1 680 ? 25.477 -37.875 28.148 1.00 28.48 680 PHE A CA 1
ATOM 5277 C C . PHE A 1 680 ? 25.985 -36.402 27.987 1.00 28.48 680 PHE A C 1
ATOM 5279 O O . PHE A 1 680 ? 25.248 -35.590 27.432 1.00 28.48 680 PHE A O 1
ATOM 5286 N N . GLY A 1 681 ? 27.172 -35.947 28.437 1.00 27.33 681 GLY A N 1
ATOM 5287 C CA . GLY A 1 681 ? 28.221 -36.663 29.187 1.00 27.33 681 GLY A CA 1
ATOM 5288 C C . GLY A 1 681 ? 29.511 -35.908 29.627 1.00 27.33 681 GLY A C 1
ATOM 5289 O O . GLY A 1 681 ? 30.461 -36.614 29.943 1.00 27.33 681 GLY A O 1
ATOM 5290 N N . SER A 1 682 ? 29.568 -34.558 29.721 1.00 32.38 682 SER A N 1
ATOM 5291 C CA . SER A 1 682 ? 30.735 -33.768 30.256 1.00 32.38 682 SER A CA 1
ATOM 5292 C C . SER A 1 682 ? 32.022 -33.769 29.370 1.00 32.38 682 SER A C 1
ATOM 5294 O O . SER A 1 682 ? 31.996 -34.477 28.363 1.00 32.38 682 SER A O 1
ATOM 5296 N N . PRO A 1 683 ? 33.138 -33.016 29.644 1.00 40.59 683 PRO A N 1
ATOM 5297 C CA . PRO A 1 683 ? 33.509 -32.177 30.815 1.00 40.59 683 PRO A CA 1
ATOM 5298 C C . PRO A 1 683 ? 34.145 -30.769 30.533 1.00 40.59 683 PRO A C 1
ATOM 5300 O O . PRO A 1 683 ? 34.358 -30.408 29.377 1.00 40.59 683 PRO A O 1
ATOM 5303 N N . PRO A 1 684 ? 34.501 -29.978 31.580 1.00 44.47 684 PRO A N 1
ATOM 5304 C CA . PRO A 1 684 ? 35.270 -28.718 31.490 1.00 44.47 684 PRO A CA 1
ATOM 5305 C C . PRO A 1 684 ? 36.699 -28.777 32.114 1.00 44.47 684 PRO A C 1
ATOM 5307 O O . PRO A 1 684 ? 36.951 -29.623 32.973 1.00 44.47 684 PRO A O 1
ATOM 5310 N N . PRO A 1 685 ? 37.613 -27.840 31.768 1.00 41.47 685 PRO A N 1
ATOM 5311 C CA . PRO A 1 685 ? 38.857 -27.574 32.523 1.00 41.47 685 PRO A CA 1
ATOM 5312 C C . PRO A 1 685 ? 39.080 -26.047 32.808 1.00 41.47 685 PRO A C 1
ATOM 5314 O O . PRO A 1 685 ? 38.237 -25.240 32.421 1.00 41.47 685 PRO A O 1
ATOM 5317 N N . PRO A 1 686 ? 40.168 -25.594 33.478 1.00 46.97 686 PRO A N 1
ATOM 5318 C CA . PRO A 1 686 ? 40.345 -25.678 34.935 1.00 46.97 686 PRO A CA 1
ATOM 5319 C C . PRO A 1 686 ? 40.729 -24.327 35.613 1.00 46.97 686 PRO A C 1
ATOM 5321 O O . PRO A 1 686 ? 40.860 -23.293 34.965 1.00 46.97 686 PRO A O 1
ATOM 5324 N N . LEU A 1 687 ? 40.932 -24.351 36.940 1.00 31.61 687 LEU A N 1
ATOM 5325 C CA . LEU A 1 687 ? 41.301 -23.216 37.813 1.00 31.61 687 LEU A CA 1
ATOM 5326 C C . LEU A 1 687 ? 42.764 -23.290 38.309 1.00 31.61 687 LEU A C 1
ATOM 5328 O O . LEU A 1 687 ? 43.256 -24.381 38.589 1.00 31.61 687 LEU A O 1
ATOM 5332 N N . ALA A 1 688 ? 43.401 -22.127 38.500 1.00 28.34 688 ALA A N 1
ATOM 5333 C CA . ALA A 1 688 ? 44.651 -21.873 39.248 1.00 28.34 688 ALA A CA 1
ATOM 5334 C C . ALA A 1 688 ? 44.768 -20.342 39.488 1.00 28.34 688 ALA A C 1
ATOM 5336 O O . ALA A 1 688 ? 44.312 -19.595 38.626 1.00 28.34 688 ALA A O 1
ATOM 5337 N N . THR A 1 689 ? 45.324 -19.755 40.560 1.00 28.94 689 THR A N 1
ATOM 5338 C CA . THR A 1 689 ? 45.859 -20.207 41.874 1.00 28.94 689 THR A CA 1
ATOM 5339 C C . THR A 1 689 ? 45.866 -18.994 42.842 1.00 28.94 689 THR A C 1
ATOM 5341 O O . THR A 1 689 ? 45.708 -17.862 42.393 1.00 28.94 689 THR A O 1
ATOM 5344 N N . GLU A 1 690 ? 46.032 -19.208 44.155 1.00 30.81 690 GLU A N 1
ATOM 5345 C CA . GLU A 1 690 ? 45.897 -18.190 45.227 1.00 30.81 690 GLU A CA 1
ATOM 5346 C C . GLU A 1 690 ? 47.139 -17.299 45.512 1.00 30.81 690 GLU A C 1
ATOM 5348 O O . GLU A 1 690 ? 48.223 -17.546 44.984 1.00 30.81 690 GLU A O 1
ATOM 5353 N N . ASN A 1 691 ? 46.948 -16.353 46.462 1.00 29.59 691 ASN A N 1
ATOM 5354 C CA . ASN A 1 691 ? 47.877 -15.465 47.210 1.00 29.59 691 ASN A CA 1
ATOM 5355 C C . ASN A 1 691 ? 47.882 -13.976 46.771 1.00 29.59 691 ASN A C 1
ATOM 5357 O O . ASN A 1 691 ? 47.906 -13.688 45.582 1.00 29.59 691 ASN A O 1
ATOM 5361 N N . SER A 1 692 ? 47.863 -12.964 47.662 1.00 30.66 692 SER A N 1
ATOM 5362 C CA . SER A 1 692 ? 47.963 -12.941 49.144 1.00 30.66 692 SER A CA 1
ATOM 5363 C C . SER A 1 692 ? 47.331 -11.686 49.803 1.00 30.66 692 SER A C 1
ATOM 5365 O O . SER A 1 692 ? 47.040 -10.699 49.138 1.00 30.66 692 SER A O 1
ATOM 5367 N N . ASN A 1 693 ? 47.187 -11.740 51.136 1.00 32.66 693 ASN A N 1
ATOM 5368 C CA . ASN A 1 693 ? 46.708 -10.737 52.113 1.00 32.66 693 ASN A CA 1
ATOM 5369 C C . ASN A 1 693 ? 46.874 -9.222 51.822 1.00 32.66 693 ASN A C 1
ATOM 5371 O O . ASN A 1 693 ? 47.954 -8.755 51.469 1.00 32.66 693 ASN A O 1
ATOM 5375 N N . GLY A 1 694 ? 45.857 -8.439 52.218 1.00 28.08 694 GLY A N 1
ATOM 5376 C CA . GLY A 1 694 ? 45.935 -6.989 52.461 1.00 28.08 694 GLY A CA 1
ATOM 5377 C C . GLY A 1 694 ? 44.684 -6.469 53.190 1.00 28.08 694 GLY A C 1
ATOM 5378 O O . GLY A 1 694 ? 43.568 -6.704 52.734 1.00 28.08 694 GLY A O 1
ATOM 5379 N N . ALA A 1 695 ? 44.841 -5.817 54.348 1.00 28.62 695 ALA A N 1
ATOM 5380 C CA . ALA A 1 695 ? 43.725 -5.470 55.238 1.00 28.62 695 ALA A CA 1
ATOM 5381 C C . ALA A 1 695 ? 43.106 -4.077 54.980 1.00 28.62 695 ALA A C 1
ATOM 5383 O O . ALA A 1 695 ? 43.804 -3.147 54.603 1.00 28.62 695 ALA A O 1
ATOM 5384 N N . ALA A 1 696 ? 41.798 -3.982 55.261 1.00 28.36 696 ALA A N 1
ATOM 5385 C CA . ALA A 1 696 ? 40.979 -2.821 55.655 1.00 28.36 696 ALA A CA 1
ATOM 5386 C C . ALA A 1 696 ? 41.351 -1.383 55.207 1.00 28.36 696 ALA A C 1
ATOM 5388 O O . ALA A 1 696 ? 42.398 -0.858 55.556 1.00 28.36 696 ALA A O 1
ATOM 5389 N N . VAL A 1 697 ? 40.362 -0.670 54.645 1.00 27.50 697 VAL A N 1
ATOM 5390 C CA . VAL A 1 697 ? 39.686 0.505 55.261 1.00 27.50 697 VAL A CA 1
ATOM 5391 C C . VAL A 1 697 ? 38.461 0.860 54.398 1.00 27.50 697 VAL A C 1
ATOM 5393 O O . VAL A 1 697 ? 38.562 0.958 53.178 1.00 27.50 697 VAL A O 1
ATOM 5396 N N . VAL A 1 698 ? 37.294 1.065 55.021 1.00 28.47 698 VAL A N 1
ATOM 5397 C CA . VAL A 1 698 ? 36.077 1.556 54.345 1.00 28.47 698 VAL A CA 1
ATOM 5398 C C . VAL A 1 698 ? 35.864 3.023 54.708 1.00 28.47 698 VAL A C 1
ATOM 5400 O O . VAL A 1 698 ? 35.487 3.331 55.836 1.00 28.47 698 VAL A O 1
ATOM 5403 N N . THR A 1 699 ? 36.054 3.922 53.742 1.00 26.72 699 THR A N 1
ATOM 5404 C CA . THR A 1 699 ? 35.771 5.357 53.906 1.00 26.72 699 THR A CA 1
ATOM 5405 C C . THR A 1 699 ? 34.483 5.721 53.175 1.00 26.72 699 THR A C 1
ATOM 5407 O O . THR A 1 699 ? 34.427 5.719 51.947 1.00 26.72 699 THR A O 1
ATOM 5410 N N . ILE A 1 700 ? 33.440 6.063 53.933 1.00 29.84 700 ILE A N 1
ATOM 5411 C CA . ILE A 1 700 ? 32.180 6.591 53.396 1.00 29.84 700 ILE A CA 1
ATOM 5412 C C . ILE A 1 700 ? 32.344 8.101 53.183 1.00 29.84 700 ILE A C 1
ATOM 5414 O O . ILE A 1 700 ? 32.552 8.836 54.146 1.00 29.84 700 ILE A O 1
ATOM 5418 N N . VAL A 1 701 ? 32.201 8.577 51.942 1.00 29.52 701 VAL A N 1
ATOM 5419 C CA . VAL A 1 701 ? 32.171 10.015 51.614 1.00 29.52 701 VAL A CA 1
ATOM 5420 C C . VAL A 1 701 ? 30.808 10.377 51.007 1.00 29.52 701 VAL A C 1
ATOM 5422 O O . VAL A 1 701 ? 30.436 9.804 49.981 1.00 29.52 701 VAL A O 1
ATOM 5425 N N . PRO A 1 702 ? 30.042 11.315 51.595 1.00 29.89 702 PRO A N 1
ATOM 5426 C CA . PRO A 1 702 ? 28.767 11.755 51.039 1.00 29.89 702 PRO A CA 1
ATOM 5427 C C . PRO A 1 702 ? 28.972 12.838 49.969 1.00 29.89 702 PRO A C 1
ATOM 5429 O O . PRO A 1 702 ? 29.609 13.859 50.225 1.00 29.89 702 PRO A O 1
ATOM 5432 N N . VAL A 1 703 ? 28.375 12.669 48.784 1.00 30.33 703 VAL A N 1
ATOM 5433 C CA . VAL A 1 703 ? 28.364 13.712 47.741 1.00 30.33 703 VAL A CA 1
ATOM 5434 C C . VAL A 1 703 ? 27.037 14.473 47.760 1.00 30.33 703 VAL A C 1
ATOM 5436 O O . VAL A 1 703 ? 25.954 13.908 47.598 1.00 30.33 703 VAL A O 1
ATOM 5439 N N . ILE A 1 704 ? 27.144 15.783 47.976 1.00 32.97 704 ILE A N 1
ATOM 5440 C CA . ILE A 1 704 ? 26.038 16.727 48.169 1.00 32.97 704 ILE A CA 1
ATOM 5441 C C . ILE A 1 704 ? 25.458 17.170 46.812 1.00 32.97 704 ILE A C 1
ATOM 5443 O O . ILE A 1 704 ? 26.195 17.441 45.866 1.00 32.97 704 ILE A O 1
ATOM 5447 N N . LYS A 1 705 ? 24.125 17.293 46.715 1.00 31.55 705 LYS A N 1
ATOM 5448 C CA . LYS A 1 705 ? 23.446 17.866 45.536 1.00 31.55 705 LYS A CA 1
ATOM 5449 C C . LYS A 1 705 ? 23.552 19.402 45.516 1.00 31.55 705 LYS A C 1
ATOM 5451 O O . LYS A 1 705 ? 23.206 20.018 46.524 1.00 31.55 705 LYS A O 1
ATOM 5456 N N . PRO A 1 706 ? 23.891 20.038 44.379 1.00 36.62 706 PRO A N 1
ATOM 5457 C CA . PRO A 1 706 ? 23.752 21.485 44.219 1.00 36.62 706 PRO A CA 1
ATOM 5458 C C . PRO A 1 706 ? 22.275 21.904 44.005 1.00 36.62 706 PRO A C 1
ATOM 5460 O O . PRO A 1 706 ? 21.484 21.120 43.468 1.00 36.62 706 PRO A O 1
ATOM 5463 N N . PRO A 1 707 ? 21.877 23.127 44.411 1.00 39.50 707 PRO A N 1
ATOM 5464 C CA . PRO A 1 707 ? 20.494 23.603 44.335 1.00 39.50 707 PRO A CA 1
ATOM 5465 C C . PRO A 1 707 ? 20.100 24.157 42.954 1.00 39.50 707 PRO A C 1
ATOM 5467 O O . PRO A 1 707 ? 20.938 24.578 42.159 1.00 39.50 707 PRO A O 1
ATOM 5470 N N . ALA A 1 708 ? 18.792 24.206 42.686 1.00 32.78 708 ALA A N 1
ATOM 5471 C CA . ALA A 1 708 ? 18.234 24.752 41.447 1.00 32.78 708 ALA A CA 1
ATOM 5472 C C . ALA A 1 708 ? 18.180 26.300 41.446 1.00 32.78 708 ALA A C 1
ATOM 5474 O O . ALA A 1 708 ? 17.810 26.891 42.464 1.00 32.78 708 ALA A O 1
ATOM 5475 N N . PRO A 1 709 ? 18.463 26.978 40.314 1.00 38.75 709 PRO A N 1
ATOM 5476 C CA . PRO A 1 709 ? 18.367 28.433 40.219 1.00 38.75 709 PRO A CA 1
ATOM 5477 C C . PRO A 1 709 ? 16.924 28.937 40.026 1.00 38.75 709 PRO A C 1
ATOM 5479 O O . PRO A 1 709 ? 16.091 28.326 39.355 1.00 38.75 709 PRO A O 1
ATOM 5482 N N . LEU A 1 710 ? 16.650 30.100 40.620 1.00 30.78 710 LEU A N 1
ATOM 5483 C CA . LEU A 1 710 ? 15.348 30.772 40.656 1.00 30.78 710 LEU A CA 1
ATOM 5484 C C . LEU A 1 710 ? 14.956 31.447 39.330 1.00 30.78 710 LEU A C 1
ATOM 5486 O O . LEU A 1 710 ? 15.793 31.884 38.541 1.00 30.78 710 LEU A O 1
ATOM 5490 N N . LYS A 1 711 ? 13.642 31.627 39.138 1.00 33.84 711 LYS A N 1
ATOM 5491 C CA . LYS A 1 711 ? 13.066 32.455 38.066 1.00 33.84 711 LYS A CA 1
ATOM 5492 C C . LYS A 1 711 ? 13.567 33.904 38.165 1.00 33.84 711 LYS A C 1
ATOM 5494 O O . LYS A 1 711 ? 13.419 34.528 39.214 1.00 33.84 711 LYS A O 1
ATOM 5499 N N . ARG A 1 712 ? 13.993 34.490 37.042 1.00 29.25 712 ARG A N 1
ATOM 5500 C CA . ARG A 1 712 ? 14.035 35.951 36.851 1.00 29.25 712 ARG A CA 1
ATOM 5501 C C . ARG A 1 712 ? 13.141 36.360 35.686 1.00 29.25 712 ARG A C 1
ATOM 5503 O O . ARG A 1 712 ? 13.203 35.784 34.607 1.00 29.25 712 ARG A O 1
ATOM 5510 N N . VAL A 1 713 ? 12.331 37.386 35.924 1.00 32.41 713 VAL A N 1
ATOM 5511 C CA . VAL A 1 713 ? 11.597 38.139 34.903 1.00 32.41 713 VAL A CA 1
ATOM 5512 C C . VAL A 1 713 ? 12.340 39.454 34.696 1.00 32.41 713 VAL A C 1
ATOM 5514 O O . VAL A 1 713 ? 12.536 40.174 35.674 1.00 32.41 713 VAL A O 1
ATOM 5517 N N . ARG A 1 714 ? 12.698 39.800 33.452 1.00 28.39 714 ARG A N 1
ATOM 5518 C CA . ARG A 1 714 ? 12.698 41.198 32.986 1.00 28.39 714 ARG A CA 1
ATOM 5519 C C . ARG A 1 714 ? 12.775 41.317 31.458 1.00 28.39 714 ARG A C 1
ATOM 5521 O O . ARG A 1 714 ? 13.674 40.806 30.809 1.00 28.39 714 ARG A O 1
ATOM 5528 N N . THR A 1 715 ? 11.768 42.014 30.951 1.00 32.03 715 THR A N 1
ATOM 5529 C CA . THR A 1 715 ? 11.725 42.925 29.796 1.00 32.03 715 THR A CA 1
ATOM 5530 C C . THR A 1 715 ? 13.051 43.446 29.215 1.00 32.03 715 THR A C 1
ATOM 5532 O O . THR A 1 715 ? 13.911 43.879 29.978 1.00 32.03 715 THR A O 1
ATOM 5535 N N . GLY A 1 716 ? 13.064 43.688 27.895 1.00 27.69 716 GLY A N 1
ATOM 5536 C CA . GLY A 1 716 ? 13.595 44.954 27.351 1.00 27.69 716 GLY A CA 1
ATOM 5537 C C . GLY A 1 716 ? 14.677 44.872 26.263 1.00 27.69 716 GLY A C 1
ATOM 5538 O O . GLY A 1 716 ? 15.737 44.311 26.480 1.00 27.69 716 GLY A O 1
ATOM 5539 N N . LEU A 1 717 ? 14.371 45.498 25.119 1.00 30.45 717 LEU A N 1
ATOM 5540 C CA . LEU A 1 717 ? 15.209 45.945 23.989 1.00 30.45 717 LEU A CA 1
ATOM 5541 C C . LEU A 1 717 ? 16.742 46.048 24.186 1.00 30.45 717 LEU A C 1
ATOM 5543 O O . LEU A 1 717 ? 17.198 46.604 25.179 1.00 30.45 717 LEU A O 1
ATOM 5547 N N . GLY A 1 718 ? 17.524 45.745 23.133 1.00 28.08 718 GLY A N 1
ATOM 5548 C CA . GLY A 1 718 ? 18.927 46.200 23.046 1.00 28.08 718 GLY A CA 1
ATOM 5549 C C . GLY A 1 718 ? 19.754 45.687 21.855 1.00 28.08 718 GLY A C 1
ATOM 5550 O O . GLY A 1 718 ? 20.282 44.590 21.890 1.00 28.08 718 GLY A O 1
ATOM 5551 N N . LYS A 1 719 ? 19.871 46.518 20.816 1.00 30.64 719 LYS A N 1
ATOM 5552 C CA . LYS A 1 719 ? 20.682 46.424 19.578 1.00 30.64 719 LYS A CA 1
ATOM 5553 C C . LYS A 1 719 ? 22.169 45.963 19.660 1.00 30.64 719 LYS A C 1
ATOM 5555 O O . LYS A 1 719 ? 22.874 46.321 20.589 1.00 30.64 719 LYS A O 1
ATOM 5560 N N . LEU A 1 720 ? 22.626 45.491 18.481 1.00 28.72 720 LEU A N 1
ATOM 5561 C CA . LEU A 1 720 ? 23.919 45.720 17.772 1.00 28.72 720 LEU A CA 1
ATOM 5562 C C . LEU A 1 720 ? 25.143 44.786 17.960 1.00 28.72 720 LEU A C 1
ATOM 5564 O O . LEU A 1 720 ? 25.650 44.655 19.060 1.00 28.72 720 LEU A O 1
ATOM 5568 N N . TRP A 1 721 ? 25.663 44.338 16.794 1.00 29.67 721 TRP A N 1
ATOM 5569 C CA . TRP A 1 721 ? 27.041 43.910 16.429 1.00 29.67 721 TRP A CA 1
ATOM 5570 C C . TRP A 1 721 ? 27.742 42.818 17.281 1.00 29.67 721 TRP A C 1
ATOM 5572 O O . TRP A 1 721 ? 27.419 42.598 18.434 1.00 29.67 721 TRP A O 1
ATOM 5582 N N . GLY A 1 722 ? 28.703 42.046 16.762 1.00 27.02 722 GLY A N 1
ATOM 5583 C CA . GLY A 1 722 ? 29.327 42.006 15.431 1.00 27.02 722 GLY A CA 1
ATOM 5584 C C . GLY A 1 722 ? 30.072 40.673 15.221 1.00 27.02 722 GLY A C 1
ATOM 5585 O O . GLY A 1 722 ? 30.027 39.800 16.082 1.00 27.02 722 GLY A O 1
ATOM 5586 N N . ALA A 1 723 ? 30.703 40.487 14.061 1.00 29.84 723 ALA A N 1
ATOM 5587 C CA . ALA A 1 723 ? 31.342 39.224 13.675 1.00 29.84 723 ALA A CA 1
ATOM 5588 C C . ALA A 1 723 ? 32.656 38.929 14.423 1.00 29.84 723 ALA A C 1
ATOM 5590 O O . ALA A 1 723 ? 33.399 39.865 14.697 1.00 29.84 723 ALA A O 1
ATOM 5591 N N . THR A 1 724 ? 32.986 37.638 14.578 1.00 30.00 724 THR A N 1
ATOM 5592 C CA . THR A 1 724 ? 34.207 37.027 13.996 1.00 30.00 724 THR A CA 1
ATOM 5593 C C . THR A 1 724 ? 34.190 35.494 14.092 1.00 30.00 724 THR A C 1
ATOM 5595 O O . THR A 1 724 ? 33.860 34.923 15.127 1.00 30.00 724 THR A O 1
ATOM 5598 N N . SER A 1 725 ? 34.585 34.830 13.002 1.00 29.50 725 SER A N 1
ATOM 5599 C CA . SER A 1 725 ? 35.113 33.453 13.005 1.00 29.50 725 SER A CA 1
ATOM 5600 C C . SER A 1 725 ? 36.573 33.466 13.494 1.00 29.50 725 SER A C 1
ATOM 5602 O O . SER A 1 725 ? 37.190 34.536 13.494 1.00 29.50 725 SER A O 1
ATOM 5604 N N . PRO A 1 726 ? 37.172 32.311 13.836 1.00 48.06 726 PRO A N 1
ATOM 5605 C CA . PRO A 1 726 ? 38.111 31.746 12.852 1.00 48.06 726 PRO A CA 1
ATOM 5606 C C . PRO A 1 726 ? 38.200 30.205 12.800 1.00 48.06 726 PRO A C 1
ATOM 5608 O O . PRO A 1 726 ? 37.832 29.527 13.754 1.00 48.06 726 PRO A O 1
ATOM 5611 N N . THR A 1 727 ? 38.772 29.737 11.676 1.00 35.47 727 THR A N 1
ATOM 5612 C CA . THR A 1 727 ? 39.397 28.417 11.394 1.00 35.47 727 THR A CA 1
ATOM 5613 C C . THR A 1 727 ? 38.581 27.155 11.659 1.00 35.47 727 THR A C 1
ATOM 5615 O O . THR A 1 727 ? 38.546 26.709 12.824 1.00 35.47 727 THR A O 1
#

Foldseek 3Di:
DVVVVVVVVVPPDDDPDDDDDDDDPDDDDDDDDDDPPVVVVVVVVVVVVVVVVPPPDDDDDDDDDDDDDDDDDDDDDDDDDDDDDDAFDPDDDPLFFQFQLSQWAWKWKAALVQDTQDIFHNCRVVCVVCVVVCSPVVDDPQWDKDWDDDPVPRRMIMITTGGPDHAPFPDCQLVVLVVVLLNVQFDPQPPDHFDPDPDVLLLVLLVVLLVLCVPQWFDALPPNACCVPALSVLSSVLSSSQSRRLTAAEAEEADDQWFQLAQQQAVDGAFFPQLLQLLLSQLVSQLVSCVSRVNTYAYEHEHCNLLQCLLRVHAVVSSVVNVVRSLVSLCVSNVVVVGSRRYHYHYLCNSSVPVVVVDPLVNSCVSSVFDQDDGLFPHHYDSSSRSSNSSLLRNQFGDLVVLVVCCVVPPPNSVLQLVQQLVVQLNSQCCRPRPVPDDSVVSSVSSSVSSSSCVRSVRSVVSSCCSRHVSHQAEYQFSGSSNDDYTYTDSHDCVAEFEAAAPDPPHDGDDCVSRGGDQHNSRWFWEAEVPDSHIYTGGNSRVVVCCVVVQWDFDFDADPVRGTHTYIYGDDDDPPPPPPDDDDDDDDDDDDDDDDDDDDDDDDDDDDDDDDDDDDDDDDDDDDDDDDDDDDDDDDDDDDDDDDDDDDDDDDDDDDDDDDDDDDDDDDDDDDDDDDDDDDDDDDDDDDDDDDDDDDDDDDDDDDDDDDDDDDDDDDDDDDYDDDDDD

pLDDT: mean 70.06, std 28.65, range [22.56, 98.69]

Sequence (727 aa):
MISFLVRAYLLITPPVLTYYTASASCFKSTSCPPSASQLLNYCIVTVCHVVLLHISCSHVFHQAEVSLPYPVPTPKARSSNTAPAKMAMVMEFGNEGQSIYFRYQGTYLRDSEGNLVHCTGSQTQWVHDNWATLRSSHSKPDAKIYQSSSPEGQGHITAIMIGSYGRIVNGDAFEKYFVDLLLTQADLTAHSPPVSGEDADIDAVTGQIVDLFDSYLRYDGGKSDQWKVSGRNYFTQRVRHFTSRKAKLEMCLPAFPCKSSNTDKVTGPDPDRGEELALERLHGFVSEIEKIYTPGAKLWVISDGHVFSDCIGVDDGEVDRYTAMLKDMNREVGSRFGDPGRVGFKSLVDLFQLASRNDDLSTLAARLSLPPIEHHLNTKLTEEAELCRRILVAGSGPRKEAIRAKIDSKDATITRLYRGFSKFMLEDLESHPLTKKMSRSKQKKLSAKVAFEMIVRNHAYSNLVEMLFPNYVRLSIHAHNNAGPKFGIQLIDATKIRAVTSLSADGELMASMDLLHVPTPWHNCVVELQGSEIMLMTKAKLARTALNKGSFTGSLTKTESGRAYFELTKRPKRPIVVAMSEKIGPLFNKVSTPIRSSPQLIRRATISMSEAMKTSSPRLPRDQGRKGPATATPRVGRRMFTFSEKTVAASNQQAQQTAPPNTAAGPKSGGGVKKRFTFFGSPPPPLATENSNGAAVVTIVPVIKPPAPLKRVRTGLGKLWGATSPT

Nearest PDB structures (foldseek):
  3e59-assembly2_B  TM=8.937E-01  e=5.145E-22  Pseudomonas aeruginosa
  3e59-assembly3_C  TM=8.799E-01  e=2.105E-21  Pseudomonas aeruginosa
  3e59-assembly1_A  TM=8.427E-01  e=4.033E-21  Pseudomonas aeruginosa

Secondary structure (DSSP, 8-state):
-HHHHHHHHTTS------S--SS---------PPPTTHHHHHHHHHHHHHHHTTSS--------------PPPPPPP-----PPP-PPPP----S---SHHHHEEEEEEE-SS--EEEEESTTHHHHHHTHHHHHHH--BTTEEEEEEE-TT-SS-EEEEEEESS--SSSSSHHHHHHHHHHHHH------SPPPSS--HHHHHHHHHHHHHIIIIIB---GGG--IIIIIHHHHHHHHHHHHTTTPPEEEEEE------S-TTTSSSSS--HHHHHHHHHHHHHHHHHHHH-TT-EEEEEEE-HHHHHHHHT--HHHHHHHHHHHHHHHHHHHHHTT-TTSEEEEEHHHHH--GGGT--HHHHHHHHTPPP----S-----HHHHHHHHHHHHHHPPPHHHHHHHHHTT-HHHHHHHHHHHHHHHHHTSS-TTTTTS-HHHHHHHHHHHHHHHHHHHHHHHHHHHHHSTTSEEEESS---SSSSEEEB--S-TTTEEEBSSSSTTSPB---GGGS-S--GGG-EEEEETT-SSEEEE-HHHHHHHHHTTSEEEEEEE-TT--EEEEEEEPPPPP----------------------------------------------------PPP--PPP-PPPP-------------------------------------------------------------PPPPPPPPPP----------------

Radius of gyration: 39.07 Å; Cα contacts (8 Å, |Δi|>4): 898; chains: 1; bounding box: 127×102×114 Å

InterPro domains:
  IPR007817 Isocyanide synthase/Spore wall maturation protein DIT1 [PF05141] (239-547)
  IPR007817 Isocyanide synthase/Spore wall maturation protein DIT1 [PTHR37285] (202-605)

Mean predicted aligned error: 18.24 Å

Solvent-accessible surface area (backbone atoms only — not comparable to full-atom values): 45711 Å² total; per-residue (Å²): 111,73,79,58,56,60,63,59,66,77,72,78,73,83,88,89,86,84,90,88,89,86,87,77,95,78,84,80,87,82,85,88,84,85,64,84,72,64,65,58,59,60,56,57,62,54,57,58,56,64,65,63,65,75,77,76,83,87,81,89,85,87,85,84,92,83,92,83,90,83,85,89,81,86,82,82,90,79,93,73,98,67,86,80,75,71,73,49,70,76,83,77,73,72,86,63,38,39,14,53,54,65,26,48,36,30,42,37,32,24,44,69,90,56,52,85,62,46,68,43,59,87,41,36,67,58,50,65,80,40,36,75,55,40,67,72,65,66,63,49,100,65,32,49,67,48,76,42,68,50,92,81,69,75,52,30,36,42,36,43,34,35,42,70,71,72,66,72,57,85,75,59,56,45,59,52,53,55,49,50,49,40,67,74,58,36,48,69,84,56,92,58,59,64,61,93,67,93,52,68,63,47,57,52,45,38,48,52,52,49,51,47,38,60,74,71,36,48,42,84,40,63,93,26,44,26,38,93,77,44,10,50,60,48,50,44,54,38,49,36,61,18,50,43,41,70,39,55,38,50,32,38,27,62,44,80,32,49,40,43,66,26,64,53,23,16,86,55,68,60,75,28,41,36,46,53,52,27,49,48,46,54,42,49,55,38,56,56,41,38,77,69,36,85,63,29,44,38,39,32,35,36,22,50,20,66,74,40,25,45,66,64,65,38,34,43,71,56,31,53,51,27,49,51,56,44,56,50,52,43,42,59,49,19,50,78,74,75,45,39,74,40,57,42,80,37,41,57,57,70,71,66,46,56,76,86,66,74,56,56,65,69,61,47,51,59,67,41,60,61,67,87,79,91,76,88,47,96,47,58,76,48,72,66,47,51,50,45,44,34,50,39,42,55,40,24,16,61,41,67,65,57,54,48,50,36,43,74,74,53,37,74,60,57,37,45,52,47,50,34,40,20,51,52,40,37,61,40,44,49,75,22,87,94,37,49,87,49,55,73,68,56,42,50,55,49,15,44,52,37,26,50,53,50,53,44,46,50,47,7,47,59,45,45,52,43,65,32,37,69,58,41,43,35,41,30,50,36,63,31,16,26,49,52,82,46,33,15,41,46,55,58,58,70,89,48,34,45,48,22,80,46,102,44,91,90,31,60,64,58,66,48,67,76,54,58,42,48,90,47,44,44,61,19,26,33,35,42,40,72,96,49,90,50,34,33,36,31,45,33,44,58,58,55,49,33,45,76,67,59,53,26,46,76,47,82,47,60,48,95,90,63,29,43,33,32,45,34,37,75,53,79,81,75,79,83,77,80,76,80,78,85,78,89,78,92,81,90,85,84,86,84,88,88,81,88,84,85,88,88,83,86,84,90,84,88,88,90,88,88,89,86,89,85,90,87,89,89,81,84,84,88,85,83,89,78,88,83,84,87,83,85,85,82,88,82,82,88,79,88,81,87,83,82,88,85,85,84,88,86,87,87,88,88,83,88,86,89,83,88,89,91,86,93,86,85,86,92,87,85,88,90,89,87,88,87,88,87,89,86,84,86,88,88,87,89,89,86,82,89,89,81,93,86,84,90,84,90,84,89,78,88,86,82,84,85,82,85,86,77,93,81,88,81,87,83,89,84,87,83,88,80,90,82,86,84,135